Protein AF-0000000085046220 (afdb_homodimer)

Foldseek 3Di:
DAVLVQWDWPVNFDEAEQFAFPLVVVVVCVVPQFWHWYAYPVQFTQATADPVLLVVLVVVDDPPDDPVNRRGHTCNSRGPNVLPAAAERGPDDPVSCVVNVVPHQWHFYDHVRGTTGTRGPVSNVVVVCQQQVPPPDFKKWKKKDAPDPCLVVQLVVLCVVQPKDWRHWDKDPDPVDSIIMIITTIHDDPCVVVSQVVNVVVPMDTDDMD/DAVLVQWDWPVNFDEAEQFAFQLVVVVVPVPHDFKHWYAYPVQFTQAIAGPVLLVVLVVVDDPPDDPVNRRGHTCNSRGPNVLPAAAERGPDDPVSCVVNVVPDQWHFYDHVRGTTGTRGPVSNVVVVCQQQVPPPDFKKWKKKDAPDPCLVVQLVVLCVVQPKAWRHWDKDPDPVDSIIMIITTIHDDPCVVVSQVVNVVVPMDTDDMD

pLDDT: mean 91.23, std 8.38, range [51.53, 97.81]

Secondary structure (DSSP, 8-state):
-BGGGG-EEGGGS-PEETTSBHHHHHHHHTT-SS-EEEE-TT--EEEEE-HHHHHHHHHHS-TT-BHHHHHTSBGGGT-BTT----EETTT-BGGGGHHHHTTSSEEEEEETTEEEEEEEHHHHHHHHHHHHTTT--SEEEEEEEES-TTHHHHHHHHHHHTTPPEEEEEEEE-SSSSEEEEEEEE---TTHHHHHHHHHHTT-EEEEE-/-BGGGG-EEGGGS-PEETTSBHHHHHHHHTTS-S-EEEE-TT--EEEEE-HHHHHHHHHHS-TT-BHHHHHTSBGGGT-BTT----EETTT-BGGGGHHHHTTSSEEEEEETTEEEEEEEHHHHHHHHHHHHTTT--SEEEEEEEES-TTHHHHHHHHHHHTTPPEEEEEEEE-SSSSEEEEEEEE---TTHHHHHHHHHHTT-EEEEE-

Solvent-accessible surface area (backbone atoms only — not comparable to full-atom values): 22186 Å² total; per-residue (Å²): 102,56,35,70,82,51,55,43,48,46,91,80,48,79,73,40,57,42,81,40,30,38,45,58,50,52,64,71,31,74,84,37,102,55,66,36,51,26,25,47,95,86,38,38,67,56,20,33,37,34,56,36,34,41,41,55,41,53,67,74,47,63,54,75,48,25,50,59,62,51,30,71,37,50,36,65,73,22,47,36,56,83,56,62,74,64,41,39,47,83,81,34,43,51,76,69,40,50,74,42,34,56,75,34,77,45,30,42,28,22,53,95,72,32,56,48,28,29,34,50,43,67,57,53,42,50,51,51,32,42,32,65,34,59,93,54,86,51,36,38,37,34,32,42,36,67,82,50,72,42,50,68,25,52,54,34,43,54,37,36,75,69,67,41,43,74,65,18,41,42,38,35,73,55,63,99,52,77,40,31,33,37,41,36,29,25,49,78,59,98,52,50,67,59,50,56,52,52,46,39,72,73,72,34,41,80,74,45,77,84,102,58,34,68,81,52,55,44,47,46,91,82,48,79,67,38,57,42,81,40,31,38,44,58,50,51,60,63,39,74,83,42,75,80,61,38,51,27,24,46,95,85,39,38,68,56,20,35,38,33,50,35,33,42,39,55,40,54,67,74,47,63,53,75,47,24,49,60,63,52,29,70,37,49,36,65,73,22,45,36,56,82,57,62,73,66,41,39,47,83,81,34,42,52,76,68,41,49,74,42,35,57,76,34,78,46,30,41,27,23,52,95,73,31,55,47,27,30,34,50,42,68,57,52,45,51,50,50,32,43,31,66,34,58,94,55,86,54,36,39,36,35,32,43,36,66,80,50,72,44,49,68,25,52,54,34,42,54,37,35,73,70,68,42,42,74,64,19,41,42,38,35,73,56,63,100,52,79,38,31,31,38,43,36,29,26,49,79,59,97,54,51,67,59,50,55,51,50,46,40,72,74,72,32,42,79,74,44,76,82

InterPro domains:
  IPR000644 CBS domain [PF00571] (16-58)
  IPR000644 CBS domain [PS51371] (7-64)
  IPR002912 ACT domain [PS51671] (140-210)
  IPR045865 ACT-like domain [SSF55021] (134-204)
  IPR046342 CBS domain superfamily [G3DSA:3.10.580.10] (2-133)
  IPR046342 CBS domain superfamily [SSF54631] (1-127)

Organism: Alkalihalophilus pseudofirmus (strain ATCC BAA-2126 / JCM 17055 / OF4) (NCBI:txid398511)

Sequence (420 aa):
MFIRNCLTPKNELTLLQSSITIKEALSLMQGSHYSLPVVNEEGSYLGILSKRSILEYMETQDDRMTLTSLYEHEISNCIDVSANDSVDLHASHFEDCLPIIVRYPFVPVLDNGTFVGIVKRSFIERTLEDCFGVGVDGTRILIGVHNQSGTLHTITKILHKYDINIISDIAFEADSSYLRRILIKIEKSPHLDKVTSEIEKHGFRILEIEMFIRNCLTPKNELTLLQSSITIKEALSLMQGSHYSLPVVNEEGSYLGILSKRSILEYMETQDDRMTLTSLYEHEISNCIDVSANDSVDLHASHFEDCLPIIVRYPFVPVLDNGTFVGIVKRSFIERTLEDCFGVGVDGTRILIGVHNQSGTLHTITKILHKYDINIISDIAFEADSSYLRRILIKIEKSPHLDKVTSEIEKHGFRILEIE

Radius of gyration: 24.21 Å; Cα contacts (8 Å, |Δi|>4): 834; chains: 2; bounding box: 53×70×48 Å

Nearest PDB structures (foldseek):
  5awe-assembly1_A  TM=7.868E-01  e=1.099E-13  Thermus thermophilus HB8
  3dc2-assembly1_B  TM=8.187E-01  e=1.354E-04  Mycobacterium tuberculosis
  3ddn-assembly1_A  TM=7.922E-01  e=2.097E-04  Mycobacterium tuberculosis
  6vz8-assembly1_S  TM=8.187E-01  e=2.007E-02  Arabidopsis thaliana
  6u9d-assembly2_T-2  TM=6.447E-01  e=7.387E-03  Saccharomyces cerevisiae

Structure (mmCIF, N/CA/C/O backbone):
data_AF-0000000085046220-model_v1
#
loop_
_entity.id
_entity.type
_entity.pdbx_description
1 polymer 'CBS domain protein'
#
loop_
_atom_site.group_PDB
_atom_site.id
_atom_site.type_symbol
_atom_site.label_atom_id
_atom_site.label_alt_id
_atom_site.label_comp_id
_atom_site.label_asym_id
_atom_site.label_entity_id
_atom_site.label_seq_id
_atom_site.pdbx_PDB_ins_code
_atom_site.Cartn_x
_atom_site.Cartn_y
_atom_site.Cartn_z
_atom_site.occupancy
_atom_site.B_iso_or_equiv
_atom_site.auth_seq_id
_atom_site.auth_comp_id
_atom_site.auth_asym_id
_atom_site.auth_atom_id
_atom_site.pdbx_PDB_model_num
ATOM 1 N N . MET A 1 1 ? 12.555 -9.352 -6.168 1 66.75 1 MET A N 1
ATOM 2 C CA . MET A 1 1 ? 13.102 -8.117 -6.719 1 66.75 1 MET A CA 1
ATOM 3 C C . MET A 1 1 ? 13.906 -7.363 -5.668 1 66.75 1 MET A C 1
ATOM 5 O O . MET A 1 1 ? 13.445 -7.188 -4.539 1 66.75 1 MET A O 1
ATOM 9 N N . PHE A 1 2 ? 15.18 -7.098 -6.102 1 73.44 2 PHE A N 1
ATOM 10 C CA . PHE A 1 2 ? 16.062 -6.41 -5.164 1 73.44 2 PHE A CA 1
ATOM 11 C C . PHE A 1 2 ? 15.695 -4.938 -5.055 1 73.44 2 PHE A C 1
ATOM 13 O O . PHE A 1 2 ? 15.195 -4.34 -6.012 1 73.44 2 PHE A O 1
ATOM 20 N N . ILE A 1 3 ? 15.805 -4.465 -3.918 1 82.5 3 ILE A N 1
ATOM 21 C CA . ILE A 1 3 ? 15.5 -3.07 -3.615 1 82.5 3 ILE A CA 1
ATOM 22 C C . ILE A 1 3 ? 16.25 -2.158 -4.586 1 82.5 3 ILE A C 1
ATOM 24 O O . ILE A 1 3 ? 15.727 -1.114 -4.988 1 82.5 3 ILE A O 1
ATOM 28 N N . ARG A 1 4 ? 17.422 -2.574 -4.988 1 81.31 4 ARG A N 1
ATOM 29 C CA . ARG A 1 4 ? 18.266 -1.761 -5.867 1 81.31 4 ARG A CA 1
ATOM 30 C C . ARG A 1 4 ? 17.531 -1.45 -7.172 1 81.31 4 ARG A C 1
ATOM 32 O O . ARG A 1 4 ? 17.797 -0.418 -7.797 1 81.31 4 ARG A O 1
ATOM 39 N N . ASN A 1 5 ? 16.625 -2.336 -7.543 1 82.44 5 ASN A N 1
ATOM 40 C CA . ASN A 1 5 ? 15.898 -2.164 -8.797 1 82.44 5 ASN A CA 1
ATOM 41 C C . ASN A 1 5 ? 14.773 -1.143 -8.648 1 82.44 5 ASN A C 1
ATOM 43 O O . ASN A 1 5 ? 14.227 -0.667 -9.648 1 82.44 5 ASN A O 1
ATOM 47 N N . CYS A 1 6 ? 14.531 -0.742 -7.457 1 88.56 6 CYS A N 1
ATOM 48 C CA . CYS A 1 6 ? 13.422 0.17 -7.219 1 88.56 6 CYS A CA 1
ATOM 49 C C . CYS A 1 6 ? 13.891 1.437 -6.516 1 88.56 6 CYS A C 1
ATOM 51 O O . CYS A 1 6 ? 13.078 2.273 -6.121 1 88.56 6 CYS A O 1
ATOM 53 N N . LEU A 1 7 ? 15.133 1.645 -6.457 1 94.88 7 LEU A N 1
ATOM 54 C CA . LEU A 1 7 ? 15.727 2.717 -5.668 1 94.88 7 LEU A CA 1
ATOM 55 C C . LEU A 1 7 ? 15.688 4.039 -6.43 1 94.88 7 LEU A C 1
ATOM 57 O O . LEU A 1 7 ? 16.078 4.098 -7.598 1 94.88 7 LEU A O 1
ATOM 61 N N . THR A 1 8 ? 15.156 5.027 -5.824 1 96.19 8 THR A N 1
ATOM 62 C CA . THR A 1 8 ? 15.43 6.414 -6.191 1 96.19 8 THR A CA 1
ATOM 63 C C . THR A 1 8 ? 16.562 6.984 -5.336 1 96.19 8 THR A C 1
ATOM 65 O O . THR A 1 8 ? 16.375 7.219 -4.141 1 96.19 8 THR A O 1
ATOM 68 N N . PRO A 1 9 ? 17.625 7.219 -5.969 1 96.5 9 PRO A N 1
ATOM 69 C CA . PRO A 1 9 ? 18.797 7.609 -5.176 1 96.5 9 PRO A CA 1
ATOM 70 C C . PRO A 1 9 ? 18.625 8.984 -4.531 1 96.5 9 PRO A C 1
ATOM 72 O O . PRO A 1 9 ? 17.891 9.828 -5.039 1 96.5 9 PRO A O 1
ATOM 75 N N . LYS A 1 10 ? 19.359 9.172 -3.471 1 95.06 10 LYS A N 1
ATOM 76 C CA . LYS A 1 10 ? 19.219 10.391 -2.674 1 95.06 10 LYS A CA 1
ATOM 77 C C . LYS A 1 10 ? 19.562 11.633 -3.5 1 95.06 10 LYS A C 1
ATOM 79 O O . LYS A 1 10 ? 19 12.703 -3.27 1 95.06 10 LYS A O 1
ATOM 84 N N . ASN A 1 11 ? 20.406 11.531 -4.52 1 94.56 11 ASN A N 1
ATOM 85 C CA . ASN A 1 11 ? 20.828 12.68 -5.312 1 94.56 11 ASN A CA 1
ATOM 86 C C . ASN A 1 11 ? 19.703 13.148 -6.246 1 94.56 11 ASN A C 1
ATOM 88 O O . ASN A 1 11 ? 19.797 14.234 -6.82 1 94.56 11 ASN A O 1
ATOM 92 N N . GLU A 1 12 ? 18.641 12.391 -6.359 1 94.38 12 GLU A N 1
ATOM 93 C CA . GLU A 1 12 ? 17.484 12.758 -7.172 1 94.38 12 GLU A CA 1
ATOM 94 C C . GLU A 1 12 ? 16.328 13.227 -6.297 1 94.38 12 GLU A C 1
ATOM 96 O O . GLU A 1 12 ? 15.227 13.477 -6.801 1 94.38 12 GLU A O 1
ATOM 101 N N . LEU A 1 13 ? 16.625 13.305 -5.043 1 92.94 13 LEU A N 1
ATOM 102 C CA . LEU A 1 13 ? 15.57 13.656 -4.094 1 92.94 13 LEU A CA 1
ATOM 103 C C . LEU A 1 13 ? 15.805 15.039 -3.506 1 92.94 13 LEU A C 1
ATOM 105 O O . LEU A 1 13 ? 16.938 15.523 -3.48 1 92.94 13 LEU A O 1
ATOM 109 N N . THR A 1 14 ? 14.742 15.664 -3.129 1 91.81 14 THR A N 1
ATOM 110 C CA . THR A 1 14 ? 14.867 16.781 -2.195 1 91.81 14 THR A CA 1
ATOM 111 C C . THR A 1 14 ? 15.008 16.266 -0.762 1 91.81 14 THR A C 1
ATOM 113 O O . THR A 1 14 ? 14.102 15.625 -0.235 1 91.81 14 THR A O 1
ATOM 116 N N . LEU A 1 15 ? 16.141 16.422 -0.25 1 92.75 15 LEU A N 1
ATOM 117 C CA . LEU A 1 15 ? 16.453 16 1.113 1 92.75 15 LEU A CA 1
ATOM 118 C C . LEU A 1 15 ? 16.484 17.203 2.055 1 92.75 15 LEU A C 1
ATOM 120 O O . LEU A 1 15 ? 17.016 18.25 1.699 1 92.75 15 LEU A O 1
ATOM 124 N N . LEU A 1 16 ? 15.906 17 3.207 1 95.62 16 LEU A N 1
ATOM 125 C CA . LEU A 1 16 ? 15.93 18.094 4.18 1 95.62 16 LEU A CA 1
ATOM 126 C C . LEU A 1 16 ? 17 17.859 5.23 1 95.62 16 LEU A C 1
ATOM 128 O O . LEU A 1 16 ? 17.125 16.75 5.77 1 95.62 16 LEU A O 1
ATOM 132 N N . GLN A 1 17 ? 17.766 18.891 5.43 1 95.25 17 GLN A N 1
ATOM 133 C CA . GLN A 1 17 ? 18.641 18.891 6.59 1 95.25 17 GLN A CA 1
ATOM 134 C C . GLN A 1 17 ? 17.891 19.297 7.855 1 95.25 17 GLN A C 1
ATOM 136 O O . GLN A 1 17 ? 17.047 20.188 7.824 1 95.25 17 GLN A O 1
ATOM 141 N N . SER A 1 18 ? 18.234 18.625 8.945 1 95 18 SER A N 1
ATOM 142 C CA . SER A 1 18 ? 17.469 18.828 10.18 1 95 18 SER A CA 1
ATOM 143 C C . SER A 1 18 ? 17.656 20.25 10.711 1 95 18 SER A C 1
ATOM 145 O O . SER A 1 18 ? 16.859 20.703 11.531 1 95 18 SER A O 1
ATOM 147 N N . SER A 1 19 ? 18.562 21.062 10.195 1 94.56 19 SER A N 1
ATOM 148 C CA . SER A 1 19 ? 18.922 22.359 10.75 1 94.56 19 SER A CA 1
ATOM 149 C C . SER A 1 19 ? 18.188 23.484 10.039 1 94.56 19 SER A C 1
ATOM 151 O O . SER A 1 19 ? 18.266 24.641 10.445 1 94.56 19 SER A O 1
ATOM 153 N N . ILE A 1 20 ? 17.438 23.156 9.047 1 96.38 20 ILE A N 1
ATOM 154 C CA . ILE A 1 20 ? 16.766 24.219 8.305 1 96.38 20 ILE A CA 1
ATOM 155 C C . ILE A 1 20 ? 15.5 24.641 9.039 1 96.38 20 ILE A C 1
ATOM 157 O O . ILE A 1 20 ? 15.062 23.953 9.969 1 96.38 20 ILE A O 1
ATOM 161 N N . THR A 1 21 ? 14.945 25.766 8.641 1 97.69 21 THR A N 1
ATOM 162 C CA . THR A 1 21 ? 13.734 26.281 9.281 1 97.69 21 THR A CA 1
ATOM 163 C C . THR A 1 21 ? 12.484 25.672 8.648 1 97.69 21 THR A C 1
ATOM 165 O O . THR A 1 21 ? 12.555 25.109 7.559 1 97.69 21 THR A O 1
ATOM 168 N N . ILE A 1 22 ? 11.398 25.781 9.352 1 96.94 22 ILE A N 1
ATOM 169 C CA . ILE A 1 22 ? 10.117 25.297 8.836 1 96.94 22 ILE A CA 1
ATOM 170 C C . ILE A 1 22 ? 9.758 26.062 7.566 1 96.94 22 ILE A C 1
ATOM 172 O O . ILE A 1 22 ? 9.25 25.469 6.605 1 96.94 22 ILE A O 1
ATOM 176 N N . LYS A 1 23 ? 10.062 27.312 7.566 1 95.69 23 LYS A N 1
ATOM 177 C CA . LYS A 1 23 ? 9.812 28.125 6.379 1 95.69 23 LYS A CA 1
ATOM 178 C C . LYS A 1 23 ? 10.547 27.562 5.164 1 95.69 23 LYS A C 1
ATOM 180 O O . LYS A 1 23 ? 9.945 27.375 4.102 1 95.69 23 LYS A O 1
ATOM 185 N N . GLU A 1 24 ? 11.789 27.344 5.285 1 95.19 24 GLU A N 1
ATOM 186 C CA . GLU A 1 24 ? 12.594 26.781 4.199 1 95.19 24 GLU A CA 1
ATOM 187 C C . GLU A 1 24 ? 12.062 25.438 3.748 1 95.19 24 GLU A C 1
ATOM 189 O O . GLU A 1 24 ? 11.969 25.156 2.549 1 95.19 24 GLU A O 1
ATOM 194 N N . ALA A 1 25 ? 11.781 24.641 4.719 1 95.31 25 ALA A N 1
ATOM 195 C CA . ALA A 1 25 ? 11.273 23.312 4.402 1 95.31 25 ALA A CA 1
ATOM 196 C C . ALA A 1 25 ? 9.969 23.391 3.613 1 95.31 25 ALA A C 1
ATOM 198 O O . ALA A 1 25 ? 9.797 22.703 2.611 1 95.31 25 ALA A O 1
ATOM 199 N N . LEU A 1 26 ? 9.031 24.234 4.086 1 93.56 26 LEU A N 1
ATOM 200 C CA . LEU A 1 26 ? 7.75 24.391 3.41 1 93.56 26 LEU A CA 1
ATOM 201 C C . LEU A 1 26 ? 7.938 24.891 1.984 1 93.56 26 LEU A C 1
ATOM 203 O O . LEU A 1 26 ? 7.195 24.516 1.079 1 93.56 26 LEU A O 1
ATOM 207 N N . SER A 1 27 ? 8.883 25.719 1.744 1 92.25 27 SER A N 1
ATOM 208 C CA . SER A 1 27 ? 9.188 26.203 0.404 1 92.25 27 SER A CA 1
ATOM 209 C C . SER A 1 27 ? 9.664 25.078 -0.501 1 92.25 27 SER A C 1
ATOM 211 O O . SER A 1 27 ? 9.305 25.031 -1.679 1 92.25 27 SER A O 1
ATOM 213 N N . LEU A 1 28 ? 10.406 24.188 0.047 1 91.25 28 LEU A N 1
ATOM 214 C CA . LEU A 1 28 ? 10.922 23.047 -0.708 1 91.25 28 LEU A CA 1
ATOM 215 C C . LEU A 1 28 ? 9.812 22.031 -0.993 1 91.25 28 LEU A C 1
ATOM 217 O O . LEU A 1 28 ? 9.875 21.312 -1.984 1 91.25 28 LEU A O 1
ATOM 221 N N . MET A 1 29 ? 8.766 22.062 -0.134 1 90.44 29 MET A N 1
ATOM 222 C CA . MET A 1 29 ? 7.664 21.109 -0.27 1 90.44 29 MET A CA 1
ATOM 223 C C . MET A 1 29 ? 6.625 21.625 -1.258 1 90.44 29 MET A C 1
ATOM 225 O O . MET A 1 29 ? 5.73 20.875 -1.668 1 90.44 29 MET A O 1
ATOM 229 N N . GLN A 1 30 ? 6.391 22.891 -1.571 1 79.69 30 GLN A N 1
ATOM 230 C CA . GLN A 1 30 ? 5.352 23.5 -2.396 1 79.69 30 GLN A CA 1
ATOM 231 C C . GLN A 1 30 ? 5.188 22.75 -3.715 1 79.69 30 GLN A C 1
ATOM 233 O O . GLN A 1 30 ? 4.082 22.672 -4.262 1 79.69 30 GLN A O 1
ATOM 238 N N . GLY A 1 31 ? 6.082 22.109 -4.176 1 63.16 31 GLY A N 1
ATOM 239 C CA . GLY A 1 31 ? 5.922 21.391 -5.43 1 63.16 31 GLY A CA 1
ATOM 240 C C . GLY A 1 31 ? 5.652 19.906 -5.242 1 63.16 31 GLY A C 1
ATOM 241 O O . GLY A 1 31 ? 5.352 19.203 -6.203 1 63.16 31 GLY A O 1
ATOM 242 N N . SER A 1 32 ? 5.723 19.609 -4.062 1 58.94 32 SER A N 1
ATOM 243 C CA . SER A 1 32 ? 5.613 18.188 -3.803 1 58.94 32 SER A CA 1
ATOM 244 C C . SER A 1 32 ? 4.562 17.891 -2.734 1 58.94 32 SER A C 1
ATOM 246 O O . SER A 1 32 ? 4.539 18.547 -1.689 1 58.94 32 SER A O 1
ATOM 248 N N . HIS A 1 33 ? 3.375 17.5 -3.09 1 57.31 33 HIS A N 1
ATOM 249 C CA . HIS A 1 33 ? 2.355 17.141 -2.111 1 57.31 33 HIS A CA 1
ATOM 250 C C . HIS A 1 33 ? 2.883 16.109 -1.128 1 57.31 33 HIS A C 1
ATOM 252 O O . HIS A 1 33 ? 2.111 15.305 -0.594 1 57.31 33 HIS A O 1
ATOM 258 N N . TYR A 1 34 ? 4.266 16.125 -0.84 1 72.31 34 TYR A N 1
ATOM 259 C CA . TYR A 1 34 ? 4.793 14.914 -0.219 1 72.31 34 TYR A CA 1
ATOM 260 C C . TYR A 1 34 ? 5.473 15.227 1.108 1 72.31 34 TYR A C 1
ATOM 262 O O . TYR A 1 34 ? 5.785 16.391 1.391 1 72.31 34 TYR A O 1
ATOM 270 N N . SER A 1 35 ? 5.555 14.375 1.94 1 90.06 35 SER A N 1
ATOM 271 C CA . SER A 1 35 ? 6.496 14.242 3.049 1 90.06 35 SER A CA 1
ATOM 272 C C . SER A 1 35 ? 7.914 14.008 2.543 1 90.06 35 SER A C 1
ATOM 274 O O . SER A 1 35 ? 8.109 13.359 1.511 1 90.06 35 SER A O 1
ATOM 276 N N . LEU A 1 36 ? 8.883 14.672 3.156 1 95.12 36 LEU A N 1
ATOM 277 C CA . LEU A 1 36 ? 10.273 14.562 2.725 1 95.12 36 LEU A CA 1
ATOM 278 C C . LEU A 1 36 ? 11.117 13.875 3.787 1 95.12 36 LEU A C 1
ATOM 280 O O . LEU A 1 36 ? 10.875 14.039 4.984 1 95.12 36 LEU A O 1
ATOM 284 N N . PRO A 1 37 ? 12.125 13.078 3.301 1 95.75 37 PRO A N 1
ATOM 285 C CA . PRO A 1 37 ? 13.062 12.508 4.27 1 95.75 37 PRO A CA 1
ATOM 286 C C . PRO A 1 37 ? 13.984 13.555 4.887 1 95.75 37 PRO A C 1
ATOM 288 O O . PRO A 1 37 ? 14.375 14.508 4.211 1 95.75 37 PRO A O 1
ATOM 291 N N . VAL A 1 38 ? 14.32 13.383 6.137 1 96.88 38 VAL A N 1
ATOM 292 C CA . VAL A 1 38 ? 15.211 14.281 6.852 1 96.88 38 VAL A CA 1
ATOM 293 C C . VAL A 1 38 ? 16.484 13.547 7.254 1 96.88 38 VAL A C 1
ATOM 295 O O . VAL A 1 38 ? 16.422 12.43 7.77 1 96.88 38 VAL A O 1
ATOM 298 N N . VAL A 1 39 ? 17.594 14.133 6.961 1 95.12 39 VAL A N 1
ATOM 299 C CA . VAL A 1 39 ? 18.875 13.57 7.355 1 95.12 39 VAL A CA 1
ATOM 300 C C . VAL A 1 39 ? 19.656 14.594 8.18 1 95.12 39 VAL A C 1
ATOM 302 O O . VAL A 1 39 ? 19.391 15.797 8.102 1 95.12 39 VAL A O 1
ATOM 305 N N . ASN A 1 40 ? 20.531 14.078 9.023 1 93.38 40 ASN A N 1
ATOM 306 C CA . ASN A 1 40 ? 21.438 14.992 9.727 1 93.38 40 ASN A CA 1
ATOM 307 C C . ASN A 1 40 ? 22.703 15.273 8.914 1 93.38 40 ASN A C 1
ATOM 309 O O . ASN A 1 40 ? 22.781 14.883 7.746 1 93.38 40 ASN A O 1
ATOM 313 N N . GLU A 1 41 ? 23.656 15.961 9.516 1 90.94 41 GLU A N 1
ATOM 314 C CA . GLU A 1 41 ? 24.875 16.375 8.836 1 90.94 41 GLU A CA 1
ATOM 315 C C . GLU A 1 41 ? 25.703 15.164 8.422 1 90.94 41 GLU A C 1
ATOM 317 O O . GLU A 1 41 ? 26.391 15.195 7.395 1 90.94 41 GLU A O 1
ATOM 322 N N . GLU A 1 42 ? 25.594 14.086 9.078 1 90.69 42 GLU A N 1
ATOM 323 C CA . GLU A 1 42 ? 26.375 12.883 8.812 1 90.69 42 GLU A CA 1
ATOM 324 C C . GLU A 1 42 ? 25.688 11.992 7.785 1 90.69 42 GLU A C 1
ATOM 326 O O . GLU A 1 42 ? 26.25 10.977 7.363 1 90.69 42 GLU A O 1
ATOM 331 N N . GLY A 1 43 ? 24.5 12.305 7.461 1 89.62 43 GLY A N 1
ATOM 332 C CA . GLY A 1 43 ? 23.797 11.531 6.457 1 89.62 43 GLY A CA 1
ATOM 333 C C . GLY A 1 43 ? 22.922 10.445 7.059 1 89.62 43 GLY A C 1
ATOM 334 O O . GLY A 1 43 ? 22.391 9.602 6.336 1 89.62 43 GLY A O 1
ATOM 335 N N . SER A 1 44 ? 22.781 10.508 8.344 1 93.06 44 SER A N 1
ATOM 336 C CA . SER A 1 44 ? 21.922 9.539 9.008 1 93.06 44 SER A CA 1
ATOM 337 C C . SER A 1 44 ? 20.453 9.906 8.836 1 93.06 44 SER A C 1
ATOM 339 O O . SER A 1 44 ? 20.078 11.078 8.977 1 93.06 44 SER A O 1
ATOM 341 N N . TYR A 1 45 ? 19.672 8.945 8.562 1 96.5 45 TYR A N 1
ATOM 342 C CA . TYR A 1 45 ? 18.234 9.133 8.398 1 96.5 45 TYR A CA 1
ATOM 343 C C . TYR A 1 45 ? 17.578 9.445 9.734 1 96.5 45 TYR A C 1
ATOM 345 O O . TYR A 1 45 ? 17.734 8.695 10.703 1 96.5 45 TYR A O 1
ATOM 353 N N . LEU A 1 46 ? 16.766 10.547 9.812 1 96.38 46 LEU A N 1
ATOM 354 C CA . LEU A 1 46 ? 16.188 10.977 11.086 1 96.38 46 LEU A CA 1
ATOM 355 C C . LEU A 1 46 ? 14.688 10.742 11.117 1 96.38 46 LEU A C 1
ATOM 357 O O . LEU A 1 46 ? 14.07 10.789 12.18 1 96.38 46 LEU A O 1
ATOM 361 N N . GLY A 1 47 ? 14.117 10.602 9.938 1 96.44 47 GLY A N 1
ATOM 362 C CA . GLY A 1 47 ? 12.672 10.438 9.844 1 96.44 47 GLY A CA 1
ATOM 363 C C . GLY A 1 47 ? 12.055 11.25 8.727 1 96.44 47 GLY A C 1
ATOM 364 O O . GLY A 1 47 ? 12.719 11.562 7.738 1 96.44 47 GLY A O 1
ATOM 365 N N . ILE A 1 48 ? 10.766 11.508 8.844 1 96.19 48 ILE A N 1
ATOM 366 C CA . ILE A 1 48 ? 10 12.172 7.793 1 96.19 48 ILE A CA 1
ATOM 367 C C . ILE A 1 48 ? 9.477 13.508 8.297 1 96.19 48 ILE A C 1
ATOM 369 O O . ILE A 1 48 ? 9 13.609 9.438 1 96.19 48 ILE A O 1
ATOM 373 N N . LEU A 1 49 ? 9.664 14.531 7.539 1 96.38 49 LEU A N 1
ATOM 374 C CA . LEU A 1 49 ? 8.961 15.789 7.766 1 96.38 49 LEU A CA 1
ATOM 375 C C . LEU A 1 49 ? 7.73 15.883 6.863 1 96.38 49 LEU A C 1
ATOM 377 O O . LEU A 1 49 ? 7.82 15.648 5.656 1 96.38 49 LEU A O 1
ATOM 381 N N . SER A 1 50 ? 6.641 16.156 7.465 1 93.75 50 SER A N 1
ATOM 382 C CA . SER A 1 50 ? 5.387 16.344 6.742 1 93.75 50 SER A CA 1
ATOM 383 C C . SER A 1 50 ? 4.629 17.562 7.262 1 93.75 50 SER A C 1
ATOM 385 O O . SER A 1 50 ? 4.934 18.078 8.344 1 93.75 50 SER A O 1
ATOM 387 N N . LYS A 1 51 ? 3.711 1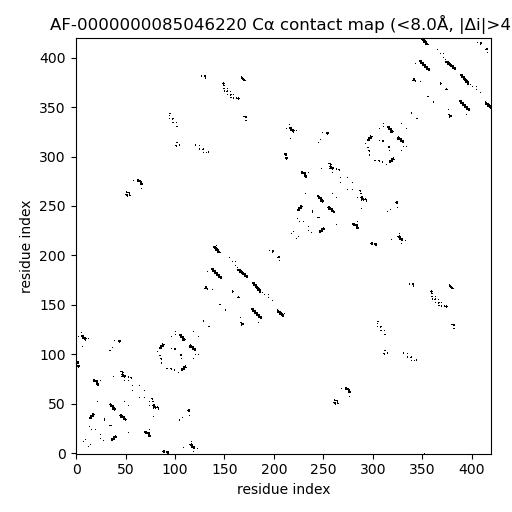8.016 6.457 1 93.31 51 LYS A N 1
ATOM 388 C CA . LYS A 1 51 ? 2.846 19.094 6.938 1 93.31 51 LYS A CA 1
ATOM 389 C C . LYS A 1 51 ? 2.023 18.641 8.141 1 93.31 51 LYS A C 1
ATOM 391 O O . LYS A 1 51 ? 1.732 19.438 9.039 1 93.31 51 LYS A O 1
ATOM 396 N N . ARG A 1 52 ? 1.753 17.406 8.172 1 92.38 52 ARG A N 1
ATOM 397 C CA . ARG A 1 52 ? 1.083 16.859 9.344 1 92.38 52 ARG A CA 1
ATOM 398 C C . ARG A 1 52 ? 1.932 17.031 10.602 1 92.38 52 ARG A C 1
ATOM 400 O O . ARG A 1 52 ? 1.439 17.5 11.625 1 92.38 52 ARG A O 1
ATOM 407 N N . SER A 1 53 ? 3.16 16.609 10.477 1 93.88 53 SER A N 1
ATOM 408 C CA . SER A 1 53 ? 4.02 16.672 11.656 1 93.88 53 SER A CA 1
ATOM 409 C C . SER A 1 53 ? 4.289 18.125 12.062 1 93.88 53 SER A C 1
ATOM 411 O O . SER A 1 53 ? 4.477 18.422 13.242 1 93.88 53 SER A O 1
ATOM 413 N N . ILE A 1 54 ? 4.277 19 11.117 1 95.38 54 ILE A N 1
ATOM 414 C CA . ILE A 1 54 ? 4.449 20.422 11.422 1 95.38 54 ILE A CA 1
ATOM 415 C C . ILE A 1 54 ? 3.242 20.922 12.203 1 95.38 54 ILE A C 1
ATOM 417 O O . ILE A 1 54 ? 3.4 21.625 13.211 1 95.38 54 ILE A O 1
ATOM 421 N N . LEU A 1 55 ? 2.041 20.625 11.758 1 94.12 55 LEU A N 1
ATOM 422 C CA . LEU A 1 55 ? 0.853 21.047 12.492 1 94.12 55 LEU A CA 1
ATOM 423 C C . LEU A 1 55 ? 0.834 20.438 13.891 1 94.12 55 LEU A C 1
ATOM 425 O O . LEU A 1 55 ? 0.465 21.109 14.859 1 94.12 55 LEU A O 1
ATOM 429 N N . GLU A 1 56 ? 1.2 19.188 14 1 93.06 56 GLU A N 1
ATOM 430 C CA . GLU A 1 56 ? 1.249 18.531 15.305 1 93.06 56 GLU A CA 1
ATOM 431 C C . GLU A 1 56 ? 2.186 19.266 16.266 1 93.06 56 GLU A C 1
ATOM 433 O O . GLU A 1 56 ? 1.875 19.422 17.438 1 93.06 56 GLU A O 1
ATOM 438 N N . TYR A 1 57 ? 3.291 19.625 15.727 1 95.44 57 TYR A N 1
ATOM 439 C CA . TYR A 1 57 ? 4.219 20.422 16.531 1 95.44 57 TYR A CA 1
ATOM 440 C C . TYR A 1 57 ? 3.59 21.75 16.938 1 95.44 57 TYR A C 1
ATOM 442 O O . TYR A 1 57 ? 3.676 22.141 18.109 1 95.44 57 TYR A O 1
ATOM 450 N N . MET A 1 58 ? 2.977 22.406 15.977 1 95.31 58 MET A N 1
ATOM 451 C CA . MET A 1 58 ? 2.338 23.688 16.297 1 95.31 58 MET A CA 1
ATOM 452 C C . MET A 1 58 ? 1.326 23.516 17.422 1 95.31 58 MET A C 1
ATOM 454 O O . MET A 1 58 ? 1.22 24.391 18.297 1 95.31 58 MET A O 1
ATOM 458 N N . GLU A 1 59 ? 0.604 22.422 17.422 1 93.25 59 GLU A N 1
ATOM 459 C CA . GLU A 1 59 ? -0.435 22.156 18.422 1 93.25 59 GLU A CA 1
ATOM 460 C C . GLU A 1 59 ? 0.159 22.016 19.812 1 93.25 59 GLU A C 1
ATOM 462 O O . GLU A 1 59 ? -0.559 22.125 20.812 1 93.25 59 GLU A O 1
ATOM 467 N N . THR A 1 60 ? 1.437 21.688 19.906 1 94.25 60 THR A N 1
ATOM 468 C CA . THR A 1 60 ? 2.078 21.531 21.219 1 94.25 60 THR A CA 1
ATOM 469 C C . THR A 1 60 ? 2.516 22.891 21.766 1 94.25 60 THR A C 1
ATOM 471 O O . THR A 1 60 ? 2.902 23 22.922 1 94.25 60 THR A O 1
ATOM 474 N N . GLN A 1 61 ? 2.475 23.891 20.875 1 94.38 61 GLN A N 1
ATOM 475 C CA . GLN A 1 61 ? 2.871 25.234 21.281 1 94.38 61 GLN A CA 1
ATOM 476 C C . GLN A 1 61 ? 1.685 26.016 21.844 1 94.38 61 GLN A C 1
ATOM 478 O O . GLN A 1 61 ? 0.588 25.469 21.984 1 94.38 61 GLN A O 1
ATOM 483 N N . ASP A 1 62 ? 1.983 27.344 22.234 1 93.25 62 ASP A N 1
ATOM 484 C CA . ASP A 1 62 ? 0.927 28.234 22.672 1 93.25 62 ASP A CA 1
ATOM 485 C C . ASP A 1 62 ? -0.095 28.484 21.562 1 93.25 62 ASP A C 1
ATOM 487 O O . ASP A 1 62 ? 0.275 28.672 20.406 1 93.25 62 ASP A O 1
ATOM 491 N N . ASP A 1 63 ? -1.35 28.453 21.891 1 91.5 63 ASP A N 1
ATOM 492 C CA . ASP A 1 63 ? -2.422 28.609 20.906 1 91.5 63 ASP A CA 1
ATOM 493 C C . ASP A 1 63 ? -2.352 29.969 20.234 1 91.5 63 ASP A C 1
ATOM 495 O O . ASP A 1 63 ? -3.002 30.188 19.203 1 91.5 63 ASP A O 1
ATOM 499 N N . ARG A 1 64 ? -1.571 30.844 20.719 1 93.12 64 ARG A N 1
ATOM 500 C CA . ARG A 1 64 ? -1.42 32.156 20.125 1 93.12 64 ARG A CA 1
ATOM 501 C C . ARG A 1 64 ? -0.263 32.188 19.141 1 93.12 64 ARG A C 1
ATOM 503 O O . ARG A 1 64 ? -0.012 33.219 18.5 1 93.12 64 ARG A O 1
ATOM 510 N N . MET A 1 65 ? 0.336 31.062 18.984 1 92.88 65 MET A N 1
ATOM 511 C CA . MET A 1 65 ? 1.408 30.969 18 1 92.88 65 MET A CA 1
ATOM 512 C C . MET A 1 65 ? 0.886 31.281 16.594 1 92.88 65 MET A C 1
ATOM 514 O O . MET A 1 65 ? -0.154 30.766 16.188 1 92.88 65 MET A O 1
ATOM 518 N N . THR A 1 66 ? 1.643 32.125 15.93 1 94.75 66 THR A N 1
ATOM 519 C CA . THR A 1 66 ? 1.298 32.469 14.547 1 94.75 66 THR A CA 1
ATOM 520 C C . THR A 1 66 ? 2.129 31.641 13.57 1 94.75 66 THR A C 1
ATOM 522 O O . THR A 1 66 ? 3.145 31.047 13.953 1 94.75 66 THR A O 1
ATOM 525 N N . LEU A 1 67 ? 1.692 31.594 12.32 1 93.25 67 LEU A N 1
ATOM 526 C CA . LEU A 1 67 ? 2.486 30.953 11.281 1 93.25 67 LEU A CA 1
ATOM 527 C C . LEU A 1 67 ? 3.838 31.641 11.125 1 93.25 67 LEU A C 1
ATOM 529 O O . LEU A 1 67 ? 4.859 30.984 10.938 1 93.25 67 LEU A O 1
ATOM 533 N N . THR A 1 68 ? 3.791 32.938 11.203 1 95.06 68 THR A N 1
ATOM 534 C CA . THR A 1 68 ? 5.012 33.719 11.062 1 95.06 68 THR A CA 1
ATOM 535 C C . THR A 1 68 ? 6.047 33.312 12.094 1 95.06 68 THR A C 1
ATOM 537 O O . THR A 1 68 ? 7.227 33.125 11.766 1 95.06 68 THR A O 1
ATOM 540 N N . SER A 1 69 ? 5.602 33.156 13.305 1 95.69 69 SER A N 1
ATOM 541 C CA . SER A 1 69 ? 6.512 32.719 14.367 1 95.69 69 SER A CA 1
ATOM 542 C C . SER A 1 69 ? 6.957 31.281 14.172 1 95.69 69 SER A C 1
ATOM 544 O O . SER A 1 69 ? 8.117 30.953 14.398 1 95.69 69 SER A O 1
ATOM 546 N N . LEU A 1 70 ? 6.047 30.438 13.773 1 95.81 70 LEU A N 1
ATOM 547 C CA . LEU A 1 70 ? 6.34 29.031 13.523 1 95.81 70 LEU A CA 1
ATOM 548 C C . LEU A 1 70 ? 7.41 28.875 12.453 1 95.81 70 LEU A C 1
ATOM 550 O O . LEU A 1 70 ? 8.289 28.016 12.555 1 95.81 70 LEU A O 1
ATOM 554 N N . TYR A 1 71 ? 7.359 29.703 11.492 1 95.94 71 TYR A N 1
ATOM 555 C CA . TYR A 1 71 ? 8.25 29.656 10.336 1 95.94 71 TYR A CA 1
ATOM 556 C C . TYR A 1 71 ? 9.711 29.734 10.766 1 95.94 71 TYR A C 1
ATOM 558 O O . TYR A 1 71 ? 10.586 29.172 10.109 1 95.94 71 TYR A O 1
ATOM 566 N N . GLU A 1 72 ? 9.992 30.312 11.852 1 96.75 72 GLU A N 1
ATOM 567 C CA . GLU A 1 72 ? 11.359 30.578 12.297 1 96.75 72 GLU A CA 1
ATOM 568 C C . GLU A 1 72 ? 11.922 29.391 13.062 1 96.75 72 GLU A C 1
ATOM 570 O O . GLU A 1 72 ? 13.133 29.328 13.32 1 96.75 72 GLU A O 1
ATOM 575 N N . HIS A 1 73 ? 11.086 28.469 13.414 1 97.56 73 HIS A N 1
ATOM 576 C CA . HIS A 1 73 ? 11.555 27.297 14.172 1 97.56 73 HIS A CA 1
ATOM 577 C C . HIS A 1 73 ? 12.297 26.328 13.266 1 97.56 73 HIS A C 1
ATOM 579 O O . HIS A 1 73 ? 12.078 26.297 12.055 1 97.56 73 HIS A O 1
ATOM 585 N N . GLU A 1 74 ? 13.148 25.547 13.906 1 97.31 74 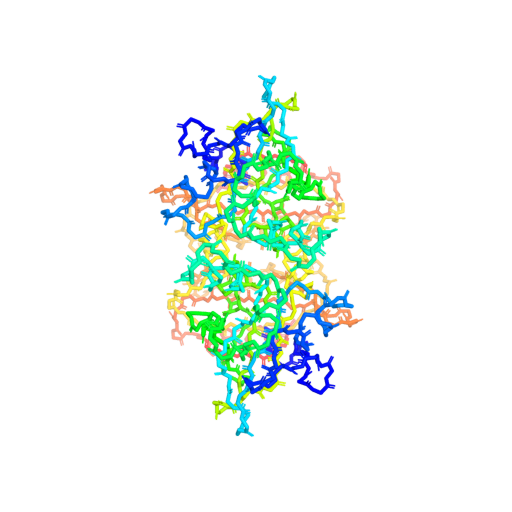GLU A N 1
ATOM 586 C CA . GLU A 1 74 ? 13.859 24.5 13.188 1 97.31 74 GLU A CA 1
ATOM 587 C C . GLU A 1 74 ? 12.977 23.266 12.984 1 97.31 74 GLU A C 1
ATOM 589 O O . GLU A 1 74 ? 12.172 22.922 13.859 1 97.31 74 GLU A O 1
ATOM 594 N N . ILE A 1 75 ? 13.227 22.484 11.906 1 97.12 75 ILE A N 1
ATOM 595 C CA . ILE A 1 75 ? 12.375 21.344 11.602 1 97.12 75 ILE A CA 1
ATOM 596 C C . ILE A 1 75 ? 12.734 20.172 12.516 1 97.12 75 ILE A C 1
ATOM 598 O O . ILE A 1 75 ? 11.977 19.203 12.625 1 97.12 75 ILE A O 1
ATOM 602 N N . SER A 1 76 ? 13.875 20.219 13.18 1 96.25 76 SER A N 1
ATOM 603 C CA . SER A 1 76 ? 14.227 19.156 14.117 1 96.25 76 SER A CA 1
ATOM 604 C C . SER A 1 76 ? 13.133 18.938 15.156 1 96.25 76 SER A C 1
ATOM 606 O O . SER A 1 76 ? 12.984 17.844 15.695 1 96.25 76 SER A O 1
ATOM 608 N N . ASN A 1 77 ? 12.258 19.953 15.336 1 94.62 77 ASN A N 1
ATOM 609 C CA . ASN A 1 77 ? 11.18 19.906 16.312 1 94.62 77 ASN A CA 1
ATOM 610 C C . ASN A 1 77 ? 9.945 19.203 15.766 1 94.62 77 ASN A C 1
ATOM 612 O O . ASN A 1 77 ? 9.039 18.844 16.516 1 94.62 77 ASN A O 1
ATOM 616 N N . CYS A 1 78 ? 9.945 19.031 14.445 1 95.25 78 CYS A N 1
ATOM 617 C CA . CYS A 1 78 ? 8.703 18.625 13.797 1 95.25 78 CYS A CA 1
ATOM 618 C C . CYS A 1 78 ? 8.891 17.312 13.047 1 95.25 78 CYS A C 1
ATOM 620 O O . CYS A 1 78 ? 8.008 16.891 12.281 1 95.25 78 CYS A O 1
ATOM 622 N N . ILE A 1 79 ? 10.023 16.719 13.203 1 96.44 79 ILE A N 1
ATOM 623 C CA . ILE A 1 79 ? 10.289 15.477 12.484 1 96.44 79 ILE A CA 1
ATOM 624 C C . ILE A 1 79 ? 9.461 14.344 13.086 1 96.44 79 ILE A C 1
ATOM 626 O O . ILE A 1 79 ? 9.375 14.211 14.312 1 96.44 79 ILE A O 1
ATOM 630 N N . ASP A 1 80 ? 8.742 13.602 12.242 1 94.94 80 ASP A N 1
ATOM 631 C CA . ASP A 1 80 ? 8.141 12.344 12.703 1 94.94 80 ASP A CA 1
ATOM 632 C C . ASP A 1 80 ? 9.203 11.266 12.891 1 94.94 80 ASP A C 1
ATOM 634 O O . ASP A 1 80 ? 9.477 10.492 11.977 1 94.94 80 ASP A O 1
ATOM 638 N N . VAL A 1 81 ? 9.664 11.078 14.094 1 93.06 81 VAL A N 1
ATOM 639 C CA . VAL A 1 81 ? 10.789 10.195 14.391 1 93.06 81 VAL A CA 1
ATOM 640 C C . VAL A 1 81 ? 10.305 8.758 14.492 1 93.06 81 VAL A C 1
ATOM 642 O O . VAL A 1 81 ? 11.102 7.82 14.469 1 93.06 81 VAL A O 1
ATOM 645 N N . SER A 1 82 ? 9.008 8.656 14.633 1 90.06 82 SER A N 1
ATOM 646 C CA . SER A 1 82 ? 8.469 7.301 14.68 1 90.06 82 SER A CA 1
ATOM 647 C C . SER A 1 82 ? 8.516 6.641 13.305 1 90.06 82 SER A C 1
ATOM 649 O O . SER A 1 82 ? 8.43 5.418 13.195 1 90.06 82 SER A O 1
ATOM 651 N N . ALA A 1 83 ? 8.578 7.445 12.312 1 91.31 83 ALA A N 1
ATOM 652 C CA . ALA A 1 83 ? 8.734 6.941 10.953 1 91.31 83 ALA A CA 1
ATOM 653 C C . ALA A 1 83 ? 10.18 6.551 10.672 1 91.31 83 ALA A C 1
ATOM 655 O O . ALA A 1 83 ? 10.82 7.117 9.789 1 91.31 83 ALA A O 1
ATOM 656 N N . ASN A 1 84 ? 10.633 5.516 11.344 1 91.56 84 ASN A N 1
ATOM 657 C CA . ASN A 1 84 ? 12.039 5.145 11.258 1 91.56 84 ASN A CA 1
ATOM 658 C C . ASN A 1 84 ? 12.219 3.771 10.617 1 91.56 84 ASN A C 1
ATOM 660 O O . ASN A 1 84 ? 13.344 3.271 10.508 1 91.56 84 ASN A O 1
ATOM 664 N N . ASP A 1 85 ? 11.125 3.207 10.148 1 94.19 85 ASP A N 1
ATOM 665 C CA . ASP A 1 85 ? 11.234 1.951 9.414 1 94.19 85 ASP A CA 1
ATOM 666 C C . ASP A 1 85 ? 11.945 2.158 8.078 1 94.19 85 ASP A C 1
ATOM 668 O O . ASP A 1 85 ? 11.75 3.18 7.414 1 94.19 85 ASP A O 1
ATOM 672 N N . SER A 1 86 ? 12.789 1.256 7.75 1 96.44 86 SER A N 1
ATOM 673 C CA . SER A 1 86 ? 13.555 1.317 6.512 1 96.44 86 SER A CA 1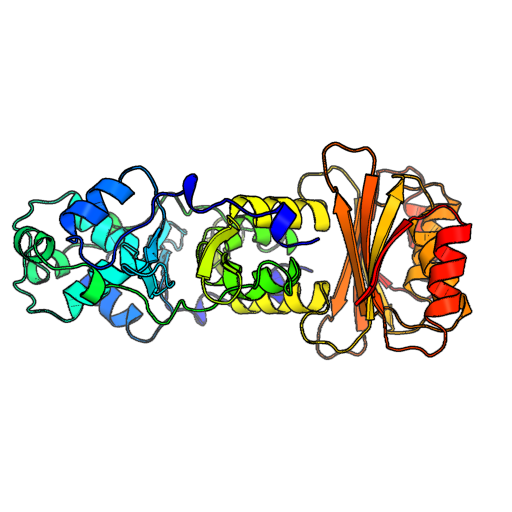
ATOM 674 C C . SER A 1 86 ? 13.867 -0.079 5.98 1 96.44 86 SER A C 1
ATOM 676 O O . SER A 1 86 ? 13.586 -1.077 6.648 1 96.44 86 SER A O 1
ATOM 678 N N . VAL A 1 87 ? 14.32 -0.112 4.785 1 96.25 87 VAL A N 1
ATOM 679 C CA . VAL A 1 87 ? 14.82 -1.355 4.211 1 96.25 87 VAL A CA 1
ATOM 680 C C . VAL A 1 87 ? 16.312 -1.222 3.912 1 96.25 87 VAL A C 1
ATOM 682 O O . VAL A 1 87 ? 16.828 -0.109 3.805 1 96.25 87 VAL A O 1
ATOM 685 N N . ASP A 1 88 ? 16.953 -2.336 3.885 1 95.94 88 ASP A N 1
ATOM 686 C CA . ASP A 1 88 ? 18.375 -2.359 3.57 1 95.94 88 ASP A CA 1
ATOM 687 C C . ASP A 1 88 ? 18.609 -2.574 2.076 1 95.94 88 ASP A C 1
ATOM 689 O O . ASP A 1 88 ? 17.953 -3.414 1.455 1 95.94 88 ASP A O 1
ATOM 693 N N . LEU A 1 89 ? 19.562 -1.832 1.552 1 94.75 89 LEU A N 1
ATOM 694 C CA . LEU A 1 89 ? 19.828 -1.828 0.116 1 94.75 89 LEU A CA 1
ATOM 695 C C . LEU A 1 89 ? 20.156 -3.23 -0.379 1 94.75 89 LEU A C 1
ATOM 697 O O . LEU A 1 89 ? 19.766 -3.619 -1.478 1 94.75 89 LEU A O 1
ATOM 701 N N . HIS A 1 90 ? 20.812 -4.004 0.428 1 91.44 90 HIS A N 1
ATOM 702 C CA . HIS A 1 90 ? 21.375 -5.262 -0.055 1 91.44 90 HIS A CA 1
ATOM 703 C C . HIS A 1 90 ? 20.641 -6.453 0.559 1 91.44 90 HIS A C 1
ATOM 705 O O . HIS A 1 90 ? 20.594 -7.535 -0.035 1 91.44 90 HIS A O 1
ATOM 711 N N . ALA A 1 91 ? 20.062 -6.254 1.697 1 90.25 91 ALA A N 1
ATOM 712 C CA . ALA A 1 91 ? 19.547 -7.391 2.449 1 90.25 91 ALA A CA 1
ATOM 713 C C . ALA A 1 91 ? 18.031 -7.492 2.32 1 90.25 91 ALA A C 1
ATOM 715 O O . ALA A 1 91 ? 17.453 -8.539 2.6 1 90.25 91 ALA A O 1
ATOM 716 N N . SER A 1 92 ? 17.406 -6.43 1.958 1 91.88 92 SER A N 1
ATOM 717 C CA . SER A 1 92 ? 15.945 -6.426 1.928 1 91.88 92 SER A CA 1
ATOM 718 C C . SER A 1 92 ? 15.422 -6.742 0.532 1 91.88 92 SER A C 1
ATOM 720 O O . SER A 1 92 ? 16.172 -6.703 -0.444 1 91.88 92 SER A O 1
ATOM 722 N N . HIS A 1 93 ? 14.156 -7.109 0.522 1 90.56 93 HIS A N 1
ATOM 723 C CA . HIS A 1 93 ? 13.438 -7.406 -0.711 1 90.56 93 HIS A CA 1
ATOM 724 C C . HIS A 1 93 ? 12.211 -6.504 -0.864 1 90.56 93 HIS A C 1
ATOM 726 O O . HIS A 1 93 ? 11.844 -5.789 0.07 1 90.56 93 HIS A O 1
ATOM 732 N N . PHE A 1 94 ? 11.625 -6.617 -2.02 1 90.62 94 PHE A N 1
ATOM 733 C CA . PHE A 1 94 ? 10.484 -5.766 -2.342 1 90.62 94 PHE A CA 1
ATOM 734 C C . PHE A 1 94 ? 9.398 -5.898 -1.284 1 90.62 94 PHE A C 1
ATOM 736 O O . PHE A 1 94 ? 8.852 -4.898 -0.818 1 90.62 94 PHE A O 1
ATOM 743 N N . GLU A 1 95 ? 9.125 -7.148 -0.926 1 91.31 95 GLU A N 1
ATOM 744 C CA . GLU A 1 95 ? 7.988 -7.387 -0.038 1 91.31 95 GLU A CA 1
ATOM 745 C C . GLU A 1 95 ? 8.227 -6.773 1.339 1 91.31 95 GLU A C 1
ATOM 747 O O . GLU A 1 95 ? 7.281 -6.543 2.094 1 91.31 95 GLU A O 1
ATOM 752 N N . ASP A 1 96 ? 9.477 -6.453 1.649 1 92.12 96 ASP A N 1
ATOM 753 C CA . ASP A 1 96 ? 9.797 -5.805 2.92 1 92.12 96 ASP A CA 1
ATOM 754 C C . ASP A 1 96 ? 9.328 -4.352 2.926 1 92.12 96 ASP A C 1
ATOM 756 O O . ASP A 1 96 ? 9.242 -3.727 3.986 1 92.12 96 ASP A O 1
ATOM 760 N N . CYS A 1 97 ? 9 -3.83 1.776 1 94.69 97 CYS A N 1
ATOM 761 C CA . CYS A 1 97 ? 8.539 -2.451 1.651 1 94.69 97 CYS A CA 1
ATOM 762 C C . CYS A 1 97 ? 7.07 -2.33 2.021 1 94.69 97 CYS A C 1
ATOM 764 O O . CYS A 1 97 ? 6.602 -1.247 2.375 1 94.69 97 CYS A O 1
ATOM 766 N N . LEU A 1 98 ? 6.395 -3.422 1.969 1 92.25 98 LEU A N 1
ATOM 767 C CA . LEU A 1 98 ? 4.934 -3.387 1.979 1 92.25 98 LEU A CA 1
ATOM 768 C C . LEU A 1 98 ? 4.41 -2.912 3.33 1 92.25 98 LEU A C 1
ATOM 770 O O . LEU A 1 98 ? 3.578 -2.004 3.395 1 92.25 98 LEU A O 1
ATOM 774 N N . PRO A 1 99 ? 4.996 -3.367 4.469 1 90.56 99 PRO A N 1
ATOM 775 C CA . PRO A 1 99 ? 4.492 -2.871 5.754 1 90.56 99 PRO A CA 1
ATOM 776 C C . PRO A 1 99 ? 4.789 -1.388 5.969 1 90.56 99 PRO A C 1
ATOM 778 O O . PRO A 1 99 ? 4.082 -0.718 6.727 1 90.56 99 PRO A O 1
ATOM 781 N N . ILE A 1 100 ? 5.766 -0.908 5.309 1 93.25 100 ILE A N 1
ATOM 782 C CA . ILE A 1 100 ? 6.184 0.477 5.492 1 93.25 100 ILE A CA 1
ATOM 783 C C . ILE A 1 100 ? 5.336 1.396 4.617 1 93.25 100 ILE A C 1
ATOM 785 O O . ILE A 1 100 ? 4.805 2.4 5.09 1 93.25 100 ILE A O 1
ATOM 789 N N . ILE A 1 101 ? 5.113 0.993 3.365 1 93.38 101 ILE A N 1
ATOM 790 C CA . ILE A 1 101 ? 4.504 1.878 2.377 1 93.38 101 ILE A CA 1
ATOM 791 C C . ILE A 1 101 ? 3.025 2.074 2.699 1 93.38 101 ILE A C 1
ATOM 793 O O . ILE A 1 101 ? 2.414 3.055 2.266 1 93.38 101 ILE A O 1
ATOM 797 N N . VAL A 1 102 ? 2.453 1.154 3.438 1 89.81 102 VAL A N 1
ATOM 798 C CA . VAL A 1 102 ? 1.048 1.266 3.812 1 89.81 102 VAL A CA 1
ATOM 799 C C . VAL A 1 102 ? 0.878 2.355 4.871 1 89.81 102 VAL A C 1
ATOM 801 O O . VAL A 1 102 ? -0.204 2.928 5.012 1 89.81 102 VAL A O 1
ATOM 804 N N . ARG A 1 103 ? 1.999 2.742 5.492 1 87.75 103 ARG A N 1
ATOM 805 C CA . ARG A 1 103 ? 1.907 3.674 6.613 1 87.75 103 ARG A CA 1
ATOM 806 C C . ARG A 1 103 ? 2.568 5.008 6.27 1 87.75 103 ARG A C 1
ATOM 808 O O . ARG A 1 103 ? 2.189 6.047 6.809 1 87.75 103 ARG A O 1
ATOM 815 N N . TYR A 1 104 ? 3.484 4.902 5.457 1 91.75 104 TYR A N 1
ATOM 816 C CA . TYR A 1 104 ? 4.285 6.082 5.145 1 91.75 104 TYR A CA 1
ATOM 817 C C . TYR A 1 104 ? 4.34 6.316 3.641 1 91.75 104 TYR A C 1
ATOM 819 O O . TYR A 1 104 ? 4.137 5.391 2.852 1 91.75 104 TYR A O 1
ATOM 827 N N . PRO A 1 105 ? 4.648 7.555 3.244 1 91.44 105 PRO A N 1
ATOM 828 C CA . PRO A 1 105 ? 4.535 7.91 1.828 1 91.44 105 PRO A CA 1
ATOM 829 C C . PRO A 1 105 ? 5.695 7.379 0.99 1 91.44 105 PRO A C 1
ATOM 831 O O . PRO A 1 105 ? 5.664 7.457 -0.24 1 91.44 105 PRO A O 1
ATOM 834 N N . PHE A 1 106 ? 6.715 6.895 1.597 1 94.5 106 PHE A N 1
ATOM 835 C CA . PHE A 1 106 ? 7.84 6.262 0.916 1 94.5 106 PHE A CA 1
ATOM 836 C C . PHE A 1 106 ? 8.562 5.297 1.848 1 94.5 106 PHE A C 1
ATOM 838 O O . PHE A 1 106 ? 8.289 5.266 3.051 1 94.5 106 PHE A O 1
ATOM 845 N N . VAL A 1 107 ? 9.438 4.508 1.217 1 96.56 107 VAL A N 1
ATOM 846 C CA . VAL A 1 107 ? 10.234 3.57 1.996 1 96.56 107 VAL A CA 1
ATOM 847 C C . VAL A 1 107 ? 11.703 4 1.979 1 96.56 107 VAL A C 1
ATOM 849 O O . VAL A 1 107 ? 12.367 3.914 0.944 1 96.56 107 VAL A O 1
ATOM 852 N N . PRO A 1 108 ? 12.25 4.422 3.1 1 97.5 108 PRO A N 1
ATOM 853 C CA . PRO A 1 108 ? 13.672 4.77 3.137 1 97.5 108 PRO A CA 1
ATOM 854 C C . PRO A 1 108 ? 14.586 3.564 2.906 1 97.5 108 PRO A C 1
ATOM 856 O O . PRO A 1 108 ? 14.289 2.465 3.383 1 97.5 108 PRO A O 1
ATOM 859 N N . VAL A 1 109 ? 15.594 3.771 2.162 1 97.81 109 VAL A N 1
ATOM 860 C CA . VAL A 1 109 ? 16.578 2.732 1.886 1 97.81 109 VAL A CA 1
ATOM 861 C C . VAL A 1 109 ? 17.922 3.111 2.512 1 97.81 109 VAL A C 1
ATOM 863 O O . VAL A 1 109 ? 18.422 4.223 2.305 1 97.81 109 VAL A O 1
ATOM 866 N N . LEU A 1 110 ? 18.438 2.242 3.289 1 96.56 110 LEU A N 1
ATOM 867 C CA . LEU A 1 110 ? 19.734 2.467 3.936 1 96.56 110 LEU A CA 1
ATOM 868 C C . LEU A 1 110 ? 20.781 1.486 3.416 1 96.56 110 LEU A C 1
ATOM 870 O O . LEU A 1 110 ? 20.453 0.358 3.043 1 96.56 110 LEU A O 1
ATOM 874 N N . ASP A 1 111 ? 21.953 1.907 3.309 1 95.06 111 ASP A N 1
ATOM 875 C CA . ASP A 1 111 ? 23.141 1.087 3.066 1 95.06 111 ASP A CA 1
ATOM 876 C C . ASP A 1 111 ? 24.094 1.141 4.254 1 95.06 111 ASP A C 1
ATOM 878 O O . ASP A 1 111 ? 24.797 2.135 4.449 1 95.06 111 ASP A O 1
ATOM 882 N N . ASN A 1 112 ? 24.156 0.058 4.996 1 89.56 112 ASN A N 1
ATOM 883 C CA . ASN A 1 112 ? 24.969 0.006 6.203 1 89.56 112 ASN A CA 1
ATOM 884 C C . ASN A 1 112 ? 24.688 1.183 7.129 1 89.56 112 ASN A C 1
ATOM 886 O O . ASN A 1 112 ? 25.609 1.887 7.551 1 89.56 112 ASN A O 1
ATOM 890 N N . GLY A 1 113 ? 23.406 1.534 7.254 1 88.06 113 GLY A N 1
ATOM 891 C CA . GLY A 1 113 ? 22.984 2.557 8.195 1 88.06 113 GLY A CA 1
ATOM 892 C C . GLY A 1 113 ? 22.938 3.947 7.594 1 88.06 113 GLY A C 1
ATOM 893 O O . GLY A 1 113 ? 22.469 4.895 8.227 1 88.06 113 GLY A O 1
ATOM 894 N N . THR A 1 114 ? 23.438 4.066 6.391 1 93.69 114 THR A N 1
ATOM 895 C CA . THR A 1 114 ? 23.469 5.363 5.719 1 93.69 114 THR A CA 1
ATOM 896 C C . THR A 1 114 ? 22.297 5.48 4.738 1 93.69 114 THR A C 1
ATOM 898 O O . THR A 1 114 ? 22.031 4.555 3.973 1 93.69 114 THR A O 1
ATOM 901 N N . PHE A 1 115 ? 21.688 6.637 4.82 1 97 115 PHE A N 1
ATOM 902 C CA . PHE A 1 115 ? 20.562 6.887 3.924 1 97 115 PHE A CA 1
ATOM 903 C C . PHE A 1 115 ? 21.031 7.016 2.482 1 97 115 PHE A C 1
ATOM 905 O O . PHE A 1 115 ? 21.891 7.844 2.18 1 97 115 PHE A O 1
ATOM 912 N N . VAL A 1 116 ? 20.406 6.199 1.549 1 97.06 116 VAL A N 1
ATOM 913 C CA . VAL A 1 116 ? 20.906 6.238 0.179 1 97.06 116 VAL A CA 1
ATOM 914 C C . VAL A 1 116 ? 19.781 6.598 -0.777 1 97.06 116 VAL A C 1
ATOM 916 O O . VAL A 1 116 ? 20.016 6.891 -1.951 1 97.06 116 VAL A O 1
ATOM 919 N N . GLY A 1 117 ? 18.578 6.594 -0.299 1 97.19 117 GLY A N 1
ATOM 920 C CA . GLY A 1 117 ? 17.453 6.941 -1.143 1 97.19 117 GLY A CA 1
ATOM 921 C C . GLY A 1 117 ? 16.141 6.367 -0.643 1 97.19 117 GLY A C 1
ATOM 922 O O . GLY A 1 117 ? 16 6.043 0.54 1 97.19 117 GLY A O 1
ATOM 923 N N . ILE A 1 118 ? 15.148 6.324 -1.594 1 96.94 118 ILE A N 1
ATOM 924 C CA . ILE A 1 118 ? 13.844 5.824 -1.196 1 96.94 118 ILE A CA 1
ATOM 925 C C . ILE A 1 118 ? 13.281 4.918 -2.289 1 96.94 118 ILE A C 1
ATOM 927 O O . ILE A 1 118 ? 13.781 4.914 -3.418 1 96.94 118 ILE A O 1
ATOM 931 N N . VAL A 1 119 ? 12.336 4.086 -1.897 1 96.38 119 VAL A N 1
ATOM 932 C CA . VAL A 1 119 ? 11.398 3.498 -2.85 1 96.38 119 VAL A CA 1
ATOM 933 C C . VAL A 1 119 ? 10.117 4.316 -2.883 1 96.38 119 VAL A C 1
ATOM 935 O O . VAL A 1 119 ? 9.445 4.473 -1.858 1 96.38 119 VAL A O 1
ATOM 938 N N . LYS A 1 120 ? 9.766 4.82 -4.02 1 93.75 120 LYS A N 1
ATOM 939 C CA . LYS A 1 120 ? 8.602 5.68 -4.172 1 93.75 120 LYS A CA 1
ATOM 940 C C . LYS A 1 120 ? 7.309 4.867 -4.148 1 93.75 120 LYS A C 1
ATOM 942 O O . LYS A 1 120 ? 7.273 3.734 -4.637 1 93.75 120 LYS A O 1
ATOM 947 N N . ARG A 1 121 ? 6.293 5.5 -3.684 1 92.06 121 ARG A N 1
ATOM 948 C CA . ARG A 1 121 ? 4.984 4.855 -3.658 1 92.06 121 ARG A CA 1
ATOM 949 C C . ARG A 1 121 ? 4.535 4.473 -5.062 1 92.06 121 ARG A C 1
ATOM 951 O O . ARG A 1 121 ? 3.891 3.441 -5.258 1 92.06 121 ARG A O 1
ATOM 958 N N . SER A 1 122 ? 4.867 5.336 -6.016 1 90.62 122 SER A N 1
ATOM 959 C CA . SER A 1 122 ? 4.457 5.066 -7.387 1 90.62 122 SER A CA 1
ATOM 960 C C . SER A 1 122 ? 5.016 3.74 -7.883 1 90.62 122 SER A C 1
ATOM 962 O O . SER A 1 122 ? 4.34 3.01 -8.617 1 90.62 122 SER A O 1
ATOM 964 N N . PHE A 1 123 ? 6.258 3.49 -7.516 1 91.31 123 PHE A N 1
ATOM 965 C CA . PHE A 1 123 ? 6.863 2.229 -7.922 1 91.31 123 PHE A CA 1
ATOM 966 C C . PHE A 1 123 ? 6.125 1.048 -7.305 1 91.31 123 PHE A C 1
ATOM 968 O O . PHE A 1 123 ? 5.812 0.074 -7.992 1 91.31 123 PHE A O 1
ATOM 975 N N . ILE A 1 124 ? 5.848 1.096 -6.047 1 92.25 124 ILE A N 1
ATOM 976 C CA . ILE A 1 124 ? 5.164 0.022 -5.336 1 92.25 124 ILE A CA 1
ATOM 977 C C . ILE A 1 124 ? 3.754 -0.151 -5.898 1 92.25 124 ILE A C 1
ATOM 979 O O . ILE A 1 124 ? 3.303 -1.277 -6.121 1 92.25 124 ILE A O 1
ATOM 983 N N . GLU A 1 125 ? 3.076 0.954 -6.066 1 91.38 125 GLU A N 1
ATOM 984 C CA . GLU A 1 125 ? 1.745 0.918 -6.664 1 91.38 125 GLU A CA 1
ATOM 985 C C . GLU A 1 125 ? 1.759 0.171 -7.996 1 91.38 125 GLU A C 1
ATOM 987 O O . GLU A 1 125 ? 0.956 -0.739 -8.211 1 91.38 125 GLU A O 1
ATOM 992 N N . ARG A 1 126 ? 2.674 0.509 -8.852 1 90.88 126 ARG A N 1
ATOM 993 C CA . ARG A 1 126 ? 2.779 -0.12 -10.164 1 90.88 126 ARG A CA 1
ATOM 994 C C . ARG A 1 126 ? 3.064 -1.612 -10.031 1 90.88 126 ARG A C 1
ATOM 996 O O . ARG A 1 126 ? 2.488 -2.424 -10.758 1 90.88 126 ARG A O 1
ATOM 1003 N N . THR A 1 127 ? 3.98 -1.908 -9.219 1 90.06 127 THR A N 1
ATOM 1004 C CA . THR A 1 127 ? 4.34 -3.307 -9.016 1 90.06 127 THR A CA 1
ATOM 1005 C C . THR A 1 127 ? 3.139 -4.109 -8.523 1 90.06 127 THR A C 1
ATOM 1007 O O . THR A 1 127 ? 2.873 -5.207 -9.016 1 90.06 127 THR A O 1
ATOM 1010 N N . LEU A 1 128 ? 2.418 -3.562 -7.551 1 91.75 128 LEU A N 1
ATOM 1011 C CA . LEU A 1 128 ? 1.239 -4.25 -7.039 1 91.75 128 LEU A CA 1
ATOM 1012 C C . LEU A 1 128 ? 0.176 -4.395 -8.125 1 91.75 128 LEU A C 1
ATOM 1014 O O . LEU A 1 128 ? -0.486 -5.43 -8.219 1 91.75 128 LEU A O 1
ATOM 1018 N N . GLU A 1 129 ? -0.023 -3.354 -8.859 1 90.5 129 GLU A N 1
ATOM 1019 C CA . GLU A 1 129 ? -0.965 -3.441 -9.977 1 90.5 129 GLU A CA 1
ATOM 1020 C C . GLU A 1 129 ? -0.589 -4.57 -10.93 1 90.5 129 GLU A C 1
ATOM 1022 O O . GLU A 1 129 ? -1.458 -5.305 -11.398 1 90.5 129 GLU A O 1
ATOM 1027 N N . ASP A 1 130 ? 0.657 -4.66 -11.18 1 89.62 130 ASP A N 1
ATOM 1028 C CA . ASP A 1 130 ? 1.152 -5.719 -12.055 1 89.62 130 ASP A CA 1
ATOM 1029 C C . ASP A 1 130 ? 0.914 -7.094 -11.438 1 89.62 130 ASP A C 1
ATOM 1031 O O . ASP A 1 130 ? 0.407 -8 -12.102 1 89.62 130 ASP A O 1
ATOM 1035 N N . CYS A 1 131 ? 1.244 -7.258 -10.242 1 91.44 131 CYS A N 1
ATOM 1036 C CA . CYS A 1 131 ? 1.099 -8.523 -9.531 1 91.44 131 CYS A CA 1
ATOM 1037 C C . CYS A 1 131 ? -0.357 -8.977 -9.516 1 91.44 131 CYS A C 1
ATOM 1039 O O . CYS A 1 131 ? -0.643 -10.164 -9.648 1 91.44 131 CYS A O 1
ATOM 1041 N N . PHE A 1 132 ? -1.235 -8.078 -9.461 1 92.31 132 PHE A N 1
ATOM 1042 C CA . PHE A 1 132 ? -2.643 -8.422 -9.297 1 92.31 132 PHE A CA 1
ATOM 1043 C C . PHE A 1 132 ? -3.385 -8.32 -10.617 1 92.31 132 PHE A C 1
ATOM 1045 O O . PHE A 1 132 ? -4.578 -8.625 -10.695 1 92.31 132 PHE A O 1
ATOM 1052 N N . GLY A 1 133 ? -2.709 -7.832 -11.633 1 90.62 133 GLY A N 1
ATOM 1053 C CA . GLY A 1 133 ? -3.309 -7.707 -12.953 1 90.62 133 GLY A CA 1
ATOM 1054 C C . GLY A 1 133 ? -4.344 -6.598 -13.031 1 90.62 133 GLY A C 1
ATOM 1055 O O . GLY A 1 133 ? -5.359 -6.738 -13.711 1 90.62 133 GLY A O 1
ATOM 1056 N N . VAL A 1 134 ? -4.125 -5.656 -12.227 1 88.62 134 VAL A N 1
ATOM 1057 C CA . VAL A 1 134 ? -5.055 -4.531 -12.242 1 88.62 134 VAL A CA 1
ATOM 1058 C C . VAL A 1 134 ? -4.984 -3.816 -13.594 1 88.62 134 VAL A C 1
ATOM 1060 O O . VAL A 1 134 ? -3.896 -3.539 -14.094 1 88.62 134 VAL A O 1
ATOM 1063 N N . GLY A 1 135 ? -6.137 -3.498 -14.141 1 87.25 135 GLY A N 1
ATOM 1064 C CA . GLY A 1 135 ? -6.199 -2.76 -15.398 1 87.25 135 GLY A CA 1
ATOM 1065 C C . GLY A 1 135 ? -6 -3.639 -16.609 1 87.25 135 GLY A C 1
ATOM 1066 O O . GLY A 1 135 ? -5.992 -3.146 -17.75 1 87.25 135 GLY A O 1
ATOM 1067 N N . VAL A 1 136 ? -5.691 -4.863 -16.516 1 89.62 136 VAL A N 1
ATOM 1068 C CA . VAL A 1 136 ? -5.504 -5.777 -17.625 1 89.62 136 VAL A CA 1
ATOM 1069 C C . VAL A 1 136 ? -6.812 -6.512 -17.922 1 89.62 136 VAL A C 1
ATOM 1071 O O . VAL A 1 136 ? -7.441 -7.051 -17 1 89.62 136 VAL A O 1
ATOM 1074 N N . ASP A 1 137 ? -7.145 -6.477 -19.141 1 93.81 137 ASP A N 1
ATOM 1075 C CA . ASP A 1 137 ? -8.367 -7.164 -19.547 1 93.81 137 ASP A CA 1
ATOM 1076 C C . ASP A 1 137 ? -8.219 -8.68 -19.422 1 93.81 137 ASP A C 1
ATOM 1078 O O . ASP A 1 137 ? -7.191 -9.242 -19.812 1 93.81 137 ASP A O 1
ATOM 1082 N N . GLY A 1 138 ? -9.156 -9.258 -18.781 1 96 138 GLY A N 1
ATOM 1083 C CA . GLY A 1 138 ? -9.164 -10.703 -18.578 1 96 138 GLY A CA 1
ATOM 1084 C C . GLY A 1 138 ? -10.328 -11.18 -17.734 1 96 138 GLY A C 1
ATOM 1085 O O . GLY A 1 138 ? -11.258 -10.422 -17.469 1 96 138 GLY A O 1
ATOM 1086 N N . THR A 1 139 ? -10.312 -12.477 -17.531 1 96.94 139 THR A N 1
ATOM 1087 C CA . THR A 1 139 ? -11.336 -13.078 -16.688 1 96.94 139 THR A CA 1
ATOM 1088 C C . THR A 1 139 ? -10.789 -13.398 -15.305 1 96.94 139 THR A C 1
ATOM 1090 O O . THR A 1 139 ? -9.75 -14.055 -15.18 1 96.94 139 THR A O 1
ATOM 1093 N N . ARG A 1 140 ? -11.438 -12.859 -14.383 1 94.81 140 ARG A N 1
ATOM 1094 C CA . ARG A 1 140 ? -11.062 -13.055 -12.992 1 94.81 140 ARG A CA 1
ATOM 1095 C C . ARG A 1 140 ? -11.812 -14.242 -12.383 1 94.81 140 ARG A C 1
ATOM 1097 O O . ARG A 1 140 ? -13.039 -14.305 -12.445 1 94.81 140 ARG A O 1
ATOM 1104 N N . ILE A 1 141 ? -11.039 -15.18 -11.75 1 95.38 141 ILE A N 1
ATOM 1105 C CA . ILE A 1 141 ? -11.633 -16.359 -11.133 1 95.38 141 ILE A CA 1
ATOM 1106 C C . ILE A 1 141 ? -11.148 -16.484 -9.695 1 95.38 141 ILE A C 1
ATOM 1108 O O . ILE A 1 141 ? -9.938 -16.531 -9.445 1 95.38 141 ILE A O 1
ATOM 1112 N N . LEU A 1 142 ? -12.031 -16.453 -8.812 1 92.31 142 LEU A N 1
ATOM 1113 C CA . LEU A 1 142 ? -11.727 -16.734 -7.41 1 92.31 142 LEU A CA 1
ATOM 1114 C C . LEU A 1 142 ? -12.062 -18.188 -7.07 1 92.31 142 LEU A C 1
ATOM 1116 O O . LEU A 1 142 ? -13.203 -18.625 -7.254 1 92.31 142 LEU A O 1
ATOM 1120 N N . ILE A 1 143 ? -11.055 -18.891 -6.555 1 93.25 143 ILE A N 1
ATOM 1121 C CA . ILE A 1 143 ? -11.195 -20.328 -6.324 1 93.25 143 ILE A CA 1
ATOM 1122 C C . ILE A 1 143 ? -10.945 -20.641 -4.852 1 93.25 143 ILE A C 1
ATOM 1124 O O . ILE A 1 143 ? -9.953 -20.188 -4.273 1 93.25 143 ILE A O 1
ATOM 1128 N N . GLY A 1 144 ? -11.891 -21.297 -4.266 1 90.56 144 GLY A N 1
ATOM 1129 C CA . GLY A 1 144 ? -11.68 -21.844 -2.938 1 90.56 144 GLY A CA 1
ATOM 1130 C C . GLY A 1 144 ? -11.016 -23.219 -2.959 1 90.56 144 GLY A C 1
ATOM 1131 O O . GLY A 1 144 ? -11.477 -24.125 -3.656 1 90.56 144 GLY A O 1
ATOM 1132 N N . VAL A 1 145 ? -9.867 -23.359 -2.158 1 89.12 145 VAL A N 1
ATOM 1133 C CA . VAL A 1 145 ? -9.117 -24.609 -2.203 1 89.12 145 VAL A CA 1
ATOM 1134 C C . VAL A 1 145 ? -8.734 -25.031 -0.787 1 89.12 145 VAL A C 1
ATOM 1136 O O . VAL A 1 145 ? -8.773 -24.219 0.142 1 89.12 145 VAL A O 1
ATOM 1139 N N . HIS A 1 146 ? -8.492 -26.328 -0.677 1 83.31 146 HIS A N 1
ATOM 1140 C CA . HIS A 1 146 ? -7.867 -26.812 0.552 1 83.31 146 HIS A CA 1
ATOM 1141 C C . HIS A 1 146 ? -6.359 -26.594 0.525 1 83.31 146 HIS A C 1
ATOM 1143 O O . HIS A 1 146 ? -5.746 -26.578 -0.546 1 83.31 146 HIS A O 1
ATOM 1149 N N . ASN A 1 147 ? -5.832 -26.297 1.652 1 76.81 147 ASN A N 1
ATOM 1150 C CA . ASN A 1 147 ? -4.391 -26.094 1.743 1 76.81 147 ASN A CA 1
ATOM 1151 C C . ASN A 1 147 ? -3.633 -27.422 1.644 1 76.81 147 ASN A C 1
ATOM 1153 O O . ASN A 1 147 ? -3.279 -28.016 2.662 1 76.81 147 ASN A O 1
ATOM 1157 N N . GLN A 1 148 ? -3.436 -27.844 0.448 1 80.44 148 GLN A N 1
ATOM 1158 C CA . GLN A 1 148 ? -2.756 -29.109 0.2 1 80.44 148 GLN A CA 1
ATOM 1159 C C . GLN A 1 148 ? -1.803 -29 -0.987 1 80.44 148 GLN A C 1
ATOM 1161 O O . GLN A 1 148 ? -2.074 -28.281 -1.941 1 80.44 148 GLN A O 1
ATOM 1166 N N . SER A 1 149 ? -0.736 -29.812 -0.802 1 82.44 149 SER A N 1
ATOM 1167 C CA . SER A 1 149 ? 0.246 -29.859 -1.881 1 82.44 149 SER A CA 1
ATOM 1168 C C . SER A 1 149 ?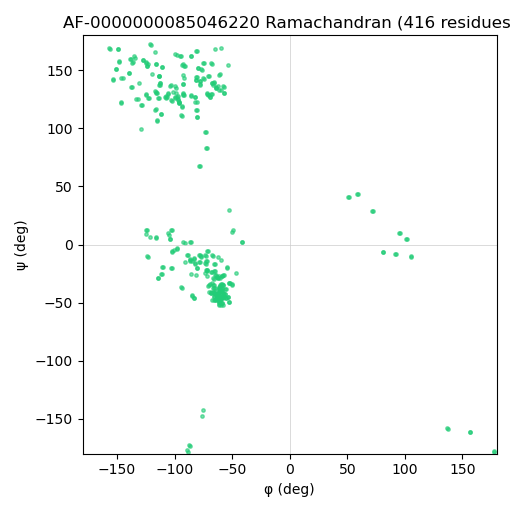 -0.397 -30.281 -3.197 1 82.44 149 SER A C 1
ATOM 1170 O O . SER A 1 149 ? -1.224 -31.188 -3.225 1 82.44 149 SER A O 1
ATOM 1172 N N . GLY A 1 150 ? -0.098 -29.469 -4.293 1 86.88 150 GLY A N 1
ATOM 1173 C CA . GLY A 1 150 ? -0.522 -29.875 -5.625 1 86.88 150 GLY A CA 1
ATOM 1174 C C . GLY A 1 150 ? -1.714 -29.078 -6.137 1 86.88 150 GLY A C 1
ATOM 1175 O O . GLY A 1 150 ? -2.076 -29.188 -7.309 1 86.88 150 GLY A O 1
ATOM 1176 N N . THR A 1 151 ? -2.293 -28.344 -5.285 1 89.75 151 THR A N 1
ATOM 1177 C CA . THR A 1 151 ? -3.486 -27.594 -5.664 1 89.75 151 THR A CA 1
ATOM 1178 C C . THR A 1 151 ? -3.188 -26.641 -6.824 1 89.75 151 THR A C 1
ATOM 1180 O O . THR A 1 151 ? -3.867 -26.688 -7.852 1 89.75 151 THR A O 1
ATOM 1183 N N . LEU A 1 152 ? -2.158 -25.875 -6.691 1 91.75 152 LEU A N 1
ATOM 1184 C CA . LEU A 1 152 ? -1.813 -24.953 -7.758 1 91.75 152 LEU A CA 1
ATOM 1185 C C . LEU A 1 152 ? -1.385 -25.688 -9.016 1 91.75 152 LEU A C 1
ATOM 1187 O O . LEU A 1 152 ? -1.684 -25.266 -10.133 1 91.75 152 LEU A O 1
ATOM 1191 N N . HIS A 1 153 ? -0.725 -26.812 -8.836 1 93.5 153 HIS A N 1
ATOM 1192 C CA . HIS A 1 153 ? -0.335 -27.641 -9.969 1 93.5 153 HIS A CA 1
ATOM 1193 C C . HIS A 1 153 ? -1.555 -28.094 -10.758 1 93.5 153 HIS A C 1
ATOM 1195 O O . HIS A 1 153 ? -1.572 -28 -11.992 1 93.5 153 HIS A O 1
ATOM 1201 N N . THR A 1 154 ? -2.551 -28.531 -10.07 1 94.62 154 THR A N 1
ATOM 1202 C CA . THR A 1 154 ? -3.762 -29.031 -10.719 1 94.62 154 THR A CA 1
ATOM 1203 C C . THR A 1 154 ? -4.445 -27.906 -11.508 1 94.62 154 THR A C 1
ATOM 1205 O O . THR A 1 154 ? -4.816 -28.094 -12.664 1 94.62 154 THR A O 1
ATOM 1208 N N . ILE A 1 155 ? -4.555 -26.781 -10.93 1 95.19 155 ILE A N 1
ATOM 1209 C CA . ILE A 1 155 ? -5.234 -25.656 -11.562 1 95.19 155 ILE A CA 1
ATOM 1210 C C . ILE A 1 155 ? -4.453 -25.203 -12.789 1 95.19 155 ILE A C 1
ATOM 1212 O O . ILE A 1 155 ? -5.035 -25 -13.859 1 95.19 155 ILE A O 1
ATOM 1216 N N . THR A 1 156 ? -3.156 -25.094 -12.617 1 95 156 THR A N 1
ATOM 1217 C CA . THR A 1 156 ? -2.344 -24.641 -13.742 1 95 156 THR A CA 1
ATOM 1218 C C . THR A 1 156 ? -2.326 -25.688 -14.852 1 95 156 THR A C 1
ATOM 1220 O O . THR A 1 156 ? -2.256 -25.344 -16.031 1 95 156 THR A O 1
ATOM 1223 N N . LYS A 1 157 ? -2.383 -26.922 -14.508 1 95.5 157 LYS A N 1
ATOM 1224 C CA . LYS A 1 157 ? -2.477 -27.984 -15.492 1 95.5 157 LYS A CA 1
ATOM 1225 C C . LYS A 1 157 ? -3.738 -27.844 -16.344 1 95.5 157 LYS A C 1
ATOM 1227 O O . LYS A 1 157 ? -3.689 -27.984 -17.562 1 95.5 157 LYS A O 1
ATOM 1232 N N . ILE A 1 158 ? -4.781 -27.609 -15.703 1 96.94 158 ILE A N 1
ATOM 1233 C CA . ILE A 1 158 ? -6.059 -27.453 -16.391 1 96.94 158 ILE A CA 1
ATOM 1234 C C . ILE A 1 158 ? -5.988 -26.266 -17.344 1 96.94 158 ILE A C 1
ATOM 1236 O O . ILE A 1 158 ? -6.387 -26.375 -18.516 1 96.94 158 ILE A O 1
ATOM 1240 N N . LEU A 1 159 ? -5.504 -25.141 -16.875 1 96 159 LEU A N 1
ATOM 1241 C CA . LEU A 1 159 ? -5.398 -23.969 -17.719 1 96 159 LEU A CA 1
ATOM 1242 C C . LEU A 1 159 ? -4.477 -24.219 -18.906 1 96 159 LEU A C 1
ATOM 1244 O O . LEU A 1 159 ? -4.766 -23.797 -20.016 1 96 159 LEU A O 1
ATOM 1248 N N . HIS A 1 160 ? -3.395 -24.953 -18.641 1 94.25 160 HIS A N 1
ATOM 1249 C CA . HIS A 1 160 ? -2.441 -25.281 -19.703 1 94.25 160 HIS A CA 1
ATOM 1250 C C . HIS A 1 160 ? -3.072 -26.203 -20.734 1 94.25 160 HIS A C 1
ATOM 1252 O O . HIS A 1 160 ? -2.816 -26.062 -21.938 1 94.25 160 HIS A O 1
ATOM 1258 N N . LYS A 1 161 ? -3.814 -27.141 -20.281 1 95.69 161 LYS A N 1
ATOM 1259 C CA . LYS A 1 161 ? -4.52 -28.062 -21.156 1 95.69 161 LYS A CA 1
ATOM 1260 C C . LYS A 1 161 ? -5.297 -27.328 -22.234 1 95.69 161 LYS A C 1
ATOM 1262 O O . LYS A 1 161 ? -5.379 -27.781 -23.375 1 95.69 161 LYS A O 1
ATOM 1267 N N . TYR A 1 162 ? -5.793 -26.219 -21.938 1 95.5 162 TYR A N 1
ATOM 1268 C CA . TYR A 1 162 ? -6.609 -25.453 -22.875 1 95.5 162 TYR A CA 1
ATOM 1269 C C . TYR A 1 162 ? -5.836 -24.266 -23.438 1 95.5 162 TYR A C 1
ATOM 1271 O O . TYR A 1 162 ? -6.426 -23.375 -24.047 1 95.5 162 TYR A O 1
ATOM 1279 N N . ASP A 1 163 ? -4.555 -24.219 -23.172 1 94.25 163 ASP A N 1
ATOM 1280 C CA . ASP A 1 163 ? -3.627 -23.219 -23.672 1 94.25 163 ASP A CA 1
ATOM 1281 C C . ASP A 1 163 ? -4.062 -21.812 -23.266 1 94.25 163 ASP A C 1
ATOM 1283 O O . ASP A 1 163 ? -4.125 -20.906 -24.109 1 94.25 163 ASP A O 1
ATOM 1287 N N . ILE A 1 164 ? -4.453 -21.688 -22.062 1 94.5 164 ILE A N 1
ATOM 1288 C CA . ILE A 1 164 ? -4.887 -20.391 -21.547 1 94.5 164 ILE A CA 1
ATOM 1289 C C . ILE A 1 164 ? -3.752 -19.75 -20.75 1 94.5 164 ILE A C 1
ATOM 1291 O O . ILE A 1 164 ? -3.23 -20.344 -19.812 1 94.5 164 ILE A O 1
ATOM 1295 N N . ASN A 1 165 ? -3.428 -18.562 -21.094 1 92.06 165 ASN A N 1
ATOM 1296 C CA . ASN A 1 165 ? -2.383 -17.812 -20.406 1 92.06 165 ASN A CA 1
ATOM 1297 C C . ASN A 1 165 ? -2.889 -17.234 -19.078 1 92.06 165 ASN A C 1
ATOM 1299 O O . ASN A 1 165 ? -4.008 -16.734 -19.016 1 92.06 165 ASN A O 1
ATOM 1303 N N . ILE A 1 166 ? -2.033 -17.297 -18.141 1 93 166 ILE A N 1
ATOM 1304 C CA . ILE A 1 166 ? -2.352 -16.734 -16.844 1 93 166 ILE A CA 1
ATOM 1305 C C . ILE A 1 166 ? -1.784 -15.32 -16.734 1 93 166 ILE A C 1
ATOM 1307 O O . ILE A 1 166 ? -0.585 -15.109 -16.938 1 93 166 ILE A O 1
ATOM 1311 N N . ILE A 1 167 ? -2.631 -14.383 -16.469 1 91.62 167 ILE A N 1
ATOM 1312 C CA . ILE A 1 167 ? -2.24 -12.977 -16.344 1 91.62 167 ILE A CA 1
ATOM 1313 C C . ILE A 1 167 ? -1.704 -12.719 -14.93 1 91.62 167 ILE A C 1
ATOM 1315 O O . ILE A 1 167 ? -0.664 -12.078 -14.766 1 91.62 167 ILE A O 1
ATOM 1319 N N . SER A 1 168 ? -2.359 -13.172 -13.938 1 91.38 168 SER A N 1
ATOM 1320 C CA . SER A 1 168 ? -1.945 -13.047 -12.547 1 91.38 168 SER A CA 1
ATOM 1321 C C . SER A 1 168 ? -2.465 -14.211 -11.711 1 91.38 168 SER A C 1
ATOM 1323 O O . SER A 1 168 ? -3.469 -14.836 -12.055 1 91.38 168 SER A O 1
ATOM 1325 N N . ASP A 1 169 ? -1.757 -14.523 -10.703 1 91.94 169 ASP A N 1
ATOM 1326 C CA . ASP A 1 169 ? -2.137 -15.562 -9.742 1 91.94 169 ASP A CA 1
ATOM 1327 C C . ASP A 1 169 ? -1.665 -15.211 -8.336 1 91.94 169 ASP A C 1
ATOM 1329 O O . ASP A 1 169 ? -0.469 -15.016 -8.109 1 91.94 169 ASP A O 1
ATOM 1333 N N . ILE A 1 170 ? -2.604 -15.172 -7.496 1 90.19 170 ILE A N 1
ATOM 1334 C CA . ILE A 1 170 ? -2.299 -14.828 -6.113 1 90.19 170 ILE A CA 1
ATOM 1335 C C . ILE A 1 170 ? -3.08 -15.734 -5.168 1 90.19 170 ILE A C 1
ATOM 1337 O O . ILE A 1 170 ? -4.27 -15.984 -5.379 1 90.19 170 ILE A O 1
ATOM 1341 N N . ALA A 1 171 ? -2.395 -16.188 -4.188 1 86.44 171 ALA A N 1
ATOM 1342 C CA . ALA A 1 171 ? -3.047 -16.984 -3.152 1 86.44 171 ALA A CA 1
ATOM 1343 C C . ALA A 1 171 ? -3.055 -16.25 -1.816 1 86.44 171 ALA A C 1
ATOM 1345 O O . ALA A 1 171 ? -2.086 -15.57 -1.473 1 86.44 171 ALA A O 1
ATOM 1346 N N . PHE A 1 172 ? -4.164 -16.391 -1.215 1 82.31 172 PHE A N 1
ATOM 1347 C CA . PHE A 1 172 ? -4.234 -15.758 0.095 1 82.31 172 PHE A CA 1
ATOM 1348 C C . PHE A 1 172 ? -5.148 -16.547 1.029 1 82.31 172 PHE A C 1
ATOM 1350 O O . PHE A 1 172 ? -5.934 -17.375 0.579 1 82.31 172 PHE A O 1
ATOM 1357 N N . GLU A 1 173 ? -4.832 -16.281 2.303 1 71.5 173 GLU A N 1
ATOM 1358 C CA . GLU A 1 173 ? -5.633 -16.953 3.316 1 71.5 173 GLU A CA 1
ATOM 1359 C C . GLU A 1 173 ? -6.965 -16.25 3.537 1 71.5 173 GLU A C 1
ATOM 1361 O O . GLU A 1 173 ? -7.031 -15.016 3.496 1 71.5 173 GLU A O 1
ATOM 1366 N N . ALA A 1 174 ? -7.992 -16.984 3.348 1 60.69 174 ALA A N 1
ATOM 1367 C CA . ALA A 1 174 ? -9.281 -16.391 3.688 1 60.69 174 ALA A CA 1
ATOM 1368 C C . ALA A 1 174 ? -9.5 -16.375 5.199 1 60.69 174 ALA A C 1
ATOM 1370 O O . ALA A 1 174 ? -8.547 -16.547 5.969 1 60.69 174 ALA A O 1
ATOM 1371 N N . ASP A 1 175 ? -10.695 -16.5 5.625 1 57.5 175 ASP A N 1
ATOM 1372 C CA . ASP A 1 175 ? -11.148 -16.562 7.008 1 57.5 175 ASP A CA 1
ATOM 1373 C C . ASP A 1 175 ? -10.523 -17.75 7.746 1 57.5 175 ASP A C 1
ATOM 1375 O O . ASP A 1 175 ? -9.711 -18.484 7.172 1 57.5 175 ASP A O 1
ATOM 1379 N N . SER A 1 176 ? -10.719 -17.734 9.07 1 51.53 176 SER A N 1
ATOM 1380 C CA . SER A 1 176 ? -10.273 -18.75 10.023 1 51.53 176 SER A CA 1
ATOM 1381 C C . SER A 1 176 ? -10.484 -20.156 9.477 1 51.53 176 SER A C 1
ATOM 1383 O O . SER A 1 176 ? -10.133 -21.141 10.133 1 51.53 176 SER A O 1
ATOM 1385 N N . SER A 1 177 ? -10.977 -20.141 8.25 1 54.03 177 SER A N 1
ATOM 1386 C CA . SER A 1 177 ? -11.219 -21.516 7.812 1 54.03 177 SER A CA 1
ATOM 1387 C C . SER A 1 177 ? -10.023 -22.078 7.055 1 54.03 177 SER A C 1
ATOM 1389 O O . SER A 1 177 ? -9.133 -21.328 6.652 1 54.03 177 SER A O 1
ATOM 1391 N N . TYR A 1 178 ? -9.727 -23.344 7.164 1 54.5 178 TYR A N 1
ATOM 1392 C CA . TYR A 1 178 ? -8.719 -24.188 6.523 1 54.5 178 TYR A CA 1
ATOM 1393 C C . TYR A 1 178 ? -8.75 -24.016 5.012 1 54.5 178 TYR A C 1
ATOM 1395 O O . TYR A 1 178 ? -8.047 -24.734 4.285 1 54.5 178 TYR A O 1
ATOM 1403 N N . LEU A 1 179 ? -9.516 -22.984 4.598 1 67 179 LEU A N 1
ATOM 1404 C CA . LEU A 1 179 ? -9.609 -22.812 3.152 1 67 179 LEU A CA 1
ATOM 1405 C C . LEU A 1 179 ? -8.797 -21.594 2.705 1 67 179 LEU A C 1
ATOM 1407 O O . LEU A 1 179 ? -8.789 -20.562 3.383 1 67 179 LEU A O 1
ATOM 1411 N N . ARG A 1 180 ? -7.938 -21.875 1.741 1 84.56 180 ARG A N 1
ATOM 1412 C CA . ARG A 1 180 ? -7.234 -20.812 1.038 1 84.56 180 ARG A CA 1
ATOM 1413 C C . ARG A 1 180 ? -7.992 -20.391 -0.215 1 84.56 180 ARG A C 1
ATOM 1415 O O . ARG A 1 180 ? -8.875 -21.109 -0.689 1 84.56 180 ARG A O 1
ATOM 1422 N N . ARG A 1 181 ? -7.773 -19.266 -0.583 1 88.75 181 ARG A N 1
ATOM 1423 C CA . ARG A 1 181 ? -8.32 -18.75 -1.836 1 88.75 181 ARG A CA 1
ATOM 1424 C C . ARG A 1 181 ? -7.211 -18.469 -2.842 1 88.75 181 ARG A C 1
ATOM 1426 O O . ARG A 1 181 ? -6.141 -17.984 -2.475 1 88.75 181 ARG A O 1
ATOM 1433 N N . ILE A 1 182 ? -7.52 -18.859 -4.008 1 91.44 182 ILE A N 1
ATOM 1434 C CA . ILE A 1 182 ? -6.629 -18.531 -5.113 1 91.44 182 ILE A CA 1
ATOM 1435 C C . ILE A 1 182 ? -7.352 -17.625 -6.105 1 91.44 182 ILE A C 1
ATOM 1437 O O . ILE A 1 182 ? -8.383 -18 -6.664 1 91.44 182 ILE A O 1
ATOM 1441 N N . LEU A 1 183 ? -6.848 -16.453 -6.23 1 92.5 183 LEU A N 1
ATOM 1442 C CA . LEU A 1 183 ? -7.324 -15.516 -7.25 1 92.5 183 LEU A CA 1
ATOM 1443 C C . LEU A 1 183 ? -6.477 -15.617 -8.516 1 92.5 183 LEU A C 1
ATOM 1445 O O . LEU A 1 183 ? -5.277 -15.344 -8.484 1 92.5 183 LEU A O 1
ATOM 1449 N N . ILE A 1 184 ? -7.125 -16 -9.625 1 94.44 184 ILE A N 1
ATOM 1450 C CA . ILE A 1 184 ? -6.406 -16.109 -10.891 1 94.44 184 ILE A CA 1
ATOM 1451 C C . ILE A 1 184 ? -7.09 -15.25 -11.953 1 94.44 184 ILE A C 1
ATOM 1453 O O . ILE A 1 184 ? -8.32 -15.273 -12.078 1 94.44 184 ILE A O 1
ATOM 1457 N N . LYS A 1 185 ? -6.344 -14.492 -12.562 1 94.75 185 LYS A N 1
ATOM 1458 C CA . LYS A 1 185 ? -6.805 -13.789 -13.758 1 94.75 185 LYS A CA 1
ATOM 1459 C C . LYS A 1 185 ? -6.211 -14.406 -15.023 1 94.75 185 LYS A C 1
ATOM 1461 O O . LYS A 1 185 ? -4.996 -14.586 -15.117 1 94.75 185 LYS A O 1
ATOM 1466 N N . ILE A 1 186 ? -7.137 -14.672 -15.953 1 95.94 186 ILE A N 1
ATOM 1467 C CA . ILE A 1 186 ? -6.672 -15.344 -17.172 1 95.94 186 ILE A CA 1
ATOM 1468 C C . ILE A 1 186 ? -7.078 -14.539 -18.391 1 95.94 186 ILE A C 1
ATOM 1470 O O . ILE A 1 186 ? -8 -13.719 -18.328 1 95.94 186 ILE A O 1
ATOM 1474 N N . GLU A 1 187 ? -6.293 -14.789 -19.453 1 95.06 187 GLU A N 1
ATOM 1475 C CA . GLU A 1 187 ? -6.715 -14.227 -20.734 1 95.06 187 GLU A CA 1
ATOM 1476 C C . GLU A 1 187 ? -8.078 -14.766 -21.141 1 95.06 187 GLU A C 1
ATOM 1478 O O . GLU A 1 187 ? -8.398 -15.93 -20.891 1 95.06 187 GLU A O 1
ATOM 1483 N N . LYS A 1 188 ? -8.844 -13.922 -21.812 1 96.25 188 LYS A N 1
ATOM 1484 C CA . LYS A 1 188 ? -10.156 -14.359 -22.281 1 96.25 188 LYS A CA 1
ATOM 1485 C C . LYS A 1 188 ? -10.039 -15.586 -23.188 1 96.25 188 LYS A C 1
ATOM 1487 O O . LYS A 1 188 ? -9.133 -15.672 -24.016 1 96.25 188 LYS A O 1
ATOM 1492 N N . SER A 1 189 ? -10.914 -16.5 -22.938 1 95.75 189 SER A N 1
ATOM 1493 C CA . SER A 1 189 ? -10.867 -17.766 -23.672 1 95.75 189 SER A CA 1
ATOM 1494 C C . SER A 1 189 ? -12.273 -18.328 -23.906 1 95.75 189 SER A C 1
ATOM 1496 O O . SER A 1 189 ? -13.141 -18.234 -23.031 1 95.75 189 SER A O 1
ATOM 1498 N N . PRO A 1 190 ? -12.484 -18.938 -25.062 1 96.44 190 PRO A N 1
ATOM 1499 C CA . PRO A 1 190 ? -13.773 -19.594 -25.312 1 96.44 190 PRO A CA 1
ATOM 1500 C C . PRO A 1 190 ? -13.961 -20.859 -24.484 1 96.44 190 PRO A C 1
ATOM 1502 O O . PRO A 1 190 ? -15.07 -21.406 -24.438 1 96.44 190 PRO A O 1
ATOM 1505 N N . HIS A 1 191 ? -12.961 -21.281 -23.75 1 97.31 191 HIS A N 1
ATOM 1506 C CA . HIS A 1 191 ? -13.008 -22.547 -23.016 1 97.31 191 HIS A CA 1
ATOM 1507 C C . HIS A 1 191 ? -13.281 -22.312 -21.531 1 97.31 191 HIS A C 1
ATOM 1509 O O . HIS A 1 191 ? -13.086 -23.219 -20.719 1 97.31 191 HIS A O 1
ATOM 1515 N N . LEU A 1 192 ? -13.656 -21.172 -21.188 1 97.19 192 LEU A N 1
ATOM 1516 C CA . LEU A 1 192 ? -13.828 -20.812 -19.797 1 97.19 192 LEU A CA 1
ATOM 1517 C C . LEU A 1 192 ? -14.758 -21.797 -19.094 1 97.19 192 LEU A C 1
ATOM 1519 O O . LEU A 1 192 ? -14.453 -22.266 -17.984 1 97.19 192 LEU A O 1
ATOM 1523 N N . ASP A 1 193 ? -15.852 -22.141 -19.688 1 97.25 193 ASP A N 1
ATOM 1524 C CA . ASP A 1 193 ? -16.812 -23.047 -19.062 1 97.25 193 ASP A CA 1
ATOM 1525 C C . ASP A 1 193 ? -16.203 -24.422 -18.812 1 97.25 193 ASP A C 1
ATOM 1527 O O . ASP A 1 193 ? -16.438 -25.016 -17.766 1 97.25 193 ASP A O 1
ATOM 1531 N N . LYS A 1 194 ? -15.5 -24.891 -19.734 1 97.75 194 LYS A N 1
ATOM 1532 C CA . LYS A 1 194 ? -14.844 -26.188 -19.594 1 97.75 194 LYS A CA 1
ATOM 1533 C C . LYS A 1 194 ? -13.812 -26.156 -18.453 1 97.75 194 LYS A C 1
ATOM 1535 O O . LYS A 1 194 ? -13.727 -27.078 -17.656 1 97.75 194 LYS A O 1
ATOM 1540 N N . VAL A 1 195 ? -13.086 -25.078 -18.438 1 97.44 195 VAL A N 1
ATOM 1541 C CA . VAL A 1 195 ? -12.047 -24.906 -17.422 1 97.44 195 VAL A CA 1
ATOM 1542 C C . VAL A 1 195 ? -12.664 -24.891 -16.031 1 97.44 195 VAL A C 1
ATOM 1544 O O . VAL A 1 195 ? -12.227 -25.609 -15.141 1 97.44 195 VAL A O 1
ATOM 1547 N N . THR A 1 196 ? -13.711 -24.078 -15.875 1 97.62 196 THR A N 1
ATOM 1548 C CA . THR A 1 196 ? -14.328 -23.953 -14.555 1 97.62 196 THR A CA 1
ATOM 1549 C C . THR A 1 196 ? -14.984 -25.25 -14.141 1 97.62 196 THR A C 1
ATOM 1551 O O . THR A 1 196 ? -14.93 -25.641 -12.969 1 97.62 196 THR A O 1
ATOM 1554 N N . SER A 1 197 ? -15.578 -25.953 -15.047 1 97.69 197 SER A N 1
ATOM 1555 C CA . SER A 1 197 ? -16.172 -27.266 -14.766 1 97.69 197 SER A CA 1
ATOM 1556 C C . SER A 1 197 ? -15.109 -28.266 -14.336 1 97.69 197 SER A C 1
ATOM 1558 O O . SER A 1 197 ? -15.32 -29.031 -13.391 1 97.69 197 SER A O 1
ATOM 1560 N N . GLU A 1 198 ? -14.031 -28.281 -15.016 1 97.56 198 GLU A N 1
ATOM 1561 C CA . GLU A 1 198 ? -12.945 -29.203 -14.688 1 97.56 198 GLU A CA 1
ATOM 1562 C C . GLU A 1 198 ? -12.352 -28.891 -13.312 1 97.56 198 GLU A C 1
ATOM 1564 O O . GLU A 1 198 ? -12.023 -29.797 -12.555 1 97.56 198 GLU A O 1
ATOM 1569 N N . ILE A 1 199 ? -12.172 -27.625 -13 1 96.44 199 ILE A N 1
ATOM 1570 C CA . ILE A 1 199 ? -11.672 -27.203 -11.695 1 96.44 199 ILE A CA 1
ATOM 1571 C C . ILE A 1 199 ? -12.594 -27.734 -10.594 1 96.44 199 ILE A C 1
ATOM 1573 O O . ILE A 1 199 ? -12.125 -28.297 -9.602 1 96.44 199 ILE A O 1
ATOM 1577 N N . GLU A 1 200 ? -13.875 -27.656 -10.836 1 96.56 200 GLU A N 1
ATOM 1578 C CA . GLU A 1 200 ? -14.844 -28.125 -9.852 1 96.56 200 GLU A CA 1
ATOM 1579 C C . GLU A 1 200 ? -14.82 -29.656 -9.75 1 96.56 200 GLU A C 1
ATOM 1581 O O . GLU A 1 200 ? -15.008 -30.203 -8.664 1 96.56 200 GLU A O 1
ATOM 1586 N N . LYS A 1 201 ? -14.609 -30.297 -10.805 1 96.25 201 LYS A N 1
ATOM 1587 C CA . LYS A 1 201 ? -14.531 -31.75 -10.82 1 96.25 201 LYS A CA 1
ATOM 1588 C C . LYS A 1 201 ? -13.367 -32.25 -9.977 1 96.25 201 LYS A C 1
ATOM 1590 O O . LYS A 1 201 ? -13.398 -33.375 -9.453 1 96.25 201 LYS A O 1
ATOM 1595 N N . HIS A 1 202 ? -12.359 -31.438 -9.867 1 94.19 202 HIS A N 1
ATOM 1596 C CA . HIS A 1 202 ? -11.195 -31.828 -9.078 1 94.19 202 HIS A CA 1
ATOM 1597 C C . HIS A 1 202 ? -11.375 -31.469 -7.609 1 94.19 202 HIS A C 1
ATOM 1599 O O . HIS A 1 202 ? -10.43 -31.562 -6.824 1 94.19 202 HIS A O 1
ATOM 1605 N N . GLY A 1 203 ? -12.555 -30.906 -7.25 1 91.81 203 GLY A N 1
ATOM 1606 C CA . GLY A 1 203 ? -12.883 -30.688 -5.848 1 91.81 203 GLY A CA 1
ATOM 1607 C C . GLY A 1 203 ? -12.688 -29.266 -5.395 1 91.81 203 GLY A C 1
ATOM 1608 O O . GLY A 1 203 ? -12.781 -28.953 -4.203 1 91.81 203 GLY A O 1
ATOM 1609 N N . PHE A 1 204 ? -12.352 -28.422 -6.305 1 93.5 204 PHE A N 1
ATOM 1610 C CA . PHE A 1 204 ? -12.211 -27.016 -5.965 1 93.5 204 PHE A CA 1
ATOM 1611 C C . PHE A 1 204 ? -13.531 -26.266 -6.18 1 93.5 204 PHE A C 1
ATOM 1613 O O . PHE A 1 204 ? -14.391 -26.719 -6.938 1 93.5 204 PHE A O 1
ATOM 1620 N N . ARG A 1 205 ? -13.734 -25.203 -5.457 1 93.12 205 ARG A N 1
ATOM 1621 C CA . ARG A 1 205 ? -14.977 -24.453 -5.559 1 93.12 205 ARG A CA 1
ATOM 1622 C C . ARG A 1 205 ? -14.758 -23.125 -6.273 1 93.12 205 ARG A C 1
ATOM 1624 O O . ARG A 1 205 ? -13.875 -22.344 -5.895 1 93.12 205 ARG A O 1
ATOM 1631 N N . ILE A 1 206 ? -15.539 -22.906 -7.293 1 94.62 206 ILE A N 1
ATOM 1632 C CA . ILE A 1 206 ? -15.539 -21.594 -7.949 1 94.62 206 ILE A CA 1
ATOM 1633 C C . ILE A 1 206 ? -16.391 -20.609 -7.148 1 94.62 206 ILE A C 1
ATOM 1635 O O . ILE A 1 206 ? -17.609 -20.781 -7.051 1 94.62 206 ILE A O 1
ATOM 1639 N N . LEU A 1 207 ? -15.789 -19.641 -6.641 1 90 207 LEU A N 1
ATOM 1640 C CA . LEU A 1 207 ? -16.484 -18.703 -5.77 1 90 207 LEU A CA 1
ATOM 1641 C C . LEU A 1 207 ? -17 -17.5 -6.562 1 90 207 LEU A C 1
ATOM 1643 O O . LEU A 1 207 ? -18.078 -16.969 -6.27 1 90 207 LEU A O 1
ATOM 1647 N N . GLU A 1 208 ? -16.25 -17.078 -7.496 1 90.25 208 GLU A N 1
ATOM 1648 C CA . GLU A 1 208 ? -16.594 -15.93 -8.312 1 90.25 208 GLU A CA 1
ATOM 1649 C C . GLU A 1 208 ? -15.938 -16 -9.688 1 90.25 208 GLU A C 1
ATOM 1651 O O . GLU A 1 208 ? -14.789 -16.438 -9.805 1 90.25 208 GLU A O 1
ATOM 1656 N N . ILE A 1 209 ? -16.656 -15.586 -10.688 1 93.38 209 ILE A N 1
ATOM 1657 C CA . ILE A 1 209 ? -16.125 -15.398 -12.031 1 93.38 209 ILE A CA 1
ATOM 1658 C C . ILE A 1 209 ? -16.547 -14.031 -12.578 1 93.38 209 ILE A C 1
ATOM 1660 O O . ILE A 1 209 ? -17.734 -13.695 -12.555 1 93.38 209 ILE A O 1
ATOM 1664 N N . GLU A 1 210 ? -15.594 -13.258 -12.984 1 89 210 GLU A N 1
ATOM 1665 C CA . GLU A 1 210 ? -15.906 -11.93 -13.523 1 89 210 GLU A CA 1
ATOM 1666 C C . GLU A 1 210 ? -14.945 -11.555 -14.648 1 89 210 GLU A C 1
ATOM 1668 O O . GLU A 1 210 ? -13.781 -11.953 -14.641 1 89 210 GLU A O 1
ATOM 1673 N N . MET B 1 1 ? -11.617 -11.414 -3.479 1 67.12 1 MET B N 1
ATOM 1674 C CA . MET B 1 1 ? -12.227 -11.078 -2.195 1 67.12 1 MET B CA 1
ATOM 1675 C C . MET B 1 1 ? -13.109 -9.844 -2.32 1 67.12 1 MET B C 1
ATOM 1677 O O . MET B 1 1 ? -12.703 -8.844 -2.908 1 67.12 1 MET B O 1
ATOM 1681 N N . PHE B 1 2 ? -14.375 -10.086 -1.848 1 74.06 2 PHE B N 1
ATOM 1682 C CA . PHE B 1 2 ? -15.328 -8.984 -1.949 1 74.06 2 PHE B CA 1
ATOM 1683 C C . PHE B 1 2 ? -15.047 -7.922 -0.896 1 74.06 2 PHE B C 1
ATOM 1685 O O . PHE B 1 2 ? -14.555 -8.234 0.191 1 74.06 2 PHE B O 1
ATOM 1692 N N . ILE B 1 3 ? -15.234 -6.754 -1.28 1 83.12 3 ILE B N 1
ATOM 1693 C CA . ILE B 1 3 ? -15.016 -5.602 -0.41 1 83.12 3 ILE B CA 1
ATOM 1694 C C . ILE B 1 3 ? -15.789 -5.793 0.896 1 83.12 3 ILE B C 1
ATOM 1696 O O . ILE B 1 3 ? -15.312 -5.395 1.964 1 83.12 3 ILE B O 1
ATOM 1700 N N . ARG B 1 4 ? -16.922 -6.434 0.803 1 82.06 4 ARG B N 1
ATOM 1701 C CA . ARG B 1 4 ? -17.781 -6.621 1.97 1 82.06 4 ARG B CA 1
ATOM 1702 C C . ARG B 1 4 ? -17.047 -7.375 3.074 1 82.06 4 ARG B C 1
ATOM 1704 O O . ARG B 1 4 ? -17.328 -7.191 4.258 1 82.06 4 ARG B O 1
ATOM 1711 N N . ASN B 1 5 ? -16.078 -8.195 2.668 1 82.81 5 ASN B N 1
ATOM 1712 C CA . ASN B 1 5 ? -15.32 -9 3.627 1 82.81 5 ASN B CA 1
ATOM 1713 C C . ASN B 1 5 ? -14.266 -8.164 4.348 1 82.81 5 ASN B C 1
ATOM 1715 O O . ASN B 1 5 ? -13.727 -8.586 5.367 1 82.81 5 ASN B O 1
ATOM 1719 N N . CYS B 1 6 ? -14.078 -6.977 3.891 1 88.69 6 CYS B N 1
ATOM 1720 C CA . CYS B 1 6 ? -13.023 -6.148 4.469 1 88.69 6 CYS B CA 1
ATOM 1721 C C . CYS B 1 6 ? -13.586 -4.816 4.957 1 88.69 6 CYS B C 1
ATOM 1723 O O . CYS B 1 6 ? -12.828 -3.934 5.363 1 88.69 6 CYS B O 1
ATOM 1725 N N . LEU B 1 7 ? -14.844 -4.707 5.039 1 94.88 7 LEU B N 1
ATOM 1726 C CA . LEU B 1 7 ? -15.516 -3.443 5.324 1 94.88 7 LEU B CA 1
ATOM 1727 C C . LEU B 1 7 ? -15.539 -3.166 6.824 1 94.88 7 LEU B C 1
ATOM 1729 O O . LEU B 1 7 ? -15.898 -4.035 7.617 1 94.88 7 LEU B O 1
ATOM 1733 N N . THR B 1 8 ? -15.078 -2.035 7.207 1 96 8 THR B N 1
ATOM 1734 C CA . THR B 1 8 ? -15.422 -1.432 8.484 1 96 8 THR B CA 1
ATOM 1735 C C . THR B 1 8 ? -16.609 -0.472 8.336 1 96 8 THR B C 1
ATOM 1737 O O . THR B 1 8 ? -16.469 0.599 7.738 1 96 8 THR B O 1
ATOM 1740 N N . PRO B 1 9 ? -17.672 -0.863 8.883 1 96.44 9 PRO B N 1
ATOM 1741 C CA . PRO B 1 9 ? -18.875 -0.07 8.633 1 96.44 9 PRO B CA 1
ATOM 1742 C C . PRO B 1 9 ? -18.812 1.317 9.266 1 96.44 9 PRO B C 1
ATOM 1744 O O . PRO B 1 9 ? -18.109 1.515 10.258 1 96.44 9 PRO B O 1
ATOM 1747 N N . LYS B 1 10 ? -19.562 2.207 8.703 1 94.94 10 LYS B N 1
ATOM 1748 C CA . LYS B 1 10 ? -19.516 3.607 9.117 1 94.94 10 LYS B CA 1
ATOM 1749 C C . LYS B 1 10 ? -19.906 3.762 10.586 1 94.94 10 LYS B C 1
ATOM 1751 O O . LYS B 1 10 ? -19.422 4.664 11.273 1 94.94 10 LYS B O 1
ATOM 1756 N N . ASN B 1 11 ? -20.734 2.889 11.141 1 94.44 11 ASN B N 1
ATOM 1757 C CA . ASN B 1 11 ? -21.203 3.008 12.523 1 94.44 11 ASN B CA 1
ATOM 1758 C C . ASN B 1 11 ? -20.094 2.664 13.516 1 94.44 11 ASN B C 1
ATOM 1760 O O . ASN B 1 11 ? -20.219 2.932 14.711 1 94.44 11 ASN B O 1
ATOM 1764 N N . GLU B 1 12 ? -18.984 2.133 13.047 1 93.62 12 GLU B N 1
ATOM 1765 C CA . GLU B 1 12 ? -17.828 1.819 13.891 1 93.62 12 GLU B CA 1
ATOM 1766 C C . GLU B 1 12 ? -16.719 2.85 13.711 1 93.62 12 GLU B C 1
ATOM 1768 O O . GLU B 1 12 ? -15.633 2.693 14.266 1 93.62 12 GLU B O 1
ATOM 1773 N N . LEU B 1 13 ? -17.047 3.846 12.938 1 92.5 13 LEU B N 1
ATOM 1774 C CA . LEU B 1 13 ? -16.047 4.852 12.617 1 92.5 13 LEU B CA 1
ATOM 1775 C C . LEU B 1 13 ? -16.375 6.184 13.281 1 92.5 13 LEU B C 1
ATOM 1777 O O . LEU B 1 13 ? -17.531 6.449 13.602 1 92.5 13 LEU B O 1
ATOM 1781 N N . THR B 1 14 ? -15.344 6.938 13.531 1 91.69 14 THR B N 1
ATOM 1782 C CA . THR B 1 14 ? -15.555 8.367 13.766 1 91.69 14 THR B CA 1
ATOM 1783 C C . THR B 1 14 ? -15.703 9.109 12.445 1 91.69 14 THR B C 1
ATOM 1785 O O . THR B 1 14 ? -14.773 9.148 11.641 1 91.69 14 THR B O 1
ATOM 1788 N N . LEU B 1 15 ? -16.859 9.531 12.203 1 92.38 15 LEU B N 1
ATOM 1789 C CA . LEU B 1 15 ? -17.172 10.281 10.984 1 92.38 15 LEU B CA 1
ATOM 1790 C C . LEU B 1 15 ? -17.312 11.766 11.289 1 92.38 15 LEU B C 1
ATOM 1792 O O . LEU B 1 15 ? -17.891 12.148 12.305 1 92.38 15 LEU B O 1
ATOM 1796 N N . LEU B 1 16 ? -16.719 12.562 10.422 1 95.44 16 LEU B N 1
ATOM 1797 C CA . LEU B 1 16 ? -16.828 14.008 10.617 1 95.44 16 LEU B CA 1
ATOM 1798 C C . LEU B 1 16 ? -17.906 14.602 9.727 1 95.44 16 LEU B C 1
ATOM 1800 O O . LEU B 1 16 ? -17.984 14.289 8.531 1 95.44 16 LEU B O 1
ATOM 1804 N N . GLN B 1 17 ? -18.734 15.375 10.375 1 95.25 17 GLN B N 1
ATOM 1805 C CA . GLN B 1 17 ? -19.641 16.203 9.594 1 95.25 17 GLN B CA 1
ATOM 1806 C C . GLN B 1 17 ? -18.938 17.469 9.102 1 95.25 17 GLN B C 1
ATOM 1808 O O . GLN B 1 17 ? -18.141 18.078 9.828 1 95.25 17 GLN B O 1
ATOM 1813 N N . SER B 1 18 ? -19.266 17.859 7.879 1 95.06 18 SER B N 1
ATOM 1814 C CA . SER B 1 18 ? -18.531 18.953 7.262 1 95.06 18 SER B CA 1
ATOM 1815 C C . SER B 1 18 ? -18.812 20.266 7.988 1 95.06 18 SER B C 1
ATOM 1817 O O . SER B 1 18 ? -18.062 21.234 7.828 1 95.06 18 SER B O 1
ATOM 1819 N N . SER B 1 19 ? -19.75 20.359 8.914 1 94.56 19 SER B N 1
ATOM 1820 C CA . SER B 1 19 ? -20.188 21.609 9.531 1 94.56 19 SER B CA 1
ATOM 1821 C C . SER B 1 19 ? -19.5 21.828 10.875 1 94.56 19 SER B C 1
ATOM 1823 O O . SER B 1 19 ? -19.656 22.891 11.484 1 94.56 19 SER B O 1
ATOM 1825 N N . ILE B 1 20 ? -18.734 20.891 11.281 1 96.12 20 ILE B N 1
ATOM 1826 C CA . ILE B 1 20 ? -18.109 21.047 12.586 1 96.12 20 ILE B CA 1
ATOM 1827 C C . ILE B 1 20 ? -16.875 21.953 12.469 1 96.12 20 ILE B C 1
ATOM 1829 O O . ILE B 1 20 ? -16.422 22.234 11.367 1 96.12 20 ILE B O 1
ATOM 1833 N N . THR B 1 21 ? -16.375 22.406 13.609 1 97.62 21 THR B N 1
ATOM 1834 C CA . THR B 1 21 ? -15.203 23.297 13.625 1 97.62 21 THR B CA 1
ATOM 1835 C C . THR B 1 21 ? -13.914 22.484 13.594 1 97.62 21 THR B C 1
ATOM 1837 O O . THR B 1 21 ? -13.922 21.281 13.867 1 97.62 21 THR B O 1
ATOM 1840 N N . ILE B 1 22 ? -12.852 23.156 13.242 1 96.94 22 ILE B N 1
ATOM 1841 C CA . ILE B 1 22 ? -11.539 22.516 13.25 1 96.94 22 ILE B CA 1
ATOM 1842 C C . ILE B 1 22 ? -11.188 22.062 14.664 1 96.94 22 ILE B C 1
ATOM 1844 O O . ILE B 1 22 ? -10.625 20.984 14.852 1 96.94 22 ILE B O 1
ATOM 1848 N N . LYS B 1 23 ? -11.578 22.844 15.617 1 95.62 23 LYS B N 1
ATOM 1849 C CA . LYS B 1 23 ? -11.336 22.484 17.016 1 95.62 23 LYS B CA 1
ATOM 1850 C C . LYS B 1 23 ? -12.008 21.156 17.344 1 95.62 23 LYS B C 1
ATOM 1852 O O . LYS B 1 23 ? -11.383 20.25 17.906 1 95.62 23 LYS B O 1
ATOM 1857 N N . GLU B 1 24 ? -13.242 21.047 17.062 1 95.06 24 GLU B N 1
ATOM 1858 C CA . GLU B 1 24 ? -13.992 19.812 17.328 1 95.06 24 GLU B CA 1
ATOM 1859 C C . GLU B 1 24 ? -13.383 18.625 16.594 1 95.06 24 GLU B C 1
ATOM 1861 O O . GLU B 1 24 ? -13.242 17.547 17.172 1 95.06 24 GLU B O 1
ATOM 1866 N N . ALA B 1 25 ? -13.078 18.859 15.367 1 95.25 25 ALA B N 1
ATOM 1867 C CA . ALA B 1 25 ? -12.492 17.781 14.578 1 95.25 25 ALA B CA 1
ATOM 1868 C C . ALA B 1 25 ? -11.172 17.312 15.188 1 95.25 25 ALA B C 1
ATOM 1870 O O . ALA B 1 25 ? -10.938 16.109 15.305 1 95.25 25 ALA B O 1
ATOM 1871 N N . LEU B 1 26 ? -10.297 18.266 15.555 1 93.75 26 LEU B N 1
ATOM 1872 C CA . LEU B 1 26 ? -9.008 17.922 16.141 1 93.75 26 LEU B CA 1
ATOM 1873 C C . LEU B 1 26 ? -9.188 17.156 17.438 1 93.75 26 LEU B C 1
ATOM 1875 O O . LEU B 1 26 ? -8.406 16.25 17.75 1 93.75 26 LEU B O 1
ATOM 1879 N N . SER B 1 27 ? -10.172 17.438 18.203 1 92.38 27 SER B N 1
ATOM 1880 C CA . SER B 1 27 ? -10.477 16.719 19.438 1 92.38 27 SER B CA 1
ATOM 1881 C C . SER B 1 27 ? -10.867 15.273 19.141 1 92.38 27 SER B C 1
ATOM 1883 O O . SER B 1 27 ? -10.461 14.359 19.859 1 92.38 27 SER B O 1
ATOM 1885 N N . LEU B 1 28 ? -11.602 15.102 18.109 1 91.38 28 LEU B N 1
ATOM 1886 C CA . LEU B 1 28 ? -12.039 13.766 17.719 1 91.38 28 LEU B CA 1
ATOM 1887 C C . LEU B 1 28 ? -10.875 12.953 17.156 1 91.38 28 LEU B C 1
ATOM 1889 O O . LEU B 1 28 ? -10.867 11.719 17.266 1 91.38 28 LEU B O 1
ATOM 1893 N N . MET B 1 29 ? -9.891 13.656 16.594 1 90.75 29 MET B N 1
ATOM 1894 C CA . MET B 1 29 ? -8.734 12.992 15.984 1 90.75 29 MET B CA 1
ATOM 1895 C C . MET B 1 29 ? -7.719 12.594 17.047 1 90.75 29 MET B C 1
ATOM 1897 O O . MET B 1 29 ? -6.824 11.781 16.781 1 90.75 29 MET B O 1
ATOM 1901 N N . GLN B 1 30 ? -7.59 13.234 18.234 1 79.94 30 GLN B N 1
ATOM 1902 C CA . GLN B 1 30 ? -6.605 12.953 19.281 1 79.94 30 GLN B CA 1
ATOM 1903 C C . GLN B 1 30 ? -6.629 11.477 19.672 1 79.94 30 GLN B C 1
ATOM 1905 O O . GLN B 1 30 ? -5.594 10.914 20.031 1 79.94 30 GLN B O 1
ATOM 1910 N N . GLY B 1 31 ? -7.711 10.797 19.656 1 61.44 31 GLY B N 1
ATOM 1911 C CA . GLY B 1 31 ? -7.812 9.391 20.016 1 61.44 31 GLY B CA 1
ATOM 1912 C C . GLY B 1 31 ? -7.625 8.453 18.828 1 61.44 31 GLY B C 1
ATOM 1913 O O . GLY B 1 31 ? -7.617 7.234 18.984 1 61.44 31 GLY B O 1
ATOM 1914 N N . SER B 1 32 ? -7.715 9.039 17.812 1 59.44 32 SER B N 1
ATOM 1915 C CA . SER B 1 32 ? -7.859 8.172 16.641 1 59.44 32 SER B CA 1
ATOM 1916 C C . SER B 1 32 ? -6.68 8.336 15.688 1 59.44 32 SER B C 1
ATOM 1918 O O . SER B 1 32 ? -5.91 9.289 15.797 1 59.44 32 SER B O 1
ATOM 1920 N N . HIS B 1 33 ? -6.59 7.387 14.789 1 62.25 33 HIS B N 1
ATOM 1921 C CA . HIS B 1 33 ? -5.652 7.379 13.672 1 62.25 33 HIS B CA 1
ATOM 1922 C C . HIS B 1 33 ? -5.754 8.656 12.852 1 62.25 33 HIS B C 1
ATOM 1924 O O . HIS B 1 33 ? -6.777 9.344 12.891 1 62.25 33 HIS B O 1
ATOM 1930 N N . TYR B 1 34 ? -4.871 9.164 12.148 1 73.88 34 TYR B N 1
ATOM 1931 C CA . TYR B 1 34 ? -4.301 10.391 11.594 1 73.88 34 TYR B CA 1
ATOM 1932 C C . TYR B 1 34 ? -5.305 11.102 10.688 1 73.88 34 TYR B C 1
ATOM 1934 O O . TYR B 1 34 ? -5.543 12.297 10.844 1 73.88 34 TYR B O 1
ATOM 1942 N N . SER B 1 35 ? -6.141 10.492 9.805 1 90.62 35 SER B N 1
ATOM 1943 C CA . SER B 1 35 ? -7.066 11.133 8.875 1 90.62 35 SER B CA 1
ATOM 1944 C C . SER B 1 35 ? -8.461 10.516 8.969 1 90.62 35 SER B C 1
ATOM 1946 O O . SER B 1 35 ? -8.594 9.312 9.227 1 90.62 35 SER B O 1
ATOM 1948 N N . LEU B 1 36 ? -9.547 11.367 8.922 1 95.06 36 LEU B N 1
ATOM 1949 C CA . LEU B 1 36 ? -10.914 10.898 9.07 1 95.06 36 LEU B CA 1
ATOM 1950 C C . LEU B 1 36 ? -11.734 11.219 7.824 1 95.06 36 LEU B C 1
ATOM 1952 O O . LEU B 1 36 ? -11.516 12.242 7.176 1 95.06 36 LEU B O 1
ATOM 1956 N N . PRO B 1 37 ? -12.711 10.297 7.5 1 95.88 37 PRO B N 1
ATOM 1957 C CA . PRO B 1 37 ? -13.641 10.617 6.41 1 95.88 37 PRO B CA 1
ATOM 1958 C C . PRO B 1 37 ? -14.633 11.711 6.781 1 95.88 37 PRO B C 1
ATOM 1960 O O . PRO B 1 37 ? -15.062 11.797 7.938 1 95.88 37 PRO B O 1
ATOM 1963 N N . VAL B 1 38 ? -14.984 12.539 5.828 1 96.88 38 VAL B N 1
ATOM 1964 C CA . VAL B 1 38 ? -15.938 13.617 6.031 1 96.88 38 VAL B CA 1
ATOM 1965 C C . VAL B 1 38 ? -17.188 13.375 5.172 1 96.88 38 VAL B C 1
ATOM 1967 O O . VAL B 1 38 ? -17.062 13.055 3.986 1 96.88 38 VAL B O 1
ATOM 1970 N N . VAL B 1 39 ? -18.312 13.469 5.762 1 95.19 39 VAL B N 1
ATOM 1971 C CA . VAL B 1 39 ? -19.578 13.336 5.043 1 95.19 39 VAL B CA 1
ATOM 1972 C C . VAL B 1 39 ? -20.438 14.586 5.266 1 95.19 39 VAL B C 1
ATOM 1974 O O . VAL B 1 39 ? -20.234 15.32 6.238 1 95.19 39 VAL B O 1
ATOM 1977 N N . ASN B 1 40 ? -21.297 14.852 4.312 1 93.38 40 ASN B N 1
ATOM 1978 C CA . ASN B 1 40 ? -22.266 15.93 4.523 1 93.38 40 ASN B CA 1
ATOM 1979 C C . ASN B 1 40 ? -23.516 15.43 5.238 1 93.38 40 ASN B C 1
ATOM 1981 O O . ASN B 1 40 ? -23.562 14.289 5.707 1 93.38 40 ASN B O 1
ATOM 1985 N N . GLU B 1 41 ? -24.5 16.281 5.355 1 90.88 41 GLU B N 1
ATOM 1986 C CA . GLU B 1 41 ? -25.734 15.961 6.086 1 90.88 41 GLU B CA 1
ATOM 1987 C C . GLU B 1 41 ? -26.5 14.82 5.422 1 90.88 41 GLU B C 1
ATOM 1989 O O . GLU B 1 41 ? -27.156 14.031 6.098 1 90.88 41 GLU B O 1
ATOM 1994 N N . GLU B 1 42 ? -26.344 14.633 4.18 1 90.69 42 GLU B N 1
ATOM 1995 C CA . GLU B 1 42 ? -27.062 13.602 3.424 1 90.69 42 GLU B CA 1
ATOM 1996 C C . GLU B 1 42 ? -26.297 12.281 3.436 1 90.69 42 GLU B C 1
ATOM 1998 O O . GLU B 1 42 ? -26.797 11.273 2.93 1 90.69 42 GLU B O 1
ATOM 2003 N N . GLY B 1 43 ? -25.125 12.305 3.904 1 89.56 43 GLY B N 1
ATOM 2004 C CA . GLY B 1 43 ? -24.359 11.078 3.988 1 89.56 43 GLY B CA 1
ATOM 2005 C C . GLY B 1 43 ? -23.438 10.875 2.799 1 89.56 43 GLY B C 1
ATOM 2006 O O . GLY B 1 43 ? -22.844 9.805 2.641 1 89.56 43 GLY B O 1
ATOM 2007 N N . SER B 1 44 ? -23.328 11.906 2.004 1 93.31 44 SER B N 1
ATOM 2008 C CA . SER B 1 44 ? -22.422 11.82 0.86 1 93.31 44 SER B CA 1
ATOM 2009 C C . SER B 1 44 ? -20.969 12.008 1.285 1 93.31 44 SER B C 1
ATOM 2011 O O . SER B 1 44 ? -20.656 12.891 2.096 1 93.31 44 SER B O 1
ATOM 2013 N N . TYR B 1 45 ? -20.125 11.219 0.74 1 96.62 45 TYR B N 1
ATOM 2014 C CA . TYR B 1 45 ? -18.703 11.297 1.026 1 96.62 45 TYR B CA 1
ATOM 2015 C C . TYR B 1 45 ? -18.094 12.555 0.414 1 96.62 45 TYR B C 1
ATOM 2017 O O . TYR B 1 45 ? -18.234 12.797 -0.786 1 96.62 45 TYR B O 1
ATOM 2025 N N . LEU B 1 46 ? -17.344 13.367 1.211 1 96.56 46 LEU B N 1
ATOM 2026 C CA . LEU B 1 46 ? -16.828 14.641 0.729 1 96.56 46 LEU B CA 1
ATOM 2027 C C . LEU B 1 46 ? -15.32 14.594 0.579 1 96.56 46 LEU B C 1
ATOM 2029 O O . LEU B 1 46 ? -14.727 15.469 -0.061 1 96.56 46 LEU B O 1
ATOM 2033 N N . GLY B 1 47 ? -14.719 13.633 1.249 1 96.62 47 GLY B N 1
ATOM 2034 C CA . GLY B 1 47 ? -13.266 13.531 1.225 1 96.62 47 GLY B CA 1
ATOM 2035 C C . GLY B 1 47 ? -12.664 13.242 2.586 1 96.62 47 GLY B C 1
ATOM 2036 O O . GLY B 1 47 ? -13.328 12.664 3.451 1 96.62 47 GLY B O 1
ATOM 2037 N N . ILE B 1 48 ? -11.391 13.57 2.738 1 96.12 48 ILE B N 1
ATOM 2038 C CA . ILE B 1 48 ? -10.641 13.234 3.941 1 96.12 48 ILE B CA 1
ATOM 2039 C C . ILE B 1 48 ? -10.195 14.516 4.648 1 96.12 48 ILE B C 1
ATOM 2041 O O . ILE B 1 48 ? -9.758 15.469 4.004 1 96.12 48 ILE B O 1
ATOM 2045 N N . LEU B 1 49 ? -10.414 14.57 5.91 1 96.25 49 LEU B N 1
ATOM 2046 C CA . LEU B 1 49 ? -9.789 15.602 6.734 1 96.25 49 LEU B CA 1
ATOM 2047 C C . LEU B 1 49 ? -8.539 15.055 7.418 1 96.25 49 LEU B C 1
ATOM 2049 O O . LEU B 1 49 ? -8.578 13.992 8.039 1 96.25 49 LEU B O 1
ATOM 2053 N N . SER B 1 50 ? -7.48 15.758 7.242 1 93.81 50 SER B N 1
ATOM 2054 C CA . SER B 1 50 ? -6.215 15.414 7.875 1 93.81 50 SER B CA 1
ATOM 2055 C C . SER B 1 50 ? -5.547 16.641 8.484 1 93.81 50 SER B C 1
ATOM 2057 O O . SER B 1 50 ? -5.906 17.781 8.156 1 93.81 50 SER B O 1
ATOM 2059 N N . LYS B 1 51 ? -4.641 16.391 9.383 1 93.5 51 LYS B N 1
ATOM 2060 C CA . LYS B 1 51 ? -3.861 17.5 9.914 1 93.5 51 LYS B CA 1
ATOM 2061 C C . LYS B 1 51 ? -3.041 18.172 8.812 1 93.5 51 LYS B C 1
ATOM 2063 O O . LYS B 1 51 ? -2.816 19.375 8.844 1 93.5 51 LYS B O 1
ATOM 2068 N N . ARG B 1 52 ? -2.701 17.422 7.848 1 92.38 52 ARG B N 1
ATOM 2069 C CA . ARG B 1 52 ? -2.035 17.984 6.68 1 92.38 52 ARG B CA 1
ATOM 2070 C C . ARG B 1 52 ? -2.928 19.016 5.98 1 92.38 52 ARG B C 1
ATOM 2072 O O . ARG B 1 52 ? -2.492 20.125 5.688 1 92.38 52 ARG B O 1
ATOM 2079 N N . SER B 1 53 ? -4.121 18.562 5.715 1 94 53 SER B N 1
ATOM 2080 C CA . SER B 1 53 ? -5.016 19.469 4.98 1 94 53 SER B CA 1
ATOM 2081 C C . SER B 1 53 ? -5.371 20.688 5.812 1 94 53 SER B C 1
ATOM 2083 O O . SER B 1 53 ? -5.613 21.766 5.27 1 94 53 SER B O 1
ATOM 2085 N N . ILE B 1 54 ? -5.395 20.531 7.102 1 95.38 54 ILE B N 1
ATOM 2086 C CA . ILE B 1 54 ? -5.648 21.672 7.984 1 95.38 54 ILE B CA 1
ATOM 2087 C C . ILE B 1 54 ? -4.496 22.672 7.891 1 95.38 54 ILE B C 1
ATOM 2089 O O . ILE B 1 54 ? -4.719 23.875 7.77 1 95.38 54 ILE B O 1
ATOM 2093 N N . LEU B 1 55 ? -3.268 22.203 7.98 1 94.25 55 LEU B N 1
ATOM 2094 C CA . LEU B 1 55 ? -2.125 23.094 7.855 1 94.25 55 LEU B CA 1
ATOM 2095 C C . LEU B 1 55 ? -2.107 23.766 6.484 1 94.25 55 LEU B C 1
ATOM 2097 O O . LEU B 1 55 ? -1.801 24.953 6.379 1 94.25 55 LEU B O 1
ATOM 2101 N N . GLU B 1 56 ? -2.41 23.031 5.457 1 93.31 56 GLU B N 1
ATOM 2102 C CA . GLU B 1 56 ? -2.457 23.594 4.109 1 93.31 56 GLU B CA 1
ATOM 2103 C C . GLU B 1 56 ? -3.459 24.75 4.027 1 93.31 56 GLU B C 1
ATOM 2105 O O . GLU B 1 56 ? -3.189 25.766 3.395 1 93.31 56 GLU B O 1
ATOM 2110 N N . TYR B 1 57 ? -4.566 24.516 4.617 1 95.44 57 TYR B N 1
ATOM 2111 C CA . TYR B 1 57 ? -5.559 25.578 4.68 1 95.44 57 TYR B CA 1
ATOM 2112 C C . TYR B 1 57 ? -5.016 26.797 5.434 1 95.44 57 TYR B C 1
ATOM 2114 O O . TYR B 1 57 ? -5.156 27.922 4.98 1 95.44 57 TYR B O 1
ATOM 2122 N N . MET B 1 58 ? -4.426 26.516 6.594 1 95.25 58 MET B N 1
ATOM 2123 C CA . MET B 1 58 ? -3.869 27.609 7.379 1 95.25 58 MET B CA 1
ATOM 2124 C C . MET B 1 58 ? -2.883 28.422 6.551 1 95.25 58 MET B C 1
ATOM 2126 O O . MET B 1 58 ? -2.85 29.656 6.648 1 95.25 58 MET B O 1
ATOM 2130 N N . GLU B 1 59 ? -2.1 27.766 5.719 1 93.38 59 GLU B N 1
ATOM 2131 C CA . GLU B 1 59 ? -1.075 28.406 4.906 1 93.38 59 GLU B CA 1
ATOM 2132 C C . GLU B 1 59 ? -1.698 29.344 3.879 1 93.38 59 GLU B C 1
ATOM 2134 O O . GLU B 1 59 ? -1.017 30.219 3.332 1 93.38 59 GLU B O 1
ATOM 2139 N N . THR B 1 60 ? -2.951 29.141 3.521 1 94.19 60 THR B N 1
ATOM 2140 C CA . THR B 1 60 ? -3.621 30 2.553 1 94.19 60 THR B CA 1
ATOM 2141 C C . THR B 1 60 ? -4.152 31.25 3.225 1 94.19 60 THR B C 1
ATOM 2143 O O . THR B 1 60 ? -4.586 32.188 2.549 1 94.19 60 THR B O 1
ATOM 2146 N N . GLN B 1 61 ? -4.141 31.25 4.559 1 94.44 61 GLN B N 1
ATOM 2147 C CA . GLN B 1 61 ? -4.629 32.406 5.312 1 94.44 61 GLN B CA 1
ATOM 2148 C C . GLN B 1 61 ? -3.506 33.406 5.578 1 94.44 61 GLN B C 1
ATOM 2150 O O . GLN B 1 61 ? -2.385 33.219 5.098 1 94.44 61 GLN B O 1
ATOM 2155 N N . ASP B 1 62 ? -3.896 34.5 6.352 1 93.62 62 ASP B N 1
ATOM 2156 C CA . ASP B 1 62 ? -2.906 35.5 6.777 1 93.62 62 ASP B CA 1
ATOM 2157 C C . ASP B 1 62 ? -1.869 34.875 7.703 1 93.62 62 ASP B C 1
ATOM 2159 O O . ASP B 1 62 ? -2.215 34.094 8.594 1 93.62 62 ASP B O 1
ATOM 2163 N N . ASP B 1 63 ? -0.622 35.156 7.5 1 91.5 63 ASP B N 1
ATOM 2164 C CA . ASP B 1 63 ? 0.469 34.594 8.281 1 91.5 63 ASP B CA 1
ATOM 2165 C C . ASP B 1 63 ? 0.334 34.938 9.758 1 91.5 63 ASP B C 1
ATOM 2167 O O . ASP B 1 63 ? 0.996 34.344 10.609 1 91.5 63 ASP B O 1
ATOM 2171 N N . ARG B 1 64 ? -0.498 35.844 10.086 1 93.31 64 ARG B N 1
ATOM 2172 C CA . ARG B 1 64 ? -0.713 36.219 11.477 1 93.31 64 ARG B CA 1
ATOM 2173 C C . ARG B 1 64 ? -1.835 35.406 12.109 1 93.31 64 ARG B C 1
ATOM 2175 O O . ARG B 1 64 ? -2.129 35.562 13.297 1 93.31 64 ARG B O 1
ATOM 2182 N N . MET B 1 65 ? -2.359 34.531 11.336 1 92.94 65 MET B N 1
ATOM 2183 C CA . MET B 1 65 ? -3.391 33.625 11.867 1 92.94 65 MET B CA 1
ATOM 2184 C C . MET B 1 65 ? -2.844 32.812 13.016 1 92.94 65 MET B C 1
ATOM 2186 O O . MET B 1 65 ? -1.76 32.219 12.914 1 92.94 65 MET B O 1
ATOM 2190 N N . THR B 1 66 ? -3.631 32.781 14.078 1 94.88 66 THR B N 1
ATOM 2191 C CA . THR B 1 66 ? -3.268 31.953 15.227 1 94.88 66 THR B CA 1
ATOM 2192 C C . THR B 1 66 ? -4.031 30.641 15.211 1 94.88 66 THR B C 1
ATOM 2194 O O . THR B 1 66 ? -5.023 30.5 14.492 1 94.88 66 THR B O 1
ATOM 2197 N N . LEU B 1 67 ? -3.562 29.672 16 1 93.38 67 LEU B N 1
ATOM 2198 C CA . LEU B 1 67 ? -4.301 28.422 16.156 1 93.38 67 LEU B CA 1
ATOM 2199 C C . LEU B 1 67 ? -5.684 28.688 16.75 1 93.38 67 LEU B C 1
ATOM 2201 O O . LEU B 1 67 ? -6.664 28.062 16.344 1 93.38 67 LEU B O 1
ATOM 2205 N N . THR B 1 68 ? -5.699 29.578 17.688 1 95.06 68 THR B N 1
ATOM 2206 C CA . THR B 1 68 ? -6.953 29.922 18.359 1 95.06 68 THR B CA 1
ATOM 2207 C C . THR B 1 68 ? -7.996 30.391 17.344 1 95.06 68 THR B C 1
ATOM 2209 O O . THR B 1 68 ? -9.148 29.969 17.391 1 95.06 68 THR B O 1
ATOM 2212 N N . SER B 1 69 ? -7.57 31.234 16.438 1 95.75 69 SER B N 1
ATOM 2213 C CA . SER B 1 69 ? -8.484 31.719 15.41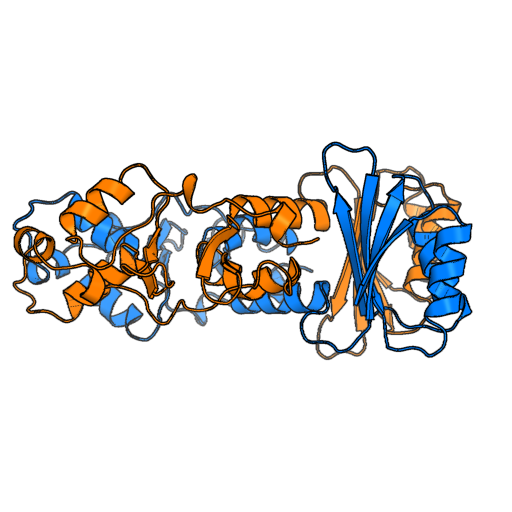4 1 95.75 69 SER B CA 1
ATOM 2214 C C . SER B 1 69 ? -8.844 30.609 14.43 1 95.75 69 SER B C 1
ATOM 2216 O O . SER B 1 69 ? -9.992 30.5 14 1 95.75 69 SER B O 1
ATOM 2218 N N . LEU B 1 70 ? -7.887 29.812 14.062 1 95.81 70 LEU B N 1
ATOM 2219 C CA . LEU B 1 70 ? -8.094 28.688 13.148 1 95.81 70 LEU B CA 1
ATOM 2220 C C . LEU B 1 70 ? -9.133 27.719 13.703 1 95.81 70 LEU B C 1
ATOM 2222 O O . LEU B 1 70 ? -9.961 27.203 12.961 1 95.81 70 LEU B O 1
ATOM 2226 N N . TYR B 1 71 ? -9.094 27.531 14.961 1 95.94 71 TYR B N 1
ATOM 2227 C CA . TYR B 1 71 ? -9.945 26.562 15.648 1 95.94 71 TYR B CA 1
ATOM 2228 C C . TYR B 1 71 ? -11.422 26.875 15.391 1 95.94 71 TYR B C 1
ATOM 2230 O O . TYR B 1 71 ? -12.25 25.953 15.367 1 95.94 71 TYR B O 1
ATOM 2238 N N . GLU B 1 72 ? -11.758 28.047 15.125 1 96.69 72 GLU B N 1
ATOM 2239 C CA . GLU B 1 72 ? -13.141 28.484 15 1 96.69 72 GLU B CA 1
ATOM 2240 C C . GLU B 1 72 ? -13.664 28.266 13.586 1 96.69 72 GLU B C 1
ATOM 2242 O O . GLU B 1 72 ? -14.875 28.359 13.344 1 96.69 72 GLU B O 1
ATOM 2247 N N . HIS B 1 73 ? -12.789 28 12.672 1 97.56 73 HIS B N 1
ATOM 2248 C CA . HIS B 1 73 ? -13.211 27.797 11.289 1 97.56 73 HIS B CA 1
ATOM 2249 C C . HIS B 1 73 ? -13.875 26.438 11.109 1 97.56 73 HIS B C 1
ATOM 2251 O O . HIS B 1 73 ? -13.625 25.516 11.891 1 97.56 73 HIS B O 1
ATOM 2257 N N . GLU B 1 74 ? -14.703 26.359 10.078 1 97.31 74 GLU B N 1
ATOM 2258 C CA . GLU B 1 74 ? -15.336 25.094 9.727 1 97.31 74 GLU B CA 1
ATOM 2259 C C . GLU B 1 74 ? -14.383 24.203 8.945 1 97.31 74 GLU B C 1
ATOM 2261 O O . GLU B 1 74 ? -13.586 24.688 8.141 1 97.31 74 GLU B O 1
ATOM 2266 N N . ILE B 1 75 ? -14.555 22.859 9.055 1 97.12 75 ILE B N 1
ATOM 2267 C CA . ILE B 1 75 ? -13.633 21.938 8.398 1 97.12 75 ILE B CA 1
ATOM 2268 C C . ILE B 1 75 ? -13.953 21.859 6.906 1 97.12 75 ILE B C 1
ATOM 2270 O O . ILE B 1 75 ? -13.141 21.359 6.117 1 97.12 75 ILE B O 1
ATOM 2274 N N . SER B 1 76 ? -15.102 22.328 6.473 1 96.31 76 SER B N 1
ATOM 2275 C CA . SER B 1 76 ? -15.422 22.344 5.047 1 96.31 76 SER B CA 1
ATOM 2276 C C . SER B 1 76 ? -14.352 23.062 4.238 1 96.31 76 SER B C 1
ATOM 2278 O O . SER B 1 76 ? -14.156 22.766 3.059 1 96.31 76 SER B O 1
ATOM 2280 N N . ASN B 1 77 ? -13.531 23.891 4.91 1 94.75 77 ASN B N 1
ATOM 2281 C CA . ASN B 1 77 ? -12.492 24.688 4.258 1 94.75 77 ASN B CA 1
ATOM 2282 C C . ASN B 1 77 ? -11.203 23.891 4.109 1 94.75 77 ASN B C 1
ATOM 2284 O O . ASN B 1 77 ? -10.305 24.281 3.359 1 94.75 77 ASN B O 1
ATOM 2288 N N . CYS B 1 78 ? -11.148 22.797 4.82 1 95.31 78 CYS B N 1
ATOM 2289 C CA . CYS B 1 78 ? -9.859 22.125 4.922 1 95.31 78 CYS B CA 1
ATOM 2290 C C . CYS B 1 78 ? -9.953 20.672 4.473 1 95.31 78 CYS B C 1
ATOM 2292 O O . CYS B 1 78 ? -9.031 19.875 4.691 1 95.31 78 CYS B O 1
ATOM 2294 N N . ILE B 1 79 ? -11.07 20.312 3.902 1 96.5 79 ILE B N 1
ATOM 2295 C CA . ILE B 1 79 ? -11.242 18.938 3.426 1 96.5 79 ILE B CA 1
ATOM 2296 C C . ILE B 1 79 ? -10.375 18.719 2.188 1 96.5 79 ILE B C 1
ATOM 2298 O O . ILE B 1 79 ? -10.312 19.578 1.299 1 96.5 79 ILE B O 1
ATOM 2302 N N . ASP B 1 80 ? -9.594 17.641 2.172 1 94.94 80 ASP B N 1
ATOM 2303 C CA . ASP B 1 80 ? -8.945 17.219 0.938 1 94.94 80 ASP B CA 1
ATOM 2304 C C . ASP B 1 80 ? -9.953 16.594 -0.032 1 94.94 80 ASP B C 1
ATOM 2306 O O . ASP B 1 80 ? -10.156 15.383 -0.035 1 94.94 80 ASP B O 1
ATOM 2310 N N . VAL B 1 81 ? -10.438 17.359 -0.962 1 93.31 81 VAL B N 1
ATOM 2311 C CA . VAL B 1 81 ? -11.516 16.953 -1.854 1 93.31 81 VAL B CA 1
ATOM 2312 C C . VAL B 1 81 ? -10.953 16.125 -3.004 1 93.31 81 VAL B C 1
ATOM 2314 O O . VAL B 1 81 ? -11.703 15.453 -3.717 1 93.31 81 VAL B O 1
ATOM 2317 N N . SER B 1 82 ? -9.656 16.25 -3.148 1 90.44 82 SER B N 1
ATOM 2318 C CA . SER B 1 82 ? -9.039 15.445 -4.195 1 90.44 82 SER B CA 1
ATOM 2319 C C . SER B 1 82 ? -9.008 13.969 -3.811 1 90.44 82 SER B C 1
ATOM 2321 O O . SER B 1 82 ? -8.859 13.102 -4.672 1 90.44 82 SER B O 1
ATOM 2323 N N . ALA B 1 83 ? -9.078 13.727 -2.562 1 91.44 83 ALA B N 1
ATOM 2324 C CA . ALA B 1 83 ? -9.164 12.359 -2.068 1 91.44 83 ALA B CA 1
ATOM 2325 C C . ALA B 1 83 ? -10.578 11.805 -2.215 1 91.44 83 ALA B C 1
ATOM 2327 O O . ALA B 1 83 ? -11.219 11.453 -1.223 1 91.44 83 ALA B O 1
ATOM 2328 N N . ASN B 1 84 ? -11 11.617 -3.451 1 91.69 84 ASN B N 1
ATOM 2329 C CA . ASN B 1 84 ? -12.383 11.227 -3.709 1 91.69 84 ASN B CA 1
ATOM 2330 C C . ASN B 1 84 ? -12.461 9.844 -4.344 1 91.69 84 ASN B C 1
ATOM 2332 O O . ASN B 1 84 ? -13.555 9.375 -4.68 1 91.69 84 ASN B O 1
ATOM 2336 N N . ASP B 1 85 ? -11.328 9.188 -4.438 1 94.31 85 ASP B N 1
ATOM 2337 C CA . ASP B 1 85 ? -11.344 7.805 -4.918 1 94.31 85 ASP B CA 1
ATOM 2338 C C . ASP B 1 85 ? -12.031 6.883 -3.916 1 94.31 85 ASP B C 1
ATOM 2340 O O . ASP B 1 85 ? -11.883 7.047 -2.703 1 94.31 85 ASP B O 1
ATOM 2344 N N . SER B 1 86 ? -12.812 5.992 -4.418 1 96.5 86 SER B N 1
ATOM 2345 C CA . SER B 1 86 ? -13.555 5.047 -3.586 1 96.5 86 SER B CA 1
ATOM 2346 C C . SER B 1 86 ? -13.766 3.723 -4.312 1 96.5 86 SER B C 1
ATOM 2348 O O . SER B 1 86 ? -13.445 3.598 -5.496 1 96.5 86 SER B O 1
ATOM 2350 N N . VAL B 1 87 ? -14.195 2.764 -3.574 1 96.38 87 VAL B N 1
ATOM 2351 C CA . VAL B 1 87 ? -14.609 1.495 -4.16 1 96.38 87 VAL B CA 1
ATOM 2352 C C . VAL B 1 87 ? -16.109 1.274 -3.906 1 96.38 87 VAL B C 1
ATOM 2354 O O . VAL B 1 87 ? -16.688 1.884 -3.004 1 96.38 87 VAL B O 1
ATOM 2357 N N . ASP B 1 88 ? -16.672 0.502 -4.754 1 96.06 88 ASP B N 1
ATOM 2358 C CA . ASP B 1 88 ? -18.078 0.17 -4.605 1 96.06 88 ASP B CA 1
ATOM 2359 C C . ASP B 1 88 ? -18.266 -1.116 -3.805 1 96.06 88 ASP B C 1
ATOM 2361 O O . ASP B 1 88 ? -17.547 -2.098 -4.023 1 96.06 88 ASP B O 1
ATOM 2365 N N . LEU B 1 89 ? -19.25 -1.097 -2.924 1 94.94 89 LEU B N 1
ATOM 2366 C CA . LEU B 1 89 ? -19.484 -2.201 -1.997 1 94.94 89 LEU B CA 1
ATOM 2367 C C . LEU B 1 89 ? -19.719 -3.502 -2.752 1 94.94 89 LEU B C 1
ATOM 2369 O O . LEU B 1 89 ? -19.281 -4.566 -2.324 1 94.94 89 LEU B O 1
ATOM 2373 N N . HIS B 1 90 ? -20.344 -3.418 -3.885 1 91.69 90 HIS B N 1
ATOM 2374 C CA . HIS B 1 90 ? -20.812 -4.629 -4.543 1 91.69 90 HIS B CA 1
ATOM 2375 C C . HIS B 1 90 ? -20.031 -4.898 -5.828 1 91.69 90 HIS B C 1
ATOM 2377 O O . HIS B 1 90 ? -19.922 -6.047 -6.262 1 91.69 90 HIS B O 1
ATOM 2383 N N . ALA B 1 91 ? -19.5 -3.867 -6.395 1 90.44 91 ALA B N 1
ATOM 2384 C CA . ALA B 1 91 ? -18.938 -4.008 -7.734 1 90.44 91 ALA B CA 1
ATOM 2385 C C . ALA B 1 91 ? -17.406 -4.09 -7.684 1 90.44 91 ALA B C 1
ATOM 2387 O O . ALA B 1 91 ? -16.781 -4.535 -8.641 1 90.44 91 ALA B O 1
ATOM 2388 N N . SER B 1 92 ? -16.844 -3.639 -6.629 1 92 92 SER B N 1
ATOM 2389 C CA . SER B 1 92 ? -15.383 -3.58 -6.566 1 92 92 SER B CA 1
ATOM 2390 C C . SER B 1 92 ? -14.812 -4.82 -5.891 1 92 92 SER B C 1
ATOM 2392 O O . SER B 1 92 ? -15.539 -5.578 -5.25 1 92 92 SER B O 1
ATOM 2394 N N . HIS B 1 93 ? -13.539 -4.992 -6.141 1 90.56 93 HIS B N 1
ATOM 2395 C CA . HIS B 1 93 ? -12.766 -6.082 -5.551 1 90.56 93 HIS B CA 1
ATOM 2396 C C . HIS B 1 93 ? -11.602 -5.551 -4.727 1 90.56 93 HIS B C 1
ATOM 2398 O O . HIS B 1 93 ? -11.289 -4.359 -4.781 1 90.56 93 HIS B O 1
ATOM 2404 N N . PHE B 1 94 ? -10.977 -6.465 -4.047 1 90.62 94 PHE B N 1
ATOM 2405 C CA . PHE B 1 94 ? -9.883 -6.098 -3.16 1 90.62 94 PHE B CA 1
ATOM 2406 C C . PHE B 1 94 ? -8.812 -5.316 -3.914 1 90.62 94 PHE B C 1
ATOM 2408 O O . PHE B 1 94 ? -8.328 -4.285 -3.434 1 90.62 94 PHE B O 1
ATOM 2415 N N . GLU B 1 95 ? -8.469 -5.836 -5.086 1 91.38 95 GLU B N 1
ATOM 2416 C CA . GLU B 1 95 ? -7.344 -5.25 -5.809 1 91.38 95 GLU B CA 1
ATOM 2417 C C . GLU B 1 95 ? -7.648 -3.818 -6.238 1 91.38 95 GLU B C 1
ATOM 2419 O O . GLU B 1 95 ? -6.738 -3.041 -6.523 1 91.38 95 GLU B O 1
ATOM 2424 N N . ASP B 1 96 ? -8.93 -3.441 -6.223 1 92.25 96 ASP B N 1
ATOM 2425 C CA . ASP B 1 96 ? -9.32 -2.074 -6.562 1 92.25 96 ASP B CA 1
ATOM 2426 C C . ASP B 1 96 ? -8.938 -1.104 -5.445 1 92.25 96 ASP B C 1
ATOM 2428 O O . ASP B 1 96 ? -8.914 0.111 -5.652 1 92.25 96 ASP B O 1
ATOM 2432 N N . CYS B 1 97 ? -8.609 -1.629 -4.301 1 94.75 97 CYS B N 1
ATOM 2433 C CA . CYS B 1 97 ? -8.227 -0.809 -3.156 1 94.75 97 CYS B CA 1
ATOM 2434 C C . CYS B 1 97 ? -6.77 -0.367 -3.264 1 94.75 97 CYS B C 1
ATOM 2436 O O . CYS B 1 97 ? -6.371 0.628 -2.656 1 94.75 97 CYS B O 1
ATOM 2438 N N . LEU B 1 98 ? -6.027 -1.067 -4.047 1 92.25 98 LEU B N 1
ATOM 2439 C CA . LEU B 1 98 ? -4.574 -0.958 -3.984 1 92.25 98 LEU B CA 1
ATOM 2440 C C . LEU B 1 98 ? -4.109 0.407 -4.48 1 92.25 98 LEU B C 1
ATOM 2442 O O . LEU B 1 98 ? -3.334 1.087 -3.803 1 92.25 98 LEU B O 1
ATOM 2446 N N . PRO B 1 99 ? -4.703 0.947 -5.582 1 90.56 99 PRO B N 1
ATOM 2447 C CA . PRO B 1 99 ? -4.258 2.273 -6.016 1 90.56 99 PRO B CA 1
ATOM 2448 C C . PRO B 1 99 ? -4.641 3.377 -5.031 1 90.56 99 PRO B C 1
ATOM 2450 O O . PRO B 1 99 ? -3.994 4.426 -4.988 1 90.56 99 PRO B O 1
ATOM 2453 N N . ILE B 1 100 ? -5.629 3.135 -4.27 1 93.25 100 ILE B N 1
ATOM 2454 C CA . ILE B 1 100 ? -6.129 4.148 -3.346 1 93.25 100 ILE B CA 1
ATOM 2455 C C . ILE B 1 100 ? -5.316 4.117 -2.053 1 93.25 100 ILE B C 1
ATOM 2457 O O . ILE B 1 100 ? -4.852 5.156 -1.583 1 93.25 100 ILE B O 1
ATOM 2461 N N . ILE B 1 101 ? -5.039 2.916 -1.545 1 93.38 101 ILE B N 1
ATOM 2462 C CA . ILE B 1 101 ? -4.461 2.766 -0.215 1 93.38 101 ILE B CA 1
ATOM 2463 C C . ILE B 1 101 ? -3.004 3.221 -0.233 1 93.38 101 ILE B C 1
ATOM 2465 O O . ILE B 1 101 ? -2.439 3.559 0.81 1 93.38 101 ILE B O 1
ATOM 2469 N N . VAL B 1 102 ? -2.4 3.227 -1.404 1 89.81 102 VAL B N 1
ATOM 2470 C CA . VAL B 1 102 ? -1.012 3.66 -1.525 1 89.81 102 VAL B CA 1
ATOM 2471 C C . VAL B 1 102 ? -0.927 5.176 -1.378 1 89.81 102 VAL B C 1
ATOM 2473 O O . VAL B 1 102 ? 0.119 5.715 -1.008 1 89.81 102 VAL B O 1
ATOM 2476 N N . ARG B 1 103 ? -2.082 5.84 -1.512 1 87.88 103 ARG B N 1
ATOM 2477 C CA . ARG B 1 103 ? -2.068 7.301 -1.526 1 87.88 103 ARG B CA 1
ATOM 2478 C C . ARG B 1 103 ? -2.793 7.867 -0.31 1 87.88 103 ARG B C 1
ATOM 2480 O O . ARG B 1 103 ? -2.484 8.969 0.145 1 87.88 103 ARG B O 1
ATOM 2487 N N . TYR B 1 104 ? -3.682 7.129 0.116 1 91.81 104 TYR B N 1
ATOM 2488 C CA . TYR B 1 104 ? -4.539 7.613 1.19 1 91.81 104 TYR B CA 1
ATOM 2489 C C . TYR B 1 104 ? -4.578 6.621 2.348 1 91.81 104 TYR B C 1
ATOM 2491 O O . TYR B 1 104 ? -4.301 5.434 2.164 1 91.81 104 TYR B O 1
ATOM 2499 N N . PRO B 1 105 ? -4.949 7.109 3.533 1 91.5 105 PRO B N 1
ATOM 2500 C CA . PRO B 1 105 ? -4.824 6.273 4.727 1 91.5 105 PRO B CA 1
ATOM 2501 C C . PRO B 1 105 ? -5.93 5.227 4.836 1 91.5 105 PRO B C 1
ATOM 2503 O O . PRO B 1 105 ? -5.879 4.355 5.707 1 91.5 105 PRO B O 1
ATOM 2506 N N . PHE B 1 106 ? -6.93 5.297 4.039 1 94.5 106 PHE B N 1
ATOM 2507 C CA . PHE B 1 106 ? -7.996 4.305 3.969 1 94.5 106 PHE B CA 1
ATOM 2508 C C . PHE B 1 106 ? -8.68 4.348 2.609 1 94.5 106 PHE B C 1
ATOM 2510 O O . PHE B 1 106 ? -8.438 5.258 1.812 1 94.5 106 PHE B O 1
ATOM 2517 N N . VAL B 1 107 ? -9.5 3.312 2.396 1 96.62 107 VAL B N 1
ATOM 2518 C CA . VAL B 1 107 ? -10.266 3.25 1.155 1 96.62 107 VAL B CA 1
ATOM 2519 C C . VAL B 1 107 ? -11.75 3.438 1.451 1 96.62 107 VAL B C 1
ATOM 2521 O O . VAL B 1 107 ? -12.383 2.561 2.041 1 96.62 107 VAL B O 1
ATOM 2524 N N . PRO B 1 108 ? -12.344 4.535 1.027 1 97.5 108 PRO B N 1
ATOM 2525 C CA . PRO B 1 108 ? -13.781 4.715 1.229 1 97.5 108 PRO B CA 1
ATOM 2526 C C . PRO B 1 108 ? -14.617 3.709 0.436 1 97.5 108 PRO B C 1
ATOM 2528 O O . PRO B 1 108 ? -14.273 3.375 -0.701 1 97.5 108 PRO B O 1
ATOM 2531 N N . VAL B 1 109 ? -15.633 3.223 1.043 1 97.81 109 VAL B N 1
ATOM 2532 C CA . VAL B 1 109 ? -16.547 2.287 0.405 1 97.81 109 VAL B CA 1
ATOM 2533 C C . VAL B 1 109 ? -17.922 2.936 0.249 1 97.81 109 VAL B C 1
ATOM 2535 O O . VAL B 1 109 ? -18.484 3.467 1.214 1 97.81 109 VAL B O 1
ATOM 2538 N N . LEU B 1 110 ? -18.406 2.934 -0.926 1 96.62 110 LEU B N 1
ATOM 2539 C CA . LEU B 1 110 ? -19.719 3.5 -1.21 1 96.62 110 LEU B CA 1
ATOM 2540 C C . LEU B 1 110 ? -20.703 2.414 -1.647 1 96.62 110 LEU B C 1
ATOM 2542 O O . LEU B 1 110 ? -20.297 1.42 -2.256 1 96.62 110 LEU B O 1
ATOM 2546 N N . ASP B 1 111 ? -21.891 2.535 -1.3 1 95.12 111 ASP B N 1
ATOM 2547 C CA . ASP B 1 111 ? -23.016 1.754 -1.798 1 95.12 111 ASP B CA 1
ATOM 2548 C C . ASP B 1 111 ? -24 2.639 -2.557 1 95.12 111 ASP B C 1
ATOM 2550 O O . ASP B 1 111 ? -24.766 3.389 -1.946 1 95.12 111 ASP B O 1
ATOM 2554 N N . ASN B 1 112 ? -24 2.504 -3.859 1 89.75 112 ASN B N 1
ATOM 2555 C CA . ASN B 1 112 ? -24.844 3.338 -4.707 1 89.75 112 ASN B CA 1
ATOM 2556 C C . ASN B 1 112 ? -24.656 4.82 -4.402 1 89.75 112 ASN B C 1
ATOM 2558 O O . ASN B 1 112 ? -25.625 5.547 -4.168 1 89.75 112 ASN B O 1
ATOM 2562 N N . GLY B 1 113 ? -23.391 5.23 -4.18 1 88.25 113 GLY B N 1
ATOM 2563 C CA . GLY B 1 113 ? -23.062 6.633 -4.004 1 88.25 113 GLY B CA 1
ATOM 2564 C C . GLY B 1 113 ? -23.078 7.074 -2.553 1 88.25 113 GLY B C 1
ATOM 2565 O O . GLY B 1 113 ? -22.688 8.195 -2.234 1 88.25 113 GLY B O 1
ATOM 2566 N N . THR B 1 114 ? -23.547 6.188 -1.702 1 93.81 114 THR B N 1
ATOM 2567 C CA . THR B 1 114 ? -23.625 6.52 -0.284 1 93.81 114 THR B CA 1
ATOM 2568 C C . THR B 1 114 ? -22.453 5.914 0.476 1 93.81 114 THR B C 1
ATOM 2570 O O . THR B 1 114 ? -22.109 4.746 0.28 1 93.81 114 THR B O 1
ATOM 2573 N N . PHE B 1 115 ? -21.922 6.746 1.328 1 97 115 PHE B N 1
ATOM 2574 C CA . PHE B 1 115 ? -20.797 6.289 2.135 1 97 115 PHE B CA 1
ATOM 2575 C C . PHE B 1 115 ? -21.25 5.246 3.152 1 97 115 PHE B C 1
ATOM 2577 O O . PHE B 1 115 ? -22.156 5.504 3.951 1 97 115 PHE B O 1
ATOM 2584 N N . VAL B 1 116 ? -20.562 4.055 3.154 1 97.06 116 VAL B N 1
ATOM 2585 C CA . VAL B 1 116 ? -21.031 3.01 4.059 1 97.06 116 VAL B CA 1
ATOM 2586 C C . VAL B 1 116 ? -19.891 2.574 4.98 1 97.06 116 VAL B C 1
ATOM 2588 O O . VAL B 1 116 ? -20.109 1.853 5.957 1 97.06 116 VAL B O 1
ATOM 2591 N N . GLY B 1 117 ? -18.719 3.004 4.711 1 96.88 117 GLY B N 1
ATOM 2592 C CA . GLY B 1 117 ? -17.578 2.645 5.551 1 96.88 117 GLY B CA 1
ATOM 2593 C C . GLY B 1 117 ? -16.25 2.729 4.832 1 96.88 117 GLY B C 1
ATOM 2594 O O . GLY B 1 117 ? -16.125 3.434 3.828 1 96.88 117 GLY B O 1
ATOM 2595 N N . ILE B 1 118 ? -15.234 2.033 5.434 1 96.88 118 ILE B N 1
ATOM 2596 C CA . ILE B 1 118 ? -13.906 2.086 4.836 1 96.88 118 ILE B CA 1
ATOM 2597 C C . ILE B 1 118 ? -13.273 0.698 4.875 1 96.88 118 ILE B C 1
ATOM 2599 O O . ILE B 1 118 ? -13.742 -0.191 5.586 1 96.88 118 ILE B O 1
ATOM 2603 N N . VAL B 1 119 ? -12.289 0.513 4.012 1 96.38 119 VAL B N 1
ATOM 2604 C CA . VAL B 1 119 ? -11.297 -0.54 4.211 1 96.38 119 VAL B CA 1
ATOM 2605 C C . VAL B 1 119 ? -10.062 0.04 4.891 1 96.38 119 VAL B C 1
ATOM 2607 O O . VAL B 1 119 ? -9.43 0.963 4.367 1 96.38 119 VAL B O 1
ATOM 2610 N N . LYS B 1 120 ? -9.719 -0.482 6.016 1 93.75 120 LYS B N 1
ATOM 2611 C CA . LYS B 1 120 ? -8.602 0.027 6.797 1 93.75 120 LYS B CA 1
ATOM 2612 C C . LYS B 1 120 ? -7.27 -0.416 6.203 1 93.75 120 LYS B C 1
ATOM 2614 O O . LYS B 1 120 ? -7.16 -1.515 5.652 1 93.75 120 LYS B O 1
ATOM 2619 N N . ARG B 1 121 ? -6.285 0.402 6.422 1 92.12 121 ARG B N 1
ATOM 2620 C CA . ARG B 1 121 ? -4.941 0.075 5.949 1 92.12 121 ARG B CA 1
ATOM 2621 C C . ARG B 1 121 ? -4.445 -1.226 6.574 1 92.12 121 ARG B C 1
ATOM 2623 O O . ARG B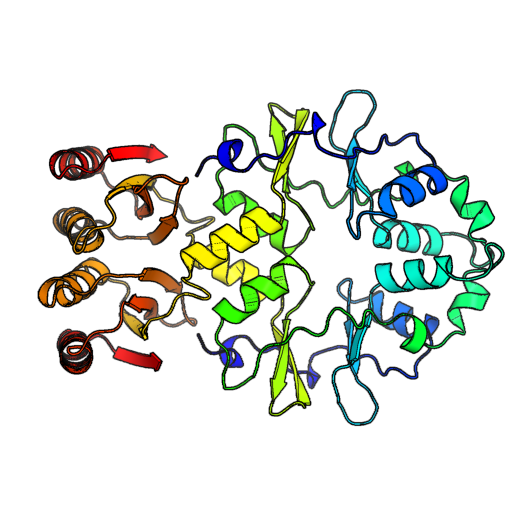 1 121 ? -3.742 -2.002 5.926 1 92.12 121 ARG B O 1
ATOM 2630 N N . SER B 1 122 ? -4.797 -1.411 7.832 1 90.75 122 SER B N 1
ATOM 2631 C CA . SER B 1 122 ? -4.336 -2.609 8.523 1 90.75 122 SER B CA 1
ATOM 2632 C C . SER B 1 122 ? -4.812 -3.875 7.82 1 90.75 122 SER B C 1
ATOM 2634 O O . SER B 1 122 ? -4.082 -4.863 7.75 1 90.75 122 SER B O 1
ATOM 2636 N N . PHE B 1 123 ? -6.047 -3.824 7.359 1 91.25 123 PHE B N 1
ATOM 2637 C CA . PHE B 1 123 ? -6.574 -4.98 6.645 1 91.25 123 PHE B CA 1
ATOM 2638 C C . PHE B 1 123 ? -5.785 -5.23 5.363 1 91.25 123 PHE B C 1
ATOM 2640 O O . PHE B 1 123 ? -5.41 -6.367 5.074 1 91.25 123 PHE B O 1
ATOM 2647 N N . ILE B 1 124 ? -5.543 -4.223 4.598 1 92.31 124 ILE B N 1
ATOM 2648 C CA . ILE B 1 124 ? -4.816 -4.336 3.34 1 92.31 124 ILE B CA 1
ATOM 2649 C C . ILE B 1 124 ? -3.385 -4.797 3.609 1 92.31 124 ILE B C 1
ATOM 2651 O O . ILE B 1 124 ? -2.865 -5.672 2.91 1 92.31 124 ILE B O 1
ATOM 2655 N N . GLU B 1 125 ? -2.77 -4.172 4.574 1 91.44 125 GLU B N 1
ATOM 2656 C CA . GLU B 1 125 ? -1.425 -4.578 4.969 1 91.44 125 G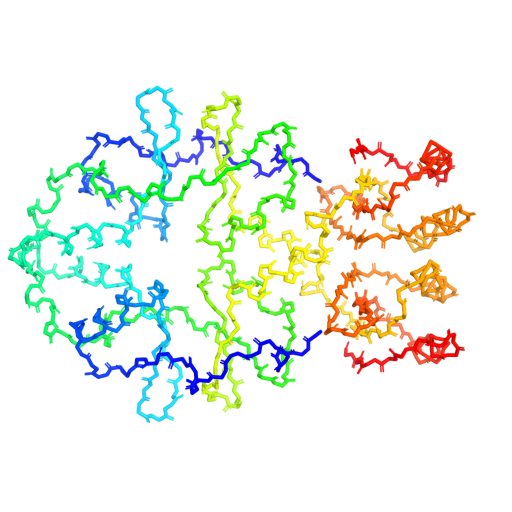LU B CA 1
ATOM 2657 C C . GLU B 1 125 ? -1.363 -6.074 5.262 1 91.44 125 GLU B C 1
ATOM 2659 O O . GLU B 1 125 ? -0.505 -6.781 4.73 1 91.44 125 GLU B O 1
ATOM 2664 N N . ARG B 1 126 ? -2.271 -6.559 6.055 1 90.94 126 ARG B N 1
ATOM 2665 C CA . ARG B 1 126 ? -2.309 -7.969 6.426 1 90.94 126 ARG B CA 1
ATOM 2666 C C . ARG B 1 126 ? -2.512 -8.852 5.199 1 90.94 126 ARG B C 1
ATOM 2668 O O . ARG B 1 126 ? -1.879 -9.898 5.07 1 90.94 126 ARG B O 1
ATOM 2675 N N . THR B 1 127 ? -3.428 -8.469 4.414 1 90.06 127 THR B N 1
ATOM 2676 C CA . THR B 1 127 ? -3.715 -9.242 3.209 1 90.06 127 THR B CA 1
ATOM 2677 C C . THR B 1 127 ? -2.482 -9.312 2.311 1 90.06 127 THR B C 1
ATOM 2679 O O . THR B 1 127 ? -2.143 -10.383 1.803 1 90.06 127 THR B O 1
ATOM 2682 N N . LEU B 1 128 ? -1.81 -8.188 2.121 1 91.81 128 LEU B N 1
ATOM 2683 C CA . LEU B 1 128 ? -0.606 -8.172 1.296 1 91.81 128 LEU B CA 1
ATOM 2684 C C . LEU B 1 128 ? 0.488 -9.031 1.918 1 91.81 128 LEU B C 1
ATOM 2686 O O . LEU B 1 128 ? 1.209 -9.734 1.207 1 91.81 128 LEU B O 1
ATOM 2690 N N . GLU B 1 129 ? 0.652 -8.906 3.188 1 90.56 129 GLU B N 1
ATOM 2691 C CA . GLU B 1 129 ? 1.625 -9.758 3.867 1 90.56 129 GLU B CA 1
ATOM 2692 C C . GLU B 1 129 ? 1.336 -11.234 3.615 1 90.56 129 GLU B C 1
ATOM 2694 O O . GLU B 1 129 ? 2.256 -12.023 3.383 1 90.56 129 GLU B O 1
ATOM 2699 N N . ASP B 1 130 ? 0.107 -11.555 3.674 1 89.75 130 ASP B N 1
ATOM 2700 C CA . ASP B 1 130 ? -0.308 -12.93 3.42 1 89.75 130 ASP B CA 1
ATOM 2701 C C . ASP B 1 130 ? -0.01 -13.336 1.978 1 89.75 130 ASP B C 1
ATOM 2703 O O . ASP B 1 130 ? 0.564 -14.398 1.732 1 89.75 130 ASP B O 1
ATOM 2707 N N . CYS B 1 131 ? -0.362 -12.547 1.074 1 91.44 131 CYS B N 1
ATOM 2708 C CA . CYS B 1 131 ? -0.166 -12.82 -0.346 1 91.44 131 CYS B CA 1
ATOM 2709 C C . CYS B 1 131 ? 1.312 -13.016 -0.664 1 91.44 131 CYS B C 1
ATOM 2711 O O . CYS B 1 131 ? 1.667 -13.867 -1.48 1 91.44 131 CYS B O 1
ATOM 2713 N N . PHE B 1 132 ? 2.139 -12.344 -0.002 1 92.31 132 PHE B N 1
ATOM 2714 C CA . PHE B 1 132 ? 3.559 -12.367 -0.336 1 92.31 132 PHE B CA 1
ATOM 2715 C C . PHE B 1 132 ? 4.328 -13.266 0.62 1 92.31 132 PHE B C 1
ATOM 2717 O O . PHE B 1 132 ? 5.535 -13.461 0.464 1 92.31 132 PHE B O 1
ATOM 2724 N N . GLY B 1 133 ? 3.65 -13.766 1.629 1 90.69 133 GLY B N 1
ATOM 2725 C CA . GLY B 1 133 ? 4.277 -14.656 2.594 1 90.69 133 GLY B CA 1
ATOM 2726 C C . GLY B 1 133 ? 5.25 -13.945 3.518 1 90.69 133 GLY B C 1
ATOM 2727 O O . GLY B 1 133 ? 6.289 -14.5 3.877 1 90.69 133 GLY B O 1
ATOM 2728 N N . VAL B 1 134 ? 4.961 -12.742 3.713 1 88.69 134 VAL B N 1
ATOM 2729 C CA . VAL B 1 134 ? 5.82 -11.969 4.605 1 88.69 134 VAL B CA 1
ATOM 2730 C C . VAL B 1 134 ? 5.742 -12.539 6.02 1 88.69 134 VAL B C 1
ATOM 2732 O O . VAL B 1 134 ? 4.648 -12.805 6.527 1 88.69 134 VAL B O 1
ATOM 2735 N N . GLY B 1 135 ? 6.887 -12.688 6.652 1 87.44 135 GLY B N 1
ATOM 2736 C CA . GLY B 1 135 ? 6.938 -13.164 8.023 1 87.44 135 GLY B CA 1
ATOM 2737 C C . GLY B 1 135 ? 6.82 -14.672 8.141 1 87.44 135 GLY B C 1
ATOM 2738 O O . GLY B 1 135 ? 6.82 -15.219 9.242 1 87.44 135 GLY B O 1
ATOM 2739 N N . VAL B 1 136 ? 6.578 -15.391 7.137 1 89.69 136 VAL B N 1
ATOM 2740 C CA . VAL B 1 136 ? 6.477 -16.844 7.156 1 89.69 136 VAL B CA 1
ATOM 2741 C C . VAL B 1 136 ? 7.832 -17.469 6.82 1 89.69 136 VAL B C 1
ATOM 2743 O O . VAL B 1 136 ? 8.469 -17.078 5.84 1 89.69 136 VAL B O 1
ATOM 2746 N N . ASP B 1 137 ? 8.188 -18.359 7.648 1 93.88 137 ASP B N 1
ATOM 2747 C CA . ASP B 1 137 ? 9.461 -19.047 7.422 1 93.88 137 ASP B CA 1
ATOM 2748 C C . ASP B 1 137 ? 9.398 -19.922 6.18 1 93.88 137 ASP B C 1
ATOM 2750 O O . ASP B 1 137 ? 8.422 -20.656 5.977 1 93.88 137 ASP B O 1
ATOM 2754 N N . GLY B 1 138 ? 10.359 -19.75 5.352 1 96.06 138 GLY B N 1
ATOM 2755 C CA . GLY B 1 138 ? 10.453 -20.531 4.125 1 96.06 138 GLY B CA 1
ATOM 2756 C C . GLY B 1 138 ? 11.617 -20.141 3.248 1 96.06 138 GLY B C 1
ATOM 2757 O O . GLY B 1 138 ? 12.5 -19.391 3.682 1 96.06 138 GLY B O 1
ATOM 2758 N N . THR B 1 139 ? 11.664 -20.812 2.111 1 96.94 139 THR B N 1
ATOM 2759 C CA . THR B 1 139 ? 12.703 -20.5 1.138 1 96.94 139 THR B CA 1
ATOM 2760 C C . THR B 1 139 ? 12.133 -19.672 -0.016 1 96.94 139 THR B C 1
ATOM 2762 O O . THR B 1 139 ? 11.141 -20.062 -0.627 1 96.94 139 THR B O 1
ATOM 2765 N N . ARG B 1 140 ? 12.742 -18.594 -0.187 1 94.81 140 ARG B N 1
ATOM 2766 C CA . ARG B 1 140 ? 12.344 -17.672 -1.25 1 94.81 140 ARG B CA 1
ATOM 2767 C C . ARG B 1 140 ? 13.133 -17.938 -2.525 1 94.81 140 ARG B C 1
ATOM 2769 O O . ARG B 1 140 ? 14.367 -17.953 -2.5 1 94.81 140 ARG B O 1
ATOM 2776 N N . ILE B 1 141 ? 12.406 -18.094 -3.676 1 95.44 141 ILE B N 1
ATOM 2777 C CA . ILE B 1 141 ? 13.055 -18.344 -4.957 1 95.44 141 ILE B CA 1
ATOM 2778 C C . ILE B 1 141 ? 12.539 -17.359 -6 1 95.44 141 ILE B C 1
ATOM 2780 O O . ILE B 1 141 ? 11.328 -17.266 -6.223 1 95.44 141 ILE B O 1
ATOM 2784 N N . LEU B 1 142 ? 13.391 -16.609 -6.523 1 92.44 142 LEU B N 1
ATOM 2785 C CA . LEU B 1 142 ? 13.07 -15.75 -7.652 1 92.44 142 LEU B CA 1
ATOM 2786 C C . LEU B 1 142 ? 13.477 -16.406 -8.969 1 92.44 142 LEU B C 1
ATOM 2788 O O . LEU B 1 142 ? 14.641 -16.766 -9.156 1 92.44 142 LEU B O 1
ATOM 2792 N N . ILE B 1 143 ? 12.5 -16.516 -9.875 1 93.25 143 ILE B N 1
ATOM 2793 C CA . ILE B 1 143 ? 12.711 -17.25 -11.117 1 93.25 143 ILE B CA 1
ATOM 2794 C C . ILE B 1 143 ? 12.438 -16.344 -12.312 1 93.25 143 ILE B C 1
ATOM 2796 O O . ILE B 1 143 ? 11.406 -15.664 -12.359 1 93.25 143 ILE B O 1
ATOM 2800 N N . GLY B 1 144 ? 13.406 -16.266 -13.172 1 90.62 144 GLY B N 1
ATOM 2801 C CA . GLY B 1 144 ? 13.188 -15.609 -14.453 1 90.62 144 GLY B CA 1
ATOM 2802 C C . GLY B 1 144 ? 12.609 -16.547 -15.5 1 90.62 144 GLY B C 1
ATOM 2803 O O . GLY B 1 144 ? 13.133 -17.641 -15.734 1 90.62 144 GLY B O 1
ATOM 2804 N N . VAL B 1 145 ? 11.445 -16.094 -16.172 1 89.31 145 VAL B N 1
ATOM 2805 C CA . VAL B 1 145 ? 10.766 -16.969 -17.109 1 89.31 145 VAL B CA 1
ATOM 2806 C C . VAL B 1 145 ? 10.375 -16.188 -18.359 1 89.31 145 VAL B C 1
ATOM 2808 O O . VAL B 1 145 ? 10.344 -14.953 -18.344 1 89.31 145 VAL B O 1
ATOM 2811 N N . HIS B 1 146 ? 10.211 -16.953 -19.438 1 83.38 146 HIS B N 1
ATOM 2812 C CA . HIS B 1 146 ? 9.586 -16.359 -20.609 1 83.38 146 HIS B CA 1
ATOM 2813 C C . HIS B 1 146 ? 8.07 -16.344 -20.469 1 83.38 146 HIS B C 1
ATOM 2815 O O . HIS B 1 146 ? 7.488 -17.188 -19.781 1 83.38 146 HIS B O 1
ATOM 2821 N N . ASN B 1 147 ? 7.496 -15.312 -20.969 1 76.62 147 ASN B N 1
ATOM 2822 C CA . ASN B 1 147 ? 6.043 -15.203 -20.922 1 76.62 147 ASN B CA 1
ATOM 2823 C C . ASN B 1 147 ? 5.371 -16.172 -21.891 1 76.62 147 ASN B C 1
ATOM 2825 O O . ASN B 1 147 ? 5.031 -15.797 -23.016 1 76.62 147 ASN B O 1
ATOM 2829 N N . GLN B 1 148 ? 5.23 -17.375 -21.453 1 80.25 148 GLN B N 1
ATOM 2830 C CA . GLN B 1 148 ? 4.637 -18.422 -22.281 1 80.25 148 GLN B CA 1
ATOM 2831 C C . GLN B 1 148 ? 3.701 -19.312 -21.469 1 80.25 148 GLN B C 1
ATOM 2833 O O . GLN B 1 148 ? 3.945 -19.547 -20.281 1 80.25 148 GLN B O 1
ATOM 2838 N N . SER B 1 149 ? 2.689 -19.75 -22.234 1 82.5 149 SER B N 1
ATOM 2839 C CA . SER B 1 149 ? 1.736 -20.641 -21.609 1 82.5 149 SER B CA 1
ATOM 2840 C C . SER B 1 149 ? 2.434 -21.891 -21.047 1 82.5 149 SER B C 1
ATOM 2842 O O . SER B 1 149 ? 3.314 -22.453 -21.703 1 82.5 149 SER B O 1
ATOM 2844 N N . GLY B 1 150 ? 2.117 -22.203 -19.734 1 86.81 150 GLY B N 1
ATOM 2845 C CA . GLY B 1 150 ? 2.596 -23.453 -19.172 1 86.81 150 GLY B CA 1
ATOM 2846 C C . GLY B 1 150 ? 3.754 -23.281 -18.203 1 86.81 150 GLY B C 1
ATOM 2847 O O . GLY B 1 150 ? 4.156 -24.219 -17.516 1 86.81 150 GLY B O 1
ATOM 2848 N N . THR B 1 151 ? 4.266 -22.125 -18.172 1 89.94 151 THR B N 1
ATOM 2849 C CA . THR B 1 151 ? 5.422 -21.859 -17.312 1 89.94 151 THR B CA 1
ATOM 2850 C C . THR B 1 151 ? 5.102 -22.156 -15.859 1 89.94 151 THR B C 1
ATOM 2852 O O . THR B 1 151 ? 5.809 -22.922 -15.203 1 89.94 151 THR B O 1
ATOM 2855 N N . LEU B 1 152 ? 4.027 -21.625 -15.391 1 91.88 152 LEU B N 1
ATOM 2856 C CA . LEU B 1 152 ? 3.658 -21.859 -14 1 91.88 152 LEU B CA 1
ATOM 2857 C C . LEU B 1 152 ? 3.307 -23.328 -13.766 1 91.88 152 LEU B C 1
ATOM 2859 O O . LEU B 1 152 ? 3.609 -23.875 -12.711 1 91.88 152 LEU B O 1
ATOM 2863 N N . HIS B 1 153 ? 2.717 -23.938 -14.758 1 93.5 153 HIS B N 1
ATOM 2864 C CA . HIS B 1 153 ? 2.406 -25.359 -14.672 1 93.5 153 HIS B CA 1
ATOM 2865 C C . HIS B 1 153 ? 3.672 -26.188 -14.477 1 93.5 153 HIS B C 1
ATOM 2867 O O . HIS B 1 153 ? 3.715 -27.062 -13.609 1 93.5 153 HIS B O 1
ATOM 2873 N N . THR B 1 154 ? 4.668 -25.891 -15.219 1 94.62 154 THR B N 1
ATOM 2874 C CA . THR B 1 154 ? 5.922 -26.625 -15.141 1 94.62 154 THR B CA 1
ATOM 2875 C C . THR B 1 154 ? 6.559 -26.469 -13.766 1 94.62 154 THR B C 1
ATOM 2877 O O . THR B 1 154 ? 6.973 -27.453 -13.148 1 94.62 154 THR B O 1
ATOM 2880 N N . ILE B 1 155 ? 6.59 -25.297 -13.266 1 95.25 155 ILE B N 1
ATOM 2881 C CA . ILE B 1 155 ? 7.215 -25.016 -11.977 1 95.25 155 ILE B CA 1
ATOM 2882 C C . ILE B 1 155 ? 6.445 -25.703 -10.859 1 95.25 155 ILE B C 1
ATOM 2884 O O . ILE B 1 155 ? 7.043 -26.359 -10 1 95.25 155 ILE B O 1
ATOM 2888 N N . THR B 1 156 ? 5.145 -25.594 -10.938 1 95.06 156 THR B N 1
ATOM 2889 C CA . THR B 1 156 ? 4.336 -26.203 -9.891 1 95.06 156 THR B CA 1
ATOM 2890 C C . THR B 1 156 ? 4.41 -27.734 -9.969 1 95.06 156 THR B C 1
ATOM 2892 O O . THR B 1 156 ? 4.355 -28.406 -8.945 1 95.06 156 THR B O 1
ATOM 2895 N N . LYS B 1 157 ? 4.516 -28.25 -11.133 1 95.5 157 LYS B N 1
ATOM 2896 C CA . LYS B 1 157 ? 4.699 -29.688 -11.312 1 95.5 157 LYS B CA 1
ATOM 2897 C C . LYS B 1 157 ? 5.973 -30.172 -10.625 1 95.5 157 LYS B C 1
ATOM 2899 O O . LYS B 1 157 ? 5.965 -31.188 -9.945 1 95.5 157 LYS B O 1
ATOM 2904 N N . ILE B 1 158 ? 6.988 -29.469 -10.828 1 96.94 158 ILE B N 1
ATOM 2905 C CA . ILE B 1 158 ? 8.273 -29.812 -10.234 1 96.94 158 ILE B CA 1
ATOM 2906 C C . ILE B 1 158 ? 8.156 -29.797 -8.711 1 96.94 158 ILE B C 1
ATOM 2908 O O . ILE B 1 158 ? 8.594 -30.734 -8.031 1 96.94 158 ILE B O 1
ATOM 2912 N N . LEU B 1 159 ? 7.594 -28.734 -8.164 1 96.06 159 LEU B N 1
ATOM 2913 C CA . LEU B 1 159 ? 7.441 -28.625 -6.715 1 96.06 159 LEU B CA 1
ATOM 2914 C C . LEU B 1 159 ? 6.566 -29.75 -6.172 1 96.06 159 LEU B C 1
ATOM 2916 O O . LEU B 1 159 ? 6.863 -30.312 -5.117 1 96.06 159 LEU B O 1
ATOM 2920 N N . HIS B 1 160 ? 5.523 -30.078 -6.93 1 94.25 160 HIS B N 1
ATOM 2921 C CA . HIS B 1 160 ? 4.621 -31.156 -6.531 1 94.25 160 HIS B CA 1
ATOM 2922 C C . HIS B 1 160 ? 5.332 -32.5 -6.547 1 94.25 160 HIS B C 1
ATOM 2924 O O . HIS B 1 160 ? 5.102 -33.344 -5.672 1 94.25 160 HIS B O 1
ATOM 2930 N N . LYS B 1 161 ? 6.117 -32.719 -7.531 1 95.75 161 LYS B N 1
ATOM 2931 C CA . LYS B 1 161 ? 6.898 -33.938 -7.66 1 95.75 161 LYS B CA 1
ATOM 2932 C C . LYS B 1 161 ? 7.664 -34.25 -6.375 1 95.75 161 LYS B C 1
ATOM 2934 O O . LYS B 1 161 ? 7.801 -35.406 -5.984 1 95.75 161 LYS B O 1
ATOM 2939 N N . TYR B 1 162 ? 8.094 -33.281 -5.707 1 95.62 162 TYR B N 1
ATOM 2940 C CA . TYR B 1 162 ? 8.891 -33.438 -4.504 1 95.62 162 TYR B CA 1
ATOM 2941 C C . TYR B 1 162 ? 8.062 -33.156 -3.254 1 95.62 162 TYR B C 1
ATOM 2943 O O . TYR B 1 162 ? 8.617 -33 -2.16 1 95.62 162 TYR B O 1
ATOM 2951 N N . ASP B 1 163 ? 6.781 -33 -3.426 1 94.25 163 ASP B N 1
ATOM 2952 C CA . ASP B 1 163 ? 5.809 -32.812 -2.357 1 94.25 163 ASP B CA 1
ATOM 2953 C C . ASP B 1 163 ? 6.148 -31.562 -1.534 1 94.25 163 ASP B C 1
ATOM 2955 O O . ASP B 1 163 ? 6.184 -31.625 -0.303 1 94.25 163 ASP B O 1
ATOM 2959 N N . ILE B 1 164 ? 6.496 -30.531 -2.193 1 94.56 164 ILE B N 1
ATOM 2960 C CA . ILE B 1 164 ? 6.84 -29.281 -1.529 1 94.56 164 ILE B CA 1
ATOM 2961 C C . ILE B 1 164 ? 5.645 -28.328 -1.572 1 94.56 164 ILE B C 1
ATOM 2963 O O . ILE B 1 164 ? 5.125 -28.016 -2.648 1 94.56 164 ILE B O 1
ATOM 2967 N N . ASN B 1 165 ? 5.27 -27.859 -0.451 1 92.12 165 ASN B N 1
ATOM 2968 C CA . ASN B 1 165 ? 4.164 -26.906 -0.354 1 92.12 165 ASN B CA 1
ATOM 2969 C C . ASN B 1 165 ? 4.594 -25.5 -0.749 1 92.12 165 ASN B C 1
ATOM 2971 O O . ASN B 1 165 ? 5.68 -25.047 -0.377 1 92.12 165 ASN B O 1
ATOM 2975 N N . ILE B 1 166 ? 3.713 -24.859 -1.428 1 93.06 166 ILE B N 1
ATOM 2976 C CA . ILE B 1 166 ? 3.957 -23.484 -1.833 1 93.06 166 ILE B CA 1
ATOM 2977 C C . ILE B 1 166 ? 3.305 -22.531 -0.835 1 93.06 166 ILE B C 1
ATOM 2979 O O . ILE B 1 166 ? 2.102 -22.609 -0.583 1 93.06 166 ILE B O 1
ATOM 2983 N N . ILE B 1 167 ? 4.09 -21.672 -0.26 1 91.69 167 ILE B N 1
ATOM 2984 C CA . ILE B 1 167 ? 3.615 -20.703 0.714 1 91.69 167 ILE B CA 1
ATOM 2985 C C . ILE B 1 167 ? 3.031 -19.484 -0.011 1 91.69 167 ILE B C 1
ATOM 2987 O O . ILE B 1 167 ? 1.951 -19.016 0.342 1 91.69 167 ILE B O 1
ATOM 2991 N N . SER B 1 168 ? 3.682 -18.984 -0.974 1 91.38 168 SER B N 1
ATOM 2992 C CA . SER B 1 168 ? 3.229 -17.859 -1.79 1 91.38 168 SER B CA 1
ATOM 2993 C C . SER B 1 168 ? 3.795 -17.938 -3.203 1 91.38 168 SER B C 1
ATOM 2995 O O . SER B 1 168 ? 4.844 -18.547 -3.424 1 91.38 168 SER B O 1
ATOM 2997 N N . ASP B 1 169 ? 3.09 -17.422 -4.125 1 92 169 ASP B N 1
ATOM 2998 C CA . ASP B 1 169 ? 3.5 -17.344 -5.523 1 92 169 ASP B CA 1
ATOM 2999 C C . ASP B 1 169 ? 2.967 -16.078 -6.184 1 92 169 ASP B C 1
ATOM 3001 O O . ASP B 1 169 ? 1.755 -15.867 -6.238 1 92 169 ASP B O 1
ATOM 3005 N N . ILE B 1 170 ? 3.873 -15.352 -6.656 1 90.12 170 ILE B N 1
ATOM 3006 C CA . ILE B 1 170 ? 3.506 -14.086 -7.293 1 90.12 170 ILE B CA 1
ATOM 3007 C C . ILE B 1 170 ? 4.312 -13.906 -8.578 1 90.12 170 ILE B C 1
ATOM 3009 O O . ILE B 1 170 ? 5.52 -14.148 -8.594 1 90.12 170 ILE B O 1
ATOM 3013 N N . ALA B 1 171 ? 3.625 -13.492 -9.578 1 86.31 171 ALA B N 1
ATOM 3014 C CA . ALA B 1 171 ? 4.293 -13.172 -10.836 1 86.31 171 ALA B CA 1
ATOM 3015 C C . ALA B 1 171 ? 4.223 -11.68 -11.141 1 86.31 171 ALA B C 1
ATOM 3017 O O . ALA B 1 171 ? 3.205 -11.031 -10.875 1 86.31 171 ALA B O 1
ATOM 3018 N N . PHE B 1 172 ? 5.32 -11.25 -11.602 1 82.5 172 PHE B N 1
ATOM 3019 C CA . PHE B 1 172 ? 5.324 -9.836 -11.961 1 82.5 172 PHE B CA 1
ATOM 3020 C C . PHE B 1 172 ? 6.258 -9.578 -13.141 1 82.5 172 PHE B C 1
ATOM 3022 O O . PHE B 1 172 ? 7.098 -10.414 -13.469 1 82.5 172 PHE B O 1
ATOM 3029 N N . GLU B 1 173 ? 5.906 -8.438 -13.758 1 71.94 173 GLU B N 1
ATOM 3030 C CA . GLU B 1 173 ? 6.715 -8.062 -14.906 1 71.94 173 GLU B CA 1
ATOM 3031 C C . GLU B 1 173 ? 7.996 -7.359 -14.477 1 71.94 173 GLU B C 1
ATOM 3033 O O . GLU B 1 173 ? 7.992 -6.586 -13.516 1 71.94 173 GLU B O 1
ATOM 3038 N N . ALA B 1 174 ? 9.07 -7.895 -14.875 1 61.12 174 ALA B N 1
ATOM 3039 C CA . ALA B 1 174 ? 10.32 -7.18 -14.602 1 61.12 174 ALA B CA 1
ATOM 3040 C C . ALA B 1 174 ? 10.492 -5.992 -15.539 1 61.12 174 ALA B C 1
ATOM 3042 O O . ALA B 1 174 ? 9.516 -5.523 -16.141 1 61.12 174 ALA B O 1
ATOM 3043 N N . ASP B 1 175 ? 11.641 -5.73 -15.961 1 57.72 175 ASP B N 1
ATOM 3044 C CA . ASP B 1 175 ? 12.055 -4.684 -16.891 1 57.72 175 ASP B CA 1
ATOM 3045 C C . ASP B 1 175 ? 11.469 -4.918 -18.281 1 57.72 175 ASP B C 1
ATOM 3047 O O . ASP B 1 175 ? 10.727 -5.879 -18.484 1 57.72 175 ASP B O 1
ATOM 3051 N N . SER B 1 176 ? 11.609 -3.879 -19.094 1 52.16 176 SER B N 1
ATOM 3052 C CA . SER B 1 176 ? 11.188 -3.838 -20.5 1 52.16 176 SER B CA 1
ATOM 3053 C C . SER B 1 176 ? 11.531 -5.141 -21.219 1 52.16 176 SER B C 1
ATOM 3055 O O . SER B 1 176 ? 11.203 -5.309 -22.391 1 52.16 176 SER B O 1
ATOM 3057 N N . SER B 1 177 ? 12.086 -6.012 -20.406 1 54.84 177 SER B N 1
ATOM 3058 C CA . 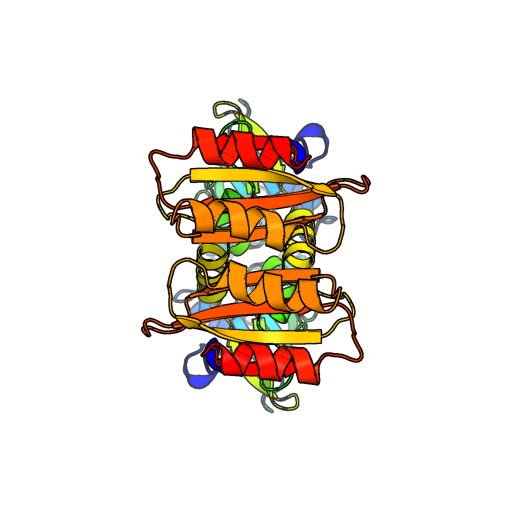SER B 1 177 ? 12.438 -7.207 -21.156 1 54.84 177 SER B CA 1
ATOM 3059 C C . SER B 1 177 ? 11.312 -8.234 -21.125 1 54.84 177 SER B C 1
ATOM 3061 O O . SER B 1 177 ? 10.391 -8.125 -20.312 1 54.84 177 SER B O 1
ATOM 3063 N N . TYR B 1 178 ? 11.055 -8.977 -22.172 1 55.03 178 TYR B N 1
ATOM 3064 C CA . TYR B 1 178 ? 10.109 -10.062 -22.422 1 55.03 178 TYR B CA 1
ATOM 3065 C C . TYR B 1 178 ? 10.18 -11.109 -21.312 1 55.03 178 TYR B C 1
ATOM 3067 O O . TYR B 1 178 ? 9.586 -12.18 -21.438 1 55.03 178 TYR B O 1
ATOM 3075 N N . LEU B 1 179 ? 10.883 -10.703 -20.219 1 67.38 179 LEU B N 1
ATOM 3076 C CA . LEU B 1 179 ? 11.016 -11.688 -19.156 1 67.38 179 LEU B CA 1
ATOM 3077 C C . LEU B 1 179 ? 10.141 -11.305 -17.969 1 67.38 179 LEU B C 1
ATOM 3079 O O . LEU B 1 179 ? 10.047 -10.133 -17.609 1 67.38 179 LEU B O 1
ATOM 3083 N N . ARG B 1 180 ? 9.344 -12.289 -17.578 1 84.56 180 ARG B N 1
ATOM 3084 C CA . ARG B 1 180 ? 8.594 -12.188 -16.328 1 84.56 180 ARG B CA 1
ATOM 3085 C C . ARG B 1 180 ? 9.352 -12.828 -15.18 1 84.56 180 ARG B C 1
ATOM 3087 O O . ARG B 1 180 ? 10.281 -13.609 -15.398 1 84.56 180 ARG B O 1
ATOM 3094 N N . ARG B 1 181 ? 9.086 -12.391 -14.086 1 88.75 181 ARG B N 1
ATOM 3095 C CA . ARG B 1 181 ? 9.633 -12.984 -12.875 1 88.75 181 ARG B CA 1
ATOM 3096 C C . ARG B 1 181 ? 8.539 -13.641 -12.039 1 88.75 181 ARG B C 1
ATOM 3098 O O . ARG B 1 181 ? 7.43 -13.109 -11.93 1 88.75 181 ARG B O 1
ATOM 3105 N N . ILE B 1 182 ? 8.898 -14.75 -11.578 1 91.44 182 ILE B N 1
ATOM 3106 C CA . ILE B 1 182 ? 8.016 -15.438 -10.641 1 91.44 182 ILE B CA 1
ATOM 3107 C C . ILE B 1 182 ? 8.711 -15.57 -9.289 1 91.44 182 ILE B C 1
ATOM 3109 O O . ILE B 1 182 ? 9.781 -16.172 -9.188 1 91.44 182 ILE B O 1
ATOM 3113 N N . LEU B 1 183 ? 8.156 -14.93 -8.32 1 92.5 183 LEU B N 1
ATOM 3114 C CA . LEU B 1 183 ? 8.609 -15.086 -6.945 1 92.5 183 LEU B CA 1
ATOM 3115 C C . LEU B 1 183 ? 7.801 -16.156 -6.227 1 92.5 183 LEU B C 1
ATOM 3117 O O . LEU B 1 183 ? 6.586 -16.031 -6.066 1 92.5 183 LEU B O 1
ATOM 3121 N N . ILE B 1 184 ? 8.5 -17.219 -5.777 1 94.38 184 ILE B N 1
ATOM 3122 C CA . ILE B 1 184 ? 7.824 -18.297 -5.066 1 94.38 184 ILE B CA 1
ATOM 3123 C C . ILE B 1 184 ? 8.484 -18.516 -3.709 1 94.38 184 ILE B C 1
ATOM 3125 O O . ILE B 1 184 ? 9.711 -18.562 -3.607 1 94.38 184 ILE B O 1
ATOM 3129 N N . LYS B 1 185 ? 7.703 -18.531 -2.746 1 94.81 185 LYS B N 1
ATOM 3130 C CA . LYS B 1 185 ? 8.156 -18.969 -1.428 1 94.81 185 LYS B CA 1
ATOM 3131 C C . LYS B 1 185 ? 7.629 -20.359 -1.102 1 94.81 185 LYS B C 1
ATOM 3133 O O . LYS B 1 185 ? 6.43 -20.625 -1.213 1 94.81 185 LYS B O 1
ATOM 3138 N N . ILE B 1 186 ? 8.594 -21.203 -0.678 1 95.94 186 ILE B N 1
ATOM 3139 C CA . ILE B 1 186 ? 8.203 -22.578 -0.424 1 95.94 186 ILE B CA 1
ATOM 3140 C C . ILE B 1 186 ? 8.594 -22.969 0.999 1 95.94 186 ILE B C 1
ATOM 3142 O O . ILE B 1 186 ? 9.461 -22.344 1.606 1 95.94 186 ILE B O 1
ATOM 3146 N N . GLU B 1 187 ? 7.855 -23.984 1.46 1 95.12 187 GLU B N 1
ATOM 3147 C CA . GLU B 1 187 ? 8.273 -24.578 2.727 1 95.12 187 GLU B CA 1
ATOM 3148 C C . GLU B 1 187 ? 9.68 -25.172 2.621 1 95.12 187 GLU B C 1
ATOM 3150 O O . GLU B 1 187 ? 10.062 -25.688 1.571 1 95.12 187 GLU B O 1
ATOM 3155 N N . LYS B 1 188 ? 10.414 -25.094 3.725 1 96.25 188 LYS B N 1
ATOM 3156 C CA . LYS B 1 188 ? 11.758 -25.656 3.727 1 96.25 188 LYS B CA 1
ATOM 3157 C C . LYS B 1 188 ? 11.734 -27.141 3.365 1 96.25 188 LYS B C 1
ATOM 3159 O O . LYS B 1 188 ? 10.852 -27.875 3.809 1 96.25 188 LYS B O 1
ATOM 3164 N N . SER B 1 189 ? 12.648 -27.484 2.529 1 95.88 189 SER B N 1
ATOM 3165 C CA . SER B 1 189 ? 12.703 -28.844 2.025 1 95.88 189 SER B CA 1
ATOM 3166 C C . SER B 1 189 ? 14.141 -29.312 1.806 1 95.88 189 SER B C 1
ATOM 3168 O O . SER B 1 189 ? 14.977 -28.531 1.338 1 95.88 189 SER B O 1
ATOM 3170 N N . PRO B 1 190 ? 14.414 -30.578 2.074 1 96.44 190 PRO B N 1
ATOM 3171 C CA . PRO B 1 190 ? 15.742 -31.125 1.779 1 96.44 190 PRO B CA 1
ATOM 3172 C C . PRO B 1 190 ? 15.992 -31.297 0.283 1 96.44 190 PRO B C 1
ATOM 3174 O O . PRO B 1 190 ? 17.125 -31.547 -0.135 1 96.44 190 PRO B O 1
ATOM 3177 N N . HIS B 1 191 ? 15.008 -31.062 -0.548 1 97.38 191 HIS B N 1
ATOM 3178 C CA . HIS B 1 191 ? 15.109 -31.312 -1.981 1 97.38 191 HIS B CA 1
ATOM 3179 C C . HIS B 1 191 ? 15.32 -30.016 -2.752 1 97.38 191 HIS B C 1
ATOM 3181 O O . HIS B 1 191 ? 15.156 -29.984 -3.973 1 97.38 191 HIS B O 1
ATOM 3187 N N . LEU B 1 192 ? 15.617 -29 -2.092 1 97.25 192 LEU B N 1
ATOM 3188 C CA . LEU B 1 192 ? 15.734 -27.688 -2.713 1 97.25 192 LEU B CA 1
ATOM 3189 C C . LEU B 1 192 ? 16.703 -27.719 -3.895 1 97.25 192 LEU B C 1
ATOM 3191 O O . LEU B 1 192 ? 16.391 -27.203 -4.969 1 97.25 192 LEU B O 1
ATOM 3195 N N . ASP B 1 193 ? 17.828 -28.328 -3.75 1 97.25 193 ASP B N 1
ATOM 3196 C CA . ASP B 1 193 ? 18.828 -28.391 -4.805 1 97.25 193 ASP B CA 1
ATOM 3197 C C . ASP B 1 193 ? 18.297 -29.109 -6.039 1 97.25 193 ASP B C 1
ATOM 3199 O O . ASP B 1 193 ? 18.531 -28.672 -7.172 1 97.25 193 ASP B O 1
ATOM 3203 N N . LYS B 1 194 ? 17.641 -30.172 -5.836 1 97.75 194 LYS B N 1
ATOM 3204 C CA . LYS B 1 194 ? 17.062 -30.922 -6.938 1 97.75 194 LYS B CA 1
ATOM 3205 C C . LYS B 1 194 ? 16 -30.094 -7.664 1 97.75 194 LYS B C 1
ATOM 3207 O O . LYS B 1 194 ? 15.945 -30.094 -8.898 1 97.75 194 LYS B O 1
ATOM 3212 N N . VAL B 1 195 ? 15.219 -29.438 -6.875 1 97.5 195 VAL B N 1
ATOM 3213 C CA . VAL B 1 195 ? 14.133 -28.609 -7.414 1 97.5 195 VAL B CA 1
ATOM 3214 C C . VAL B 1 195 ? 14.719 -27.5 -8.281 1 97.5 195 VAL B C 1
ATOM 3216 O O . VAL B 1 195 ? 14.297 -27.312 -9.43 1 97.5 195 VAL B O 1
ATOM 3219 N N . THR B 1 196 ? 15.703 -26.797 -7.742 1 97.69 196 THR B N 1
ATOM 3220 C CA . THR B 1 196 ? 16.281 -25.672 -8.477 1 97.69 196 THR B CA 1
ATOM 3221 C C . THR B 1 196 ? 17 -26.156 -9.727 1 97.69 196 THR B C 1
ATOM 3223 O O . THR B 1 196 ? 16.922 -25.516 -10.773 1 97.69 196 THR B O 1
ATOM 3226 N N . SER B 1 197 ? 17.656 -27.266 -9.672 1 97.69 197 SER B N 1
ATOM 3227 C CA . SER B 1 197 ? 18.328 -27.859 -10.828 1 97.69 197 SER B CA 1
ATOM 3228 C C . SER B 1 197 ? 17.312 -28.234 -11.906 1 97.69 197 SER B C 1
ATOM 3230 O O . SER B 1 197 ? 17.547 -28 -13.094 1 97.69 197 SER B O 1
ATOM 3232 N N . GLU B 1 198 ? 16.25 -28.828 -11.508 1 97.56 198 GLU B N 1
ATOM 3233 C CA . GLU B 1 198 ? 15.219 -29.234 -12.461 1 97.56 198 GLU B CA 1
ATOM 3234 C C . GLU B 1 198 ? 14.57 -28.016 -13.117 1 97.56 198 GLU B C 1
ATOM 3236 O O . GLU B 1 198 ? 14.273 -28.031 -14.312 1 97.56 198 GLU B O 1
ATOM 3241 N N . ILE B 1 199 ? 14.305 -26.984 -12.352 1 96.5 199 ILE B N 1
ATOM 3242 C CA . ILE B 1 199 ? 13.742 -25.75 -12.891 1 96.5 199 ILE B CA 1
ATOM 3243 C C . ILE B 1 199 ? 14.656 -25.188 -13.977 1 96.5 199 ILE B C 1
ATOM 3245 O O . ILE B 1 199 ? 14.195 -24.828 -15.062 1 96.5 199 ILE B O 1
ATOM 3249 N N . GLU B 1 200 ? 15.945 -25.234 -13.719 1 96.56 200 GLU B N 1
ATOM 3250 C CA . GLU B 1 200 ? 16.906 -24.734 -14.695 1 96.56 200 GLU B CA 1
ATOM 3251 C C . GLU B 1 200 ? 16.969 -25.641 -15.922 1 96.56 200 GLU B C 1
ATOM 3253 O O . GLU B 1 200 ? 17.156 -25.156 -17.047 1 96.56 200 GLU B O 1
ATOM 3258 N N . LYS B 1 201 ? 16.828 -26.875 -15.742 1 96.31 201 LYS B N 1
ATOM 3259 C CA . LYS B 1 201 ? 16.844 -27.828 -16.859 1 96.31 201 LYS B CA 1
ATOM 3260 C C . LYS B 1 201 ? 15.68 -27.562 -17.812 1 96.31 201 LYS B C 1
ATOM 3262 O O . LYS B 1 201 ? 15.773 -27.875 -19 1 96.31 201 LYS B O 1
ATOM 3267 N N . HIS B 1 202 ? 14.633 -27.031 -17.281 1 94.19 202 HIS B N 1
ATOM 3268 C CA . HIS B 1 202 ? 13.469 -26.734 -18.125 1 94.19 202 HIS B CA 1
ATOM 3269 C C . HIS B 1 202 ? 13.594 -25.375 -18.781 1 94.19 202 HIS B C 1
ATOM 3271 O O . HIS B 1 202 ? 12.633 -24.875 -19.391 1 94.19 202 HIS B O 1
ATOM 3277 N N . GLY B 1 203 ? 14.719 -24.656 -18.562 1 91.81 203 GLY B N 1
ATOM 3278 C CA . GLY B 1 203 ? 14.992 -23.438 -19.297 1 91.81 203 GLY B CA 1
ATOM 3279 C C . GLY B 1 203 ? 14.703 -22.188 -18.5 1 91.81 203 GLY B C 1
ATOM 3280 O O . GLY B 1 203 ? 14.758 -21.078 -19.031 1 91.81 203 GLY B O 1
ATOM 3281 N N . PHE B 1 204 ? 14.344 -22.359 -17.266 1 93.56 204 PHE B N 1
ATOM 3282 C CA . PHE B 1 204 ? 14.117 -21.203 -16.422 1 93.56 204 PHE B CA 1
ATOM 3283 C C . PHE B 1 204 ? 15.391 -20.812 -15.68 1 93.56 204 PHE B C 1
ATOM 3285 O O . PHE B 1 204 ? 16.297 -21.641 -15.516 1 93.56 204 PHE B O 1
ATOM 3292 N N . ARG B 1 205 ? 15.5 -19.562 -15.328 1 93.06 205 ARG B N 1
ATOM 3293 C CA . ARG B 1 205 ? 16.703 -19.094 -14.656 1 93.06 205 ARG B CA 1
ATOM 3294 C C . ARG B 1 205 ? 16.422 -18.797 -13.188 1 93.06 205 ARG B C 1
ATOM 3296 O O . ARG B 1 205 ? 15.492 -18.062 -12.859 1 93.06 205 ARG B O 1
ATOM 3303 N N . ILE B 1 206 ? 17.234 -19.391 -12.328 1 94.69 206 ILE B N 1
ATOM 3304 C CA . ILE B 1 206 ? 17.172 -19.062 -10.914 1 94.69 206 ILE B CA 1
ATOM 3305 C C . ILE B 1 206 ? 17.953 -17.766 -10.656 1 94.69 206 ILE B C 1
ATOM 3307 O O . ILE B 1 206 ? 19.172 -17.734 -10.805 1 94.69 206 ILE B O 1
ATOM 3311 N N . LEU B 1 207 ? 17.281 -16.781 -10.25 1 90.12 207 LEU B N 1
ATOM 3312 C CA . LEU B 1 207 ? 17.906 -15.477 -10.078 1 90.12 207 LEU B CA 1
ATOM 3313 C C . LEU B 1 207 ? 18.359 -15.281 -8.641 1 90.12 207 LEU B C 1
ATOM 3315 O O . LEU B 1 207 ? 19.391 -14.648 -8.391 1 90.12 207 LEU B O 1
ATOM 3319 N N . GLU B 1 208 ? 17.609 -15.773 -7.746 1 90.25 208 GLU B N 1
ATOM 3320 C CA . GLU B 1 208 ? 17.906 -15.633 -6.324 1 90.25 208 GLU B CA 1
ATOM 3321 C C . GLU B 1 208 ? 17.297 -16.766 -5.512 1 90.25 208 GLU B C 1
ATOM 3323 O O . GLU B 1 208 ? 16.172 -17.203 -5.805 1 90.25 208 GLU B O 1
ATOM 3328 N N . ILE B 1 209 ? 18.016 -17.203 -4.527 1 93.38 209 ILE B N 1
ATOM 3329 C CA . ILE B 1 209 ? 17.5 -18.141 -3.531 1 93.38 209 ILE B CA 1
ATOM 3330 C C . ILE B 1 209 ? 17.875 -17.656 -2.131 1 93.38 209 ILE B C 1
ATOM 3332 O O . ILE B 1 209 ? 19.031 -17.359 -1.854 1 93.38 209 ILE B O 1
ATOM 3336 N N . GLU B 1 210 ? 16.891 -17.516 -1.302 1 89.12 210 GLU B N 1
ATOM 3337 C CA . GLU B 1 210 ? 17.141 -17.047 0.061 1 89.12 210 GLU B CA 1
ATOM 3338 C C . GLU B 1 210 ? 16.188 -17.719 1.051 1 89.12 210 GLU B C 1
ATOM 3340 O O . GLU B 1 210 ? 15.047 -18.031 0.711 1 89.12 210 GLU B O 1
#